Protein AF-A0A9N9QI18-F1 (afdb_monomer)

Nearest PDB structures (foldseek):
  6rvz-assembly1_A  TM=8.781E-01  e=1.555E-36  Homo sapiens
  6rw0-assembly1_A  TM=8.778E-01  e=3.273E-36  Homo sapiens
  5dv2-assembly1_A  TM=7.933E-01  e=6.079E-26  Homo sapiens
  3ngn-assembly1_A  TM=7.904E-01  e=2.816E-24  Homo sapiens
  7ax1-assembly1_A  TM=7.161E-01  e=1.018E-25  Homo sapiens

Solvent-accessible surface area (backbone atoms only — not comparable to full-atom values): 32112 Å² total; per-residue (Å²): 133,90,84,83,88,85,92,86,85,90,84,90,89,86,79,80,81,78,71,77,76,72,75,76,79,79,81,86,84,88,89,86,85,88,86,84,91,87,82,88,83,87,84,87,82,85,84,87,83,90,81,74,84,64,69,71,66,67,50,80,77,49,88,52,73,81,72,68,79,79,78,83,74,77,76,75,76,92,83,79,88,78,87,75,79,91,72,84,80,76,85,81,76,81,90,74,94,83,72,84,78,79,78,77,66,97,42,75,67,53,38,52,50,59,48,62,68,51,65,61,53,78,44,76,36,88,73,85,74,65,99,78,63,91,75,60,56,63,51,75,49,29,42,29,32,32,50,50,57,23,61,68,60,53,65,76,42,49,83,83,51,71,89,45,60,71,72,32,70,35,60,75,51,12,45,54,37,49,51,46,52,51,65,72,68,57,53,41,28,42,32,38,23,40,46,31,58,90,48,35,61,72,55,49,53,50,50,38,40,76,76,44,32,43,52,45,60,42,66,26,52,82,94,56,63,29,18,37,34,45,33,33,26,61,82,55,33,41,84,77,48,72,50,76,47,71,49,41,36,102,88,39,85,72,30,74,45,46,38,36,35,40,40,34,37,35,26,37,63,97,36,84,87,46,49,31,35,44,31,37,33,42,44,59,62,62,81,90,43,56,62,38,41,46,50,46,48,38,55,52,42,16,54,50,47,61,73,29,52,43,66,48,100,84,69,43,90,42,67,44,44,38,36,46,33,27,38,52,57,42,41,86,86,33,69,58,41,42,26,54,50,70,20,44,38,80,43,52,94,73,32,58,80,51,61,44,101,83,75,47,76,48,94,32,23,42,80,69,64,65,88,73,40,53,29,33,53,20,33,44,44,69,52,52,50,46,50,51,53,52,52,54,39,59,73,68,67,57,75,56,63,67,62,54,52,46,46,55,47,44,68,71,62,62,66,61,74,55,74,74,67,53,96,79,72,74,79,71,66,95,66,90,74,81,69,63,75,81,44,43,39,72,26,42,43,34,44,93,59,35,35,44,61,77,66,76,66,58,50,91,91,46,27,32,34,29,32,71,76,102,46,70,36,38,30,63,47,50,29,36,32,38,40,68,58,95,88,37,83,39,73,56,53,37,34,69,42,27,32,46,45,65,48,37,42,80,76,43,68,95,60,72,59,41,28,88,63,38,32,17,48,38,57,72,42,41,39,31,36,37,37,50,42,73,133

pLDDT: mean 74.89, std 26.73, range [21.98, 98.94]

Organism: NCBI:txid467358

Foldseek 3Di:
DDDDDDDDDDDDDDPPPPPPPPPPPPPPDDDDDDDDDDDDDDDDDDDDDDDDPVVVVVCVPAPEDDPDDDDPDPPDDPDDDDDDDPDPDDDDDDDDDDDPPPPPDPDPVSLVVVVVLFAFDWDFDDDDDDPPPPDWDKAKFKEKAEAQAALVNCVVCCVQCVPADPVLSDQVLLLVQVLCVCVVVVGQKYKYWFAFPVCCVPRPSVSVVVSQKDKYWDAFDDPDGGTIMMIGRPQFKDWDDKDKAAQAFPPWVLSNGRWIKMKTWIGTPPQRLQIAIEMETAFDQPLVNVLSLQSSVLQVLQVQLLVQWDADPVRDTDGHKYKYWYFSNAFCPGVSVVCQALQKDQQQVPADQDQAPVRHGQPAGASDHCLLCGFLQSHRVVLVVLVVVLVVCVVVPVPPVVSNVVSVVCSVPPPSVVSRPDPDDDPDPVPPPPPPVCGGRVSMHGYDFNKDWLDDQDDPVKGFAFAQDVAGGHRITTIITADADPSDGDHHQKDWGIWTDGDIRVSCVVNAPPHSNHSRRGDMIMTMIMGTSDD

Mean predicted aligned error: 14.31 Å

Radius of gyration: 28.59 Å; Cα contacts (8 Å, |Δi|>4): 856; chains: 1; bounding box: 77×82×83 Å

InterPro domains:
  IPR005135 Endonuclease/exonuclease/phosphatase [PF03372] (144-482)
  IPR036691 Endonuclease/exonuclease/phosphatase superfamily [G3DSA:3.60.10.10] (110-534)
  IPR036691 Endonuclease/exonuclease/phosphatase superfamily [SSF56219] (140-529)
  IPR050410 CCR4/nocturin mRNA turnover and transcription [PTHR12121] (126-530)

Sequence (535 aa):
MIGIVPTRQIFLINQAALVSLKLVIKKKMSYNRFLPDNGLPVPNYSNFSGAPINFLRSLSEANVHFIGDPPEQPQPPPGYTSAFPISSYKLMCGHHSKYRDYGISSDPEDYQKTRNAISRDWINVPIRFQKNSAFEKSFKFSVMSFNVLAQELLQQHPDLYCRHNHLALKWEERWKRIHEEISNYRPDIVCLQEVQESHLSEYFLKQLKLLGYCGIYKKRTGFTCDGCAIFYKMKSVSLLEHVTVEFMQPNIPLLDRNNVAIVAVLCPKGLPDSKFVVATTHLLYNPKRQDVRLAQMQILLAEIERLSFHLDSKKQKKYLPIILNGDFNATPTSSLYEFISKGHLKYEHLAAKKLDDKGIPCQGPVLIPSDLQITDNCQHALLVEVRDAYYKTYESNDKDSKHHEYLMGLSKKVDLNKLHRSANNVCSPNCSSVRKENLFSTGALSHLFAFKSAYRHGDPANPQATTFQNEWVMVDYIFYSGKKKNGQFRDDKLKLSGYLRLPYRSELEGFKIPNDSFGSDHFCLVAKFLLNTGP

Secondary structure (DSSP, 8-state):
-----------SS-SSSSSTTSSSSSSS----------------------S-TTTTTSSTTS------PPP-PPPPPTT----------------------------HHHHHHHHHHS---EEE------TT-TT--EEEEEEEEEE---HHHHHH-HHHHTTS-TTTTSHHHHHHHHHHHHHHH--SEEEEEEEEHHHIIIIIIHHHHHTTEEEEEEEPSTT-SEEEEEEEETTTEEEEEEEEEE---TT-GGG----EEEEEEEEETT-TT--EEEEEEE----TT-HHHHHHHHHHHHHHHHHHHEEE-TT--EEE--EEEEEE----TTSHHHHHHHHSEEE-TTTSB--B-TTSPBPSS-BSS-GGG-B-TTSSBHHHHHHHHHHHHHHHTT---HHHHHHHHHHHHH--GGGTTT-SS-------TT---TTSS--SEEE-S-EEEESS--EETTEEB-SEESSSEE--EEEEEEEEEETTEEE--SEEEEEEEPPPBGGGGTT--SSSSS-SSSBPPEEEEEEEE---

Structure (mmCIF, N/CA/C/O backbone):
data_AF-A0A9N9QI18-F1
#
_entry.id   AF-A0A9N9QI18-F1
#
loop_
_atom_site.group_PDB
_atom_site.id
_atom_site.type_symbol
_atom_site.label_atom_id
_atom_site.label_alt_id
_atom_site.label_comp_id
_atom_site.label_asym_id
_atom_site.label_entity_id
_atom_site.label_seq_id
_atom_site.pdbx_PDB_ins_code
_atom_site.Cartn_x
_atom_site.Cartn_y
_atom_site.Cartn_z
_atom_site.occupancy
_atom_site.B_iso_or_equiv
_atom_site.auth_seq_id
_atom_site.auth_comp_id
_atom_site.auth_asym_id
_atom_site.auth_atom_id
_atom_site.pdbx_PDB_model_num
ATOM 1 N N . MET A 1 1 ? -9.540 -50.448 -44.771 1.00 33.50 1 MET A N 1
ATOM 2 C CA . MET A 1 1 ? -8.402 -51.392 -44.742 1.00 33.50 1 MET A CA 1
ATOM 3 C C . MET A 1 1 ? -7.535 -50.991 -43.553 1.00 33.50 1 MET A C 1
ATOM 5 O O . MET A 1 1 ? -6.828 -50.006 -43.650 1.00 33.50 1 MET A O 1
ATOM 9 N N . ILE A 1 2 ? -7.825 -51.409 -42.320 1.00 26.98 2 ILE A N 1
ATOM 10 C CA . ILE A 1 2 ? -7.427 -52.683 -41.686 1.00 26.98 2 ILE A CA 1
ATOM 11 C C . ILE A 1 2 ? -6.080 -53.207 -42.200 1.00 26.98 2 ILE A C 1
ATOM 13 O O . ILE A 1 2 ? -6.007 -53.757 -43.293 1.00 26.98 2 ILE A O 1
ATOM 17 N N . GLY A 1 3 ? -5.057 -53.052 -41.359 1.00 27.30 3 GLY A N 1
ATOM 18 C CA . GLY A 1 3 ? -3.779 -53.758 -41.383 1.00 27.30 3 GLY A CA 1
ATOM 19 C C . GLY A 1 3 ? -3.257 -53.816 -39.944 1.00 27.30 3 GLY A C 1
ATOM 20 O O . GLY A 1 3 ? -3.167 -52.791 -39.278 1.00 27.30 3 GLY A O 1
ATOM 21 N N . ILE A 1 4 ? -3.026 -55.027 -39.446 1.00 30.92 4 ILE A N 1
ATOM 22 C CA . ILE A 1 4 ? -2.878 -55.419 -38.037 1.00 30.92 4 ILE A CA 1
ATOM 23 C C . ILE A 1 4 ? -1.442 -55.953 -37.806 1.00 30.92 4 ILE A C 1
ATOM 25 O O . ILE A 1 4 ? -1.037 -56.839 -38.549 1.00 30.92 4 ILE A O 1
ATOM 29 N N . VAL A 1 5 ? -0.771 -55.469 -36.730 1.00 30.36 5 VAL A N 1
ATOM 30 C CA . VAL A 1 5 ? 0.201 -56.165 -35.809 1.00 30.36 5 VAL A CA 1
ATOM 31 C C . VAL A 1 5 ? 1.647 -56.445 -36.325 1.00 30.36 5 VAL A C 1
ATOM 33 O O . VAL A 1 5 ? 1.806 -56.562 -37.535 1.00 30.36 5 VAL A O 1
ATOM 36 N N . PRO A 1 6 ? 2.720 -56.579 -35.476 1.00 37.84 6 PRO A N 1
ATOM 37 C CA . PRO A 1 6 ? 2.751 -56.803 -34.013 1.00 37.84 6 PRO A CA 1
ATOM 38 C C . PRO A 1 6 ? 3.671 -55.952 -33.108 1.00 37.84 6 PRO A C 1
ATOM 40 O O . PRO A 1 6 ? 4.730 -55.451 -33.466 1.00 37.84 6 PRO A O 1
ATOM 43 N N . THR A 1 7 ? 3.268 -55.996 -31.839 1.00 32.62 7 THR A N 1
ATOM 44 C CA . THR A 1 7 ? 3.959 -55.800 -30.557 1.00 32.62 7 THR A CA 1
ATOM 45 C C . THR A 1 7 ? 5.292 -56.562 -30.424 1.00 32.62 7 THR A C 1
ATOM 47 O O . THR A 1 7 ? 5.296 -57.784 -30.561 1.00 32.62 7 THR A O 1
ATOM 50 N N . ARG A 1 8 ? 6.389 -55.873 -30.048 1.00 29.19 8 ARG A N 1
ATOM 51 C CA . ARG A 1 8 ? 7.536 -56.374 -29.238 1.00 29.19 8 ARG A CA 1
ATOM 52 C C . ARG A 1 8 ? 8.616 -55.283 -29.080 1.00 29.19 8 ARG A C 1
ATOM 54 O O . ARG A 1 8 ? 9.439 -55.128 -29.966 1.00 29.19 8 ARG A O 1
ATOM 61 N N . GLN A 1 9 ? 8.616 -54.561 -27.955 1.00 31.17 9 GLN A N 1
ATOM 62 C CA . GLN A 1 9 ? 9.809 -54.028 -27.253 1.00 31.17 9 GLN A CA 1
ATOM 63 C C . GLN A 1 9 ? 9.363 -53.200 -26.032 1.00 31.17 9 GLN A C 1
ATOM 65 O O . GLN A 1 9 ? 9.464 -51.982 -25.971 1.00 31.17 9 GLN A O 1
ATOM 70 N N . ILE A 1 10 ? 8.829 -53.902 -25.035 1.00 34.06 10 ILE A N 1
ATOM 71 C CA . ILE A 1 10 ? 8.801 -53.451 -23.641 1.00 34.06 10 ILE A CA 1
ATOM 72 C C . ILE A 1 10 ? 9.699 -54.453 -22.934 1.00 34.06 10 ILE A C 1
ATOM 74 O O . ILE A 1 10 ? 9.252 -55.568 -22.722 1.00 34.06 10 ILE A O 1
ATOM 78 N N . PHE A 1 11 ? 10.969 -54.112 -22.720 1.00 29.75 11 PHE A N 1
ATOM 79 C CA . PHE A 1 11 ? 11.918 -54.703 -21.761 1.00 29.75 11 PHE A CA 1
ATOM 80 C C . PHE A 1 11 ? 13.311 -54.178 -22.132 1.00 29.75 11 PHE A C 1
ATOM 82 O O . PHE A 1 11 ? 13.843 -54.592 -23.154 1.00 29.75 11 PHE A O 1
ATOM 89 N N . LEU A 1 12 ? 13.843 -53.262 -21.311 1.00 31.11 12 LEU A N 1
ATOM 90 C CA . LEU A 1 12 ? 15.229 -52.752 -21.208 1.00 31.11 12 LEU A CA 1
ATOM 91 C C . LEU A 1 12 ? 15.209 -51.230 -21.031 1.00 31.11 12 LEU A C 1
ATOM 93 O O . LEU A 1 12 ? 15.264 -50.480 -21.992 1.00 31.11 12 LEU A O 1
ATOM 97 N N . ILE A 1 13 ? 15.050 -50.812 -19.776 1.00 32.81 13 ILE A N 1
ATOM 98 C CA . ILE A 1 13 ? 15.761 -49.743 -19.041 1.00 32.81 13 ILE A CA 1
ATOM 99 C C . ILE A 1 13 ? 14.989 -49.640 -17.715 1.00 32.81 13 ILE A C 1
ATOM 101 O O . ILE A 1 13 ? 14.185 -48.750 -17.480 1.00 32.81 13 ILE A O 1
ATOM 105 N N . ASN A 1 14 ? 15.119 -50.674 -16.878 1.00 36.62 14 ASN A N 1
ATOM 106 C CA . ASN A 1 14 ? 14.596 -50.665 -15.506 1.00 36.62 14 ASN A CA 1
ATOM 107 C C . ASN A 1 14 ? 15.374 -51.636 -14.597 1.00 36.62 14 ASN A C 1
ATOM 109 O O . ASN A 1 14 ? 14.805 -52.357 -13.785 1.00 36.62 14 ASN A O 1
ATOM 113 N N . GLN A 1 15 ? 16.705 -51.672 -14.751 1.00 36.16 15 GLN A N 1
ATOM 114 C CA . GLN A 1 15 ? 17.597 -52.458 -13.883 1.00 36.16 15 GLN A CA 1
ATOM 115 C C . GLN A 1 15 ? 18.850 -51.717 -13.376 1.00 36.16 15 GLN A C 1
ATOM 117 O O . GLN A 1 15 ? 19.690 -52.332 -12.731 1.00 36.16 15 GLN A O 1
ATOM 122 N N . ALA A 1 16 ? 18.957 -50.394 -13.548 1.00 34.81 16 ALA A N 1
ATOM 123 C CA . ALA A 1 16 ? 20.065 -49.615 -12.968 1.00 34.81 16 ALA A CA 1
ATOM 124 C C . ALA A 1 16 ? 19.674 -48.770 -11.735 1.00 34.81 16 ALA A C 1
ATOM 126 O O . ALA A 1 16 ? 20.547 -48.286 -11.024 1.00 34.81 16 ALA A O 1
ATOM 127 N N . ALA A 1 17 ? 18.379 -48.625 -11.423 1.00 36.53 17 ALA A N 1
ATOM 128 C CA . ALA A 1 17 ? 17.906 -47.748 -10.340 1.00 36.53 17 ALA A CA 1
ATOM 129 C C . ALA A 1 17 ? 17.590 -48.467 -9.008 1.00 36.53 17 ALA A C 1
ATOM 131 O O . ALA A 1 17 ? 17.222 -47.823 -8.031 1.00 36.53 17 ALA A O 1
ATOM 132 N N . LEU A 1 18 ? 17.759 -49.794 -8.934 1.00 35.81 18 LEU A N 1
ATOM 133 C CA . LEU A 1 18 ? 17.382 -50.608 -7.763 1.00 35.81 18 LEU A CA 1
ATOM 134 C C . LEU A 1 18 ? 18.568 -51.207 -6.982 1.00 35.81 18 LEU A C 1
ATOM 136 O O . LEU A 1 18 ? 18.357 -51.939 -6.017 1.00 35.81 18 LEU A O 1
ATOM 140 N N . VAL A 1 19 ? 19.809 -50.852 -7.336 1.00 36.94 19 VAL A N 1
ATOM 141 C CA . VAL A 1 19 ? 21.027 -51.349 -6.658 1.00 36.94 19 VAL A CA 1
ATOM 142 C C . VAL A 1 19 ? 21.668 -50.313 -5.715 1.00 36.94 19 VAL A C 1
ATOM 144 O O . VAL A 1 19 ? 22.351 -50.697 -4.771 1.00 36.94 19 VAL A O 1
ATOM 147 N N . SER A 1 20 ? 21.348 -49.019 -5.826 1.00 37.97 20 SER A N 1
ATOM 148 C CA . SER A 1 20 ? 21.967 -47.977 -4.978 1.00 37.97 20 SER A CA 1
ATOM 149 C C . SER A 1 20 ? 21.169 -47.577 -3.727 1.00 37.97 20 SER A C 1
ATOM 151 O O . SER A 1 20 ? 21.642 -46.762 -2.941 1.00 37.97 20 SER A O 1
ATOM 153 N N . LEU A 1 21 ? 19.998 -48.180 -3.475 1.00 33.69 21 LEU A N 1
ATOM 154 C CA . LEU A 1 21 ? 19.174 -47.882 -2.287 1.00 33.69 21 LEU A CA 1
ATOM 155 C C . LEU A 1 21 ? 19.285 -48.928 -1.156 1.00 33.69 21 LEU A C 1
ATOM 157 O O . LEU A 1 21 ? 18.683 -48.763 -0.100 1.00 33.69 21 LEU A O 1
ATOM 161 N N . LYS A 1 22 ? 20.087 -49.991 -1.331 1.00 34.72 22 LYS A N 1
ATOM 162 C CA . LYS A 1 22 ? 20.296 -51.047 -0.314 1.00 34.72 22 LYS A CA 1
ATOM 163 C C . LYS A 1 22 ? 21.638 -50.986 0.432 1.00 34.72 22 LYS A C 1
ATOM 165 O O . LYS A 1 22 ? 21.881 -51.825 1.293 1.00 34.72 22 LYS A O 1
ATOM 170 N N . LEU A 1 23 ? 22.477 -49.977 0.176 1.00 34.66 23 LEU A N 1
ATOM 171 C CA . LEU A 1 23 ? 23.792 -49.817 0.825 1.00 34.66 23 LEU A CA 1
ATOM 172 C C . LEU A 1 23 ? 23.883 -48.661 1.840 1.00 34.66 23 LEU A C 1
ATOM 174 O O . LEU A 1 23 ? 24.879 -48.552 2.547 1.00 34.66 23 LEU A O 1
ATOM 178 N N . VAL A 1 24 ? 22.826 -47.853 1.994 1.00 36.25 24 VAL A N 1
ATOM 179 C CA . VAL A 1 24 ? 22.785 -46.738 2.969 1.00 36.25 24 VAL A CA 1
ATOM 180 C C . VAL A 1 24 ? 22.003 -47.093 4.248 1.00 36.25 24 VAL A C 1
ATOM 182 O O . VAL A 1 24 ? 22.179 -46.462 5.287 1.00 36.25 24 VAL A O 1
ATOM 185 N N . ILE A 1 25 ? 21.240 -48.191 4.250 1.00 33.50 25 ILE A N 1
ATOM 186 C CA . ILE A 1 25 ? 20.524 -48.703 5.433 1.00 33.50 25 ILE A CA 1
ATOM 187 C C . ILE A 1 25 ? 21.211 -49.989 5.918 1.00 33.50 25 ILE A C 1
ATOM 189 O O . ILE A 1 25 ? 20.656 -51.080 5.862 1.00 33.50 25 ILE A O 1
ATOM 193 N N . LYS A 1 26 ? 22.481 -49.882 6.332 1.00 31.30 26 LYS A N 1
ATOM 194 C CA . LYS A 1 26 ? 23.159 -50.928 7.133 1.00 31.30 26 LYS A CA 1
ATOM 195 C C . LYS A 1 26 ? 24.398 -50.461 7.911 1.00 31.30 26 LYS A C 1
ATOM 197 O O . LYS A 1 26 ? 25.232 -51.278 8.286 1.00 31.30 26 LYS A O 1
ATOM 202 N N . LYS A 1 27 ? 24.523 -49.156 8.191 1.00 30.92 27 LYS A N 1
ATOM 203 C CA . LYS A 1 27 ? 25.629 -48.608 9.005 1.00 30.92 27 LYS A CA 1
ATOM 204 C C . LYS A 1 27 ? 25.191 -47.609 10.084 1.00 30.92 27 LYS A C 1
ATOM 206 O O . LYS A 1 27 ? 25.968 -46.769 10.517 1.00 30.92 27 LYS A O 1
ATOM 211 N N . LYS A 1 28 ? 23.944 -47.730 10.546 1.00 32.59 28 LYS A N 1
ATOM 212 C CA . LYS A 1 28 ? 23.410 -47.034 11.724 1.00 32.59 28 LYS A CA 1
ATOM 213 C C . LYS A 1 28 ? 22.883 -48.088 12.696 1.00 32.59 28 LYS A C 1
ATOM 215 O O . LYS A 1 28 ? 21.698 -48.369 12.697 1.00 32.59 28 LYS A O 1
ATOM 220 N N . MET A 1 29 ? 23.800 -48.751 13.400 1.00 29.39 29 MET A N 1
ATOM 221 C CA . MET A 1 29 ? 23.596 -49.523 14.639 1.00 29.39 29 MET A CA 1
ATOM 222 C C . MET A 1 29 ? 24.890 -50.291 14.917 1.00 29.39 29 MET A C 1
ATOM 224 O O . MET A 1 29 ? 25.078 -51.382 14.397 1.00 29.39 29 MET A O 1
ATOM 228 N N . SER A 1 30 ? 25.806 -49.688 15.672 1.00 26.97 30 SER A N 1
ATOM 229 C CA . SER A 1 30 ? 26.598 -50.363 16.708 1.00 26.97 30 SER A CA 1
ATOM 230 C C . SER A 1 30 ? 27.579 -49.352 17.300 1.00 26.97 30 SER A C 1
ATOM 232 O O . SER A 1 30 ? 28.445 -48.866 16.581 1.00 26.97 30 SER A O 1
ATOM 234 N N . TYR A 1 31 ? 27.376 -49.009 18.572 1.00 25.28 31 TYR A N 1
ATOM 235 C CA . TYR A 1 31 ? 28.375 -48.924 19.649 1.00 25.28 31 TYR A CA 1
ATOM 236 C C . TYR A 1 31 ? 28.011 -47.844 20.671 1.00 25.28 31 TYR A C 1
ATOM 238 O O . TYR A 1 31 ? 28.224 -46.656 20.469 1.00 25.28 31 TYR A O 1
ATOM 246 N N . ASN A 1 32 ? 27.498 -48.317 21.806 1.00 25.84 32 ASN A N 1
ATOM 247 C CA . ASN A 1 32 ? 27.563 -47.655 23.101 1.00 25.84 32 ASN A CA 1
ATOM 248 C C . ASN A 1 32 ? 28.184 -48.682 24.055 1.00 25.84 32 ASN A C 1
ATOM 250 O O . ASN A 1 32 ? 27.556 -49.724 24.270 1.00 25.84 32 ASN A O 1
ATOM 254 N N . ARG A 1 33 ? 29.385 -48.413 24.597 1.00 27.80 33 ARG A N 1
ATOM 255 C CA . ARG A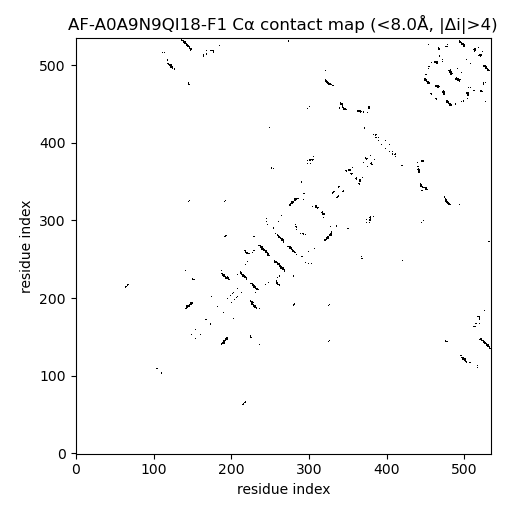 1 33 ? 29.801 -48.811 25.960 1.00 27.80 33 ARG A CA 1
ATOM 256 C C . ARG A 1 33 ? 31.236 -48.369 26.338 1.00 27.80 33 ARG A C 1
ATOM 258 O O . ARG A 1 33 ? 32.181 -48.724 25.649 1.00 27.80 33 ARG A O 1
ATOM 265 N N . PHE A 1 34 ? 31.304 -47.726 27.514 1.00 27.59 34 PHE A N 1
ATOM 266 C CA . PHE A 1 34 ? 32.388 -47.588 28.513 1.00 27.59 34 PHE A CA 1
ATOM 267 C C . PHE A 1 34 ? 33.549 -46.562 28.354 1.00 27.59 34 PHE A C 1
ATOM 269 O O . PHE A 1 34 ? 34.301 -46.567 27.389 1.00 27.59 34 PHE A O 1
ATOM 276 N N . LEU A 1 35 ? 33.647 -45.719 29.402 1.00 29.67 35 LEU A N 1
ATOM 277 C CA . LEU A 1 35 ? 34.692 -44.777 29.894 1.00 29.67 35 LEU A CA 1
ATOM 278 C C . LEU A 1 35 ? 35.950 -45.529 30.437 1.00 29.67 35 LEU A C 1
ATOM 280 O O . LEU A 1 35 ? 35.800 -46.745 30.600 1.00 29.67 35 LEU A O 1
ATOM 284 N N . PRO A 1 36 ? 37.132 -44.919 30.783 1.00 32.38 36 PRO A N 1
ATOM 285 C CA . PRO A 1 36 ? 37.310 -43.659 31.554 1.00 32.38 36 PRO A CA 1
ATOM 286 C C . PRO A 1 36 ? 38.558 -42.760 31.272 1.00 32.38 36 PRO A C 1
ATOM 288 O O . PRO A 1 36 ? 39.338 -43.002 30.356 1.00 32.38 36 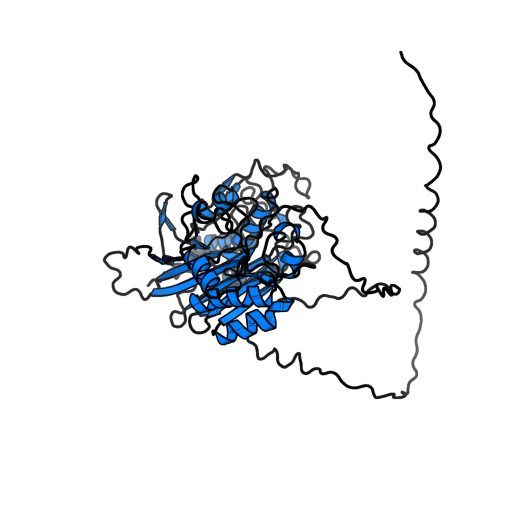PRO A O 1
ATOM 291 N N . ASP A 1 37 ? 38.661 -41.699 32.092 1.00 29.08 37 ASP A N 1
ATOM 292 C CA . ASP A 1 37 ? 39.633 -40.588 32.220 1.00 29.08 37 ASP A CA 1
ATOM 293 C C . ASP A 1 37 ? 41.131 -40.861 31.959 1.00 29.08 37 ASP A C 1
ATOM 295 O O . ASP A 1 37 ? 41.660 -41.886 32.383 1.00 29.08 37 ASP A O 1
ATOM 299 N N . ASN A 1 38 ? 41.831 -39.863 31.381 1.00 26.34 38 ASN A N 1
ATOM 300 C CA . ASN A 1 38 ? 43.137 -39.322 31.829 1.00 26.34 38 ASN A CA 1
ATOM 301 C C . ASN A 1 38 ? 43.584 -38.120 30.958 1.00 26.34 38 ASN A C 1
ATOM 303 O O . ASN A 1 38 ? 43.315 -38.075 29.759 1.00 26.34 38 ASN A O 1
ATOM 307 N N . GLY A 1 39 ? 44.213 -37.112 31.579 1.00 25.16 39 GLY A N 1
ATOM 308 C CA . GLY A 1 39 ? 44.340 -35.746 31.048 1.00 25.16 39 GLY A CA 1
ATOM 309 C C . GLY A 1 39 ? 45.625 -35.333 30.306 1.00 25.16 39 GLY A C 1
ATOM 310 O O . GLY A 1 39 ? 46.643 -36.004 30.393 1.00 25.16 39 GLY A O 1
ATOM 311 N N . LEU A 1 40 ? 45.512 -34.138 29.684 1.00 23.31 40 LEU A N 1
ATOM 312 C CA . LEU A 1 40 ? 46.520 -33.115 29.286 1.00 23.31 40 LEU A CA 1
ATOM 313 C C . LEU A 1 40 ? 47.699 -33.518 28.351 1.00 23.31 40 LEU A C 1
ATOM 315 O O . LEU A 1 40 ? 48.106 -34.672 28.361 1.00 23.31 40 LEU A O 1
ATOM 319 N N . PRO A 1 41 ? 48.374 -32.579 27.629 1.00 30.83 41 PRO A N 1
ATOM 320 C CA . PRO A 1 41 ? 48.042 -31.192 27.259 1.00 30.83 41 PRO A CA 1
ATOM 321 C C . PRO A 1 41 ? 48.193 -30.853 25.742 1.00 30.83 41 PRO A C 1
ATOM 323 O O . PRO A 1 41 ? 48.628 -31.639 24.909 1.00 30.83 41 PRO A O 1
ATOM 326 N N . VAL A 1 42 ? 47.816 -29.606 25.448 1.00 27.06 42 VAL A N 1
ATOM 327 C CA . VAL A 1 42 ? 47.889 -28.758 24.236 1.00 27.06 42 VAL A CA 1
ATOM 328 C C . VAL A 1 42 ? 49.224 -28.818 23.452 1.00 27.06 42 VAL A C 1
ATOM 330 O O . VAL A 1 42 ? 50.285 -28.927 24.066 1.00 27.06 42 VAL A O 1
ATOM 333 N N . PRO A 1 43 ? 49.203 -28.557 22.124 1.00 25.44 43 PRO A N 1
ATOM 334 C CA . PRO A 1 43 ? 50.039 -27.464 21.614 1.00 25.44 43 PRO A CA 1
ATOM 335 C C . PRO A 1 43 ? 49.296 -26.452 20.725 1.00 25.44 43 PRO A C 1
ATOM 337 O O . PRO A 1 43 ? 48.505 -26.782 19.844 1.00 25.44 43 PRO A O 1
ATOM 340 N N . ASN A 1 44 ? 49.629 -25.191 21.001 1.00 21.98 44 ASN A N 1
ATOM 341 C CA . ASN A 1 44 ? 49.292 -23.976 20.276 1.00 21.98 44 ASN A CA 1
ATOM 342 C C . ASN A 1 44 ? 49.846 -23.994 18.847 1.00 21.98 44 ASN A C 1
ATOM 344 O O . ASN A 1 44 ? 51.044 -24.185 18.670 1.00 21.98 44 ASN A O 1
ATOM 348 N N . TYR A 1 45 ? 49.020 -23.591 17.882 1.00 25.70 45 TYR A N 1
ATOM 349 C CA . TYR A 1 45 ? 49.472 -22.726 16.792 1.00 25.70 45 TYR A CA 1
ATOM 350 C C . TYR A 1 45 ? 48.482 -21.575 16.622 1.00 25.70 45 TYR A C 1
ATOM 352 O O . TYR A 1 45 ? 47.432 -21.677 15.994 1.00 25.70 45 TYR A O 1
ATOM 360 N N . SER A 1 46 ? 48.845 -20.471 17.262 1.00 23.06 46 SER A N 1
ATOM 361 C CA . SER A 1 46 ? 48.377 -19.123 16.990 1.00 23.06 46 SER A CA 1
ATOM 362 C C . SER A 1 46 ? 48.849 -18.641 15.613 1.00 23.06 46 SER A C 1
ATOM 364 O O . SER A 1 46 ? 49.962 -18.962 15.200 1.00 23.06 46 SER A O 1
ATOM 366 N N . ASN A 1 47 ? 48.041 -17.750 15.029 1.00 23.98 47 ASN A N 1
ATOM 367 C CA . ASN A 1 47 ? 48.333 -16.792 13.951 1.00 23.98 47 ASN A CA 1
ATOM 368 C C . ASN A 1 47 ? 47.882 -17.177 12.534 1.00 23.98 47 ASN A C 1
ATOM 370 O O . ASN A 1 47 ? 48.683 -17.588 11.710 1.00 23.98 47 ASN A O 1
ATOM 374 N N . PHE A 1 48 ? 46.618 -16.870 12.227 1.00 25.22 48 PHE A N 1
ATOM 375 C CA . PHE A 1 48 ? 46.307 -15.863 11.203 1.00 25.22 48 PHE A CA 1
ATOM 376 C C . PHE A 1 48 ? 45.071 -15.070 11.651 1.00 25.22 48 PHE A C 1
ATOM 378 O O . PHE A 1 48 ? 43.937 -15.541 11.607 1.00 25.22 48 PHE A O 1
ATOM 385 N N . SER A 1 49 ? 45.325 -13.872 12.168 1.00 25.48 49 SER A N 1
ATOM 386 C CA . SER A 1 49 ? 44.344 -12.838 12.473 1.00 25.48 49 SER A CA 1
ATOM 387 C C . SER A 1 49 ? 44.175 -11.917 11.261 1.00 25.48 49 SER A C 1
ATOM 389 O O . SER A 1 49 ? 45.150 -11.626 10.571 1.00 25.48 49 SER A O 1
ATOM 391 N N . GLY A 1 50 ? 42.957 -11.403 11.042 1.00 25.81 50 GLY A N 1
ATOM 392 C CA . GLY A 1 50 ? 42.785 -10.130 10.329 1.00 25.81 50 GLY A CA 1
ATOM 393 C C . GLY A 1 50 ? 41.609 -9.998 9.356 1.00 25.81 50 GLY A C 1
ATOM 394 O O . GLY A 1 50 ? 41.846 -9.829 8.169 1.00 25.81 50 GLY A O 1
ATOM 395 N N . ALA A 1 51 ? 40.362 -9.969 9.845 1.00 25.95 51 ALA A N 1
ATOM 396 C CA . ALA A 1 51 ? 39.269 -9.153 9.277 1.00 25.95 51 ALA A CA 1
ATOM 397 C C . ALA A 1 51 ? 38.113 -9.029 10.301 1.00 25.95 51 ALA A C 1
ATOM 399 O O . ALA A 1 51 ? 37.892 -9.960 11.073 1.00 25.95 51 ALA A O 1
ATOM 400 N N . PRO A 1 52 ? 37.418 -7.878 10.405 1.00 32.22 52 PRO A N 1
ATOM 401 C CA . PRO A 1 52 ? 37.048 -7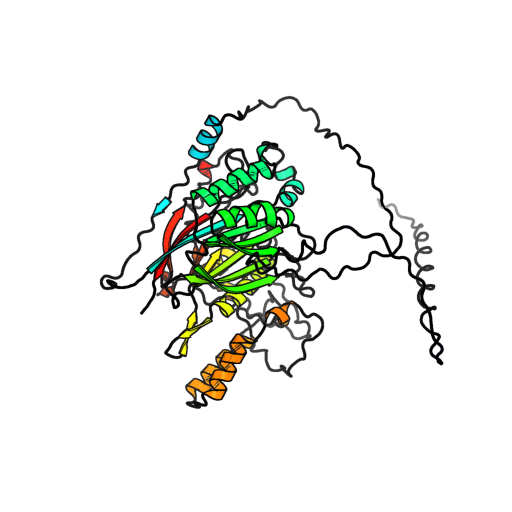.337 11.709 1.00 32.22 52 PRO A CA 1
ATOM 402 C C . PRO A 1 52 ? 35.592 -7.590 12.120 1.00 32.22 52 PRO A C 1
ATOM 404 O O . PRO A 1 52 ? 34.645 -7.215 11.434 1.00 32.22 52 PRO A O 1
ATOM 407 N N . ILE A 1 53 ? 35.442 -8.032 13.370 1.00 30.86 53 ILE A N 1
ATOM 408 C CA . ILE A 1 53 ? 34.220 -8.060 14.200 1.00 30.86 53 ILE A CA 1
ATOM 409 C C . ILE A 1 53 ? 33.621 -6.646 14.451 1.00 30.86 53 ILE A C 1
ATOM 411 O O . ILE A 1 53 ? 32.597 -6.491 15.112 1.00 30.86 53 ILE A O 1
ATOM 415 N N . ASN A 1 54 ? 34.178 -5.593 13.846 1.00 29.47 54 ASN A N 1
ATOM 416 C CA . ASN A 1 54 ? 33.705 -4.212 13.990 1.00 29.47 54 ASN A CA 1
ATOM 417 C C . ASN A 1 54 ? 32.552 -3.819 13.045 1.00 29.47 54 ASN A C 1
ATOM 419 O O . ASN A 1 54 ? 31.991 -2.743 13.222 1.00 29.47 54 ASN A O 1
ATOM 423 N N . PHE A 1 55 ? 32.140 -4.668 12.094 1.00 33.03 55 PHE A N 1
ATOM 424 C CA . PHE A 1 55 ? 31.007 -4.353 11.204 1.00 33.03 55 PHE A CA 1
ATOM 425 C C . PHE A 1 55 ? 29.63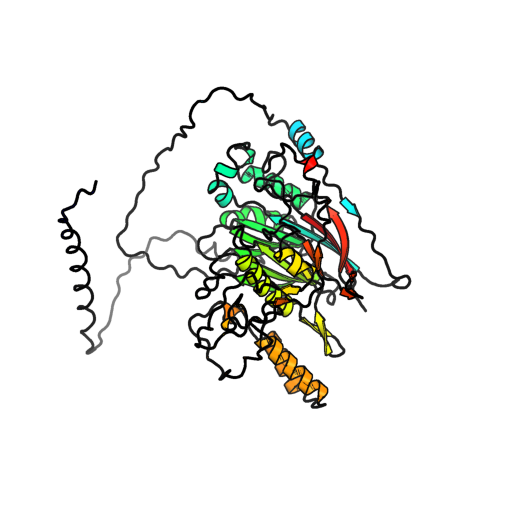5 -4.558 11.873 1.00 33.03 55 PHE A C 1
ATOM 427 O O . PHE A 1 55 ? 28.668 -3.871 11.558 1.00 33.03 55 PHE A O 1
ATOM 434 N N . LEU A 1 56 ? 29.548 -5.463 12.855 1.00 30.61 56 LEU A N 1
ATOM 435 C CA . LEU A 1 56 ? 28.293 -5.767 13.555 1.00 30.61 56 LEU A CA 1
ATOM 436 C C . LEU A 1 56 ? 28.017 -4.829 14.739 1.00 30.61 56 LEU A C 1
ATOM 438 O O . LEU A 1 56 ? 26.876 -4.720 15.180 1.00 30.61 56 LEU A O 1
ATOM 442 N N . ARG A 1 57 ? 29.034 -4.106 15.226 1.00 26.53 57 ARG A N 1
ATOM 443 C CA . ARG A 1 57 ? 28.890 -3.168 16.351 1.00 26.53 57 ARG A CA 1
ATOM 444 C C . ARG A 1 57 ? 28.576 -1.730 15.920 1.00 26.53 57 ARG A C 1
ATOM 446 O O . ARG A 1 57 ? 28.094 -0.967 16.744 1.00 26.53 57 ARG A O 1
ATOM 453 N N . SER A 1 58 ? 28.760 -1.369 14.644 1.00 27.80 58 SER A N 1
ATOM 454 C CA . SER A 1 58 ? 28.372 -0.043 14.122 1.00 27.80 58 SER A CA 1
ATOM 455 C C . SER A 1 58 ? 26.935 0.019 13.582 1.00 27.80 58 SER A C 1
ATOM 457 O O . SER A 1 58 ? 26.501 1.066 13.105 1.00 27.80 58 SER A O 1
ATOM 459 N N . LEU A 1 59 ? 26.188 -1.089 13.632 1.00 33.00 59 LEU A N 1
ATOM 460 C CA . LEU A 1 59 ? 24.786 -1.159 13.200 1.00 33.00 59 LEU A CA 1
ATOM 461 C C . LEU A 1 59 ? 23.791 -1.061 14.367 1.00 33.00 59 LEU A C 1
ATOM 463 O O . LEU 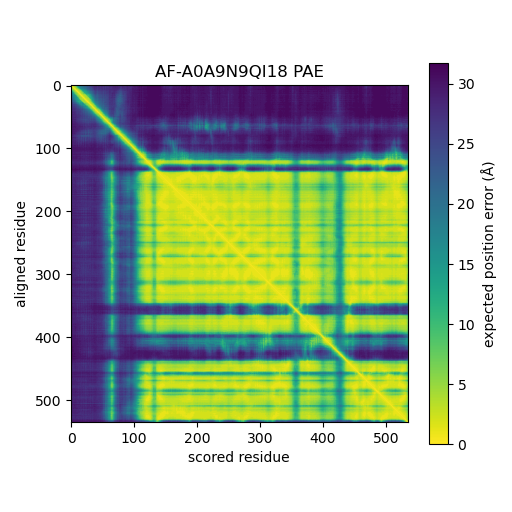A 1 59 ? 22.618 -0.797 14.126 1.00 33.00 59 LEU A O 1
ATOM 467 N N . SER A 1 60 ? 24.245 -1.159 15.624 1.00 29.31 60 SER A N 1
ATOM 468 C CA . SER A 1 60 ? 23.405 -0.894 16.806 1.00 29.31 60 SER A CA 1
ATOM 469 C C . SER A 1 60 ? 23.159 0.600 17.068 1.00 29.31 60 SER A C 1
ATOM 471 O O . SER A 1 60 ? 22.415 0.944 17.979 1.00 29.31 60 SER A O 1
ATOM 473 N N . GLU A 1 61 ? 23.755 1.489 16.266 1.00 29.48 61 GLU A N 1
ATOM 474 C CA . GLU A 1 61 ? 23.510 2.943 16.281 1.00 29.48 61 GLU A CA 1
ATOM 475 C C . GLU A 1 61 ? 22.661 3.420 15.083 1.00 29.48 61 GLU A C 1
ATOM 477 O O . GLU A 1 61 ? 22.339 4.605 14.941 1.00 29.48 61 GLU A O 1
ATOM 482 N N . ALA A 1 62 ? 22.233 2.497 14.217 1.00 32.91 62 ALA A N 1
ATOM 483 C CA . ALA A 1 62 ? 21.197 2.754 13.232 1.00 32.91 62 ALA A CA 1
ATOM 484 C C . ALA A 1 62 ? 19.860 2.292 13.822 1.00 32.91 62 ALA A C 1
ATOM 486 O O . ALA A 1 62 ? 19.615 1.099 13.934 1.00 32.91 62 ALA A O 1
ATOM 487 N N . ASN A 1 63 ? 18.994 3.234 14.209 1.00 35.47 63 ASN A N 1
ATOM 488 C CA . ASN A 1 63 ? 17.611 2.957 14.612 1.00 35.47 63 ASN A CA 1
ATOM 489 C C . ASN A 1 63 ? 16.820 2.332 13.443 1.00 35.47 63 ASN A C 1
ATOM 491 O O . ASN A 1 63 ? 16.057 3.026 12.781 1.00 35.47 63 ASN A O 1
ATOM 495 N N . VAL A 1 64 ? 17.029 1.047 13.165 1.00 40.25 64 VAL A N 1
ATOM 496 C CA . VAL A 1 64 ? 16.276 0.218 12.220 1.00 40.25 64 VAL A CA 1
ATOM 497 C C . VAL A 1 64 ? 16.084 -1.142 12.882 1.00 40.25 64 VAL A C 1
ATOM 499 O O . VAL A 1 64 ? 17.050 -1.804 13.257 1.00 40.25 64 VAL A O 1
ATOM 502 N N . HIS A 1 65 ? 14.832 -1.571 13.022 1.00 42.25 65 HIS A N 1
ATOM 503 C CA . HIS A 1 65 ? 14.519 -2.934 13.437 1.00 42.25 65 HIS A CA 1
ATOM 504 C C . HIS A 1 65 ? 14.687 -3.858 12.224 1.00 42.25 65 HIS A C 1
ATOM 506 O O . HIS A 1 65 ? 13.811 -3.933 11.366 1.00 42.25 65 HIS A O 1
ATOM 512 N N . PHE A 1 66 ? 15.836 -4.528 12.124 1.00 40.41 66 PHE A N 1
ATOM 513 C CA . PHE A 1 66 ? 16.015 -5.644 11.198 1.00 40.41 66 PHE A CA 1
ATOM 514 C C . PHE A 1 66 ? 15.169 -6.827 11.687 1.00 40.41 66 PHE A C 1
ATOM 516 O O . PHE A 1 66 ? 15.379 -7.312 12.795 1.00 40.41 66 PHE A O 1
ATOM 523 N N . ILE A 1 67 ? 14.226 -7.300 10.867 1.00 40.34 67 ILE A N 1
ATOM 524 C CA . ILE A 1 67 ? 13.548 -8.589 11.072 1.00 40.34 67 ILE A CA 1
ATOM 525 C C . ILE A 1 67 ? 13.795 -9.452 9.835 1.00 40.34 67 ILE A C 1
ATOM 527 O O . ILE A 1 67 ? 12.955 -9.595 8.945 1.00 40.34 67 ILE A O 1
ATOM 531 N N . GLY A 1 68 ? 14.994 -10.016 9.787 1.00 34.59 68 GLY A N 1
ATOM 532 C CA . GLY A 1 68 ? 15.263 -11.270 9.105 1.00 34.59 68 GLY A CA 1
ATOM 533 C C . GLY A 1 68 ? 15.909 -12.170 10.144 1.00 34.59 68 GLY A C 1
ATOM 534 O O . GLY A 1 68 ? 16.935 -11.790 10.704 1.00 34.59 68 GLY A O 1
ATOM 535 N N . ASP A 1 69 ? 15.297 -13.312 10.456 1.00 31.02 69 ASP A N 1
ATOM 536 C CA . ASP A 1 69 ? 16.021 -14.356 11.176 1.00 31.02 69 ASP A CA 1
ATOM 537 C C . ASP A 1 69 ? 17.291 -14.675 10.364 1.00 31.02 69 ASP A C 1
ATOM 539 O O . ASP A 1 69 ? 17.214 -14.719 9.128 1.00 31.02 69 ASP A O 1
ATOM 543 N N . PRO A 1 70 ? 18.465 -14.854 10.997 1.00 29.19 70 PRO A N 1
ATOM 544 C CA . PRO A 1 70 ? 19.622 -15.343 10.267 1.00 29.19 70 PRO A CA 1
ATOM 545 C C . PRO A 1 70 ? 19.227 -16.683 9.628 1.00 29.19 70 PRO A C 1
ATOM 547 O O . PRO A 1 70 ? 18.626 -17.515 10.312 1.00 29.19 70 PRO A O 1
ATOM 550 N N . PRO A 1 71 ? 19.509 -16.913 8.334 1.00 33.41 71 PRO A N 1
ATOM 551 C CA . PRO A 1 71 ? 19.232 -18.209 7.741 1.00 33.41 71 PRO A CA 1
ATOM 552 C C . PRO A 1 71 ? 20.022 -19.267 8.517 1.00 33.41 71 PRO A C 1
ATOM 554 O O . PRO A 1 71 ? 21.247 -19.172 8.623 1.00 33.41 71 PRO A O 1
ATOM 557 N N . GLU A 1 72 ? 19.337 -20.285 9.045 1.00 31.41 72 GLU A N 1
ATOM 558 C CA . GLU A 1 72 ? 19.987 -21.567 9.307 1.00 31.41 72 GLU A CA 1
ATOM 559 C C . GLU A 1 72 ? 20.583 -22.014 7.974 1.00 31.41 72 GLU A C 1
ATOM 561 O O . GLU A 1 72 ? 19.855 -22.348 7.041 1.00 31.41 72 GLU A O 1
ATOM 566 N N . GLN A 1 73 ? 21.907 -21.935 7.846 1.00 30.28 73 GLN A N 1
ATOM 567 C CA . GLN A 1 73 ? 22.598 -22.457 6.679 1.00 30.28 73 GLN A CA 1
ATOM 568 C C . GLN A 1 73 ? 22.393 -23.976 6.654 1.00 30.28 73 GLN A C 1
ATOM 570 O O . GLN A 1 73 ? 22.896 -24.660 7.552 1.00 30.28 73 GLN A O 1
ATOM 575 N N . PRO A 1 74 ? 21.731 -24.554 5.637 1.00 32.50 74 PRO A N 1
ATOM 576 C CA . PRO A 1 74 ? 21.934 -25.959 5.359 1.00 32.50 74 PRO A CA 1
ATOM 577 C C . PRO A 1 74 ? 23.380 -26.081 4.880 1.00 32.50 74 PRO A C 1
ATOM 579 O O . PRO A 1 74 ? 23.766 -25.456 3.889 1.00 32.50 74 PRO A O 1
ATOM 582 N N . GLN A 1 75 ? 24.198 -26.850 5.598 1.00 31.50 75 GLN A N 1
ATOM 583 C CA . GLN A 1 75 ? 25.535 -27.164 5.115 1.00 31.50 75 GLN A CA 1
ATOM 584 C C . GLN A 1 75 ? 25.428 -27.800 3.721 1.00 31.50 75 GLN A C 1
ATOM 586 O O . GLN A 1 75 ? 24.624 -28.723 3.540 1.00 31.50 75 GLN A O 1
ATOM 591 N N . PRO A 1 76 ? 26.207 -27.334 2.729 1.00 33.50 76 PRO A N 1
ATOM 592 C CA . PRO A 1 76 ? 26.256 -28.007 1.445 1.00 33.50 76 PRO A CA 1
ATOM 593 C C . PRO A 1 76 ? 26.783 -29.434 1.661 1.00 33.50 76 PRO A C 1
ATOM 595 O O . PRO A 1 76 ? 27.698 -29.631 2.467 1.00 33.50 76 PRO A O 1
ATOM 598 N N . PRO A 1 77 ? 26.236 -30.447 0.967 1.00 33.41 77 PRO A N 1
ATOM 599 C CA . PRO A 1 77 ? 26.820 -31.777 1.004 1.00 33.41 77 PRO A CA 1
ATOM 600 C C . PRO A 1 77 ? 28.288 -31.694 0.544 1.00 33.41 77 PRO A C 1
ATOM 602 O O . PRO A 1 77 ? 28.588 -30.981 -0.420 1.00 33.41 77 PRO A O 1
ATOM 605 N N . PRO A 1 78 ? 29.223 -32.390 1.213 1.00 30.34 78 PRO A N 1
ATOM 606 C CA . PRO A 1 78 ? 30.627 -32.344 0.836 1.00 30.34 78 PRO A CA 1
ATOM 607 C C . PRO A 1 78 ? 30.796 -32.959 -0.558 1.00 30.34 78 PRO A C 1
ATOM 609 O O . PRO A 1 78 ? 30.488 -34.134 -0.750 1.00 30.34 78 PRO A O 1
ATOM 612 N N . GLY A 1 79 ? 31.288 -32.174 -1.526 1.00 37.09 79 GLY A N 1
ATOM 613 C CA . GLY A 1 79 ? 31.758 -32.719 -2.807 1.00 37.09 79 GLY A CA 1
ATOM 614 C C . GLY A 1 79 ? 31.363 -32.019 -4.111 1.00 37.09 79 GLY A C 1
ATOM 615 O O . GLY A 1 79 ? 31.499 -32.652 -5.151 1.00 37.09 79 GLY A O 1
ATOM 616 N N . TYR A 1 80 ? 30.927 -30.755 -4.121 1.00 25.72 80 TYR A N 1
ATOM 617 C CA . TYR A 1 80 ? 30.772 -30.003 -5.378 1.00 25.72 80 TYR A CA 1
ATOM 618 C C . TYR A 1 80 ? 31.671 -28.766 -5.410 1.00 25.72 80 TYR A C 1
ATOM 620 O O . TYR A 1 80 ? 31.328 -27.696 -4.916 1.00 25.72 80 TYR A O 1
ATOM 628 N N . THR A 1 81 ? 32.839 -28.919 -6.028 1.00 30.73 81 THR A N 1
ATOM 629 C CA . THR A 1 81 ? 33.603 -27.812 -6.597 1.00 30.73 81 THR A CA 1
ATOM 630 C C . THR A 1 81 ? 33.016 -27.497 -7.971 1.00 30.73 81 THR A C 1
ATOM 632 O O . THR A 1 81 ? 33.153 -28.279 -8.907 1.00 30.73 81 THR A O 1
ATOM 635 N N . SER A 1 82 ? 32.360 -26.348 -8.127 1.00 28.88 82 SER A N 1
ATOM 636 C CA . SER A 1 82 ? 32.060 -25.808 -9.455 1.00 28.88 82 SER A CA 1
ATOM 637 C C . SER A 1 82 ? 32.741 -24.457 -9.620 1.00 28.88 82 SER A C 1
ATOM 639 O O . SER A 1 82 ? 32.174 -23.405 -9.329 1.00 28.88 82 SER A O 1
ATOM 641 N N . ALA A 1 83 ? 33.982 -24.502 -10.098 1.00 29.20 83 ALA A N 1
ATOM 642 C CA . ALA A 1 83 ? 34.520 -23.410 -10.885 1.00 29.20 83 ALA A CA 1
ATOM 643 C C . ALA A 1 83 ? 33.757 -23.411 -12.217 1.00 29.20 83 ALA A C 1
ATOM 645 O O . ALA A 1 83 ? 33.895 -24.347 -13.002 1.00 29.20 83 ALA A O 1
ATOM 646 N N . PHE A 1 84 ? 32.931 -22.396 -12.461 1.00 27.23 84 PHE A N 1
ATOM 647 C CA . PHE A 1 84 ? 32.436 -22.114 -13.805 1.00 27.23 84 PHE A CA 1
ATOM 648 C C . PHE A 1 84 ? 33.256 -20.963 -14.394 1.00 27.23 84 PHE A C 1
ATOM 650 O O . PHE A 1 84 ? 33.400 -19.927 -13.741 1.00 27.23 84 PHE A O 1
ATOM 657 N N . PRO A 1 85 ? 33.824 -21.126 -15.600 1.00 27.05 85 PRO A N 1
ATOM 658 C CA . PRO A 1 85 ? 34.559 -20.065 -16.262 1.00 27.05 85 PRO A CA 1
ATOM 659 C C . PRO A 1 85 ? 33.591 -18.972 -16.724 1.00 27.05 85 PRO A C 1
ATOM 661 O O . PRO A 1 85 ? 32.505 -19.249 -17.236 1.00 27.05 85 PRO A O 1
ATOM 664 N N . ILE A 1 86 ? 34.016 -17.719 -16.565 1.00 26.72 86 ILE A N 1
ATOM 665 C CA . ILE A 1 86 ? 33.366 -16.545 -17.148 1.00 26.72 86 ILE A CA 1
ATOM 666 C C . ILE A 1 86 ? 33.435 -16.700 -18.674 1.00 26.72 86 ILE A C 1
ATOM 668 O O . ILE A 1 86 ? 34.467 -16.450 -19.292 1.00 26.72 86 ILE A O 1
ATOM 672 N N . SER A 1 87 ? 32.339 -17.159 -19.277 1.00 26.09 87 SER A N 1
ATOM 673 C CA . SER A 1 87 ? 32.135 -17.123 -20.722 1.00 26.09 87 SER A CA 1
ATOM 674 C C . SER A 1 87 ? 31.516 -15.777 -21.087 1.00 26.09 87 SER A C 1
ATOM 676 O O . SER A 1 87 ? 30.447 -15.402 -20.607 1.00 26.09 87 SER A O 1
ATOM 678 N N . SER A 1 88 ? 32.229 -15.028 -21.919 1.00 28.17 88 SER A N 1
ATOM 679 C CA . SER A 1 88 ? 31.787 -13.795 -22.553 1.00 28.17 88 SER A CA 1
ATOM 680 C C . SER A 1 88 ? 30.652 -14.084 -23.541 1.00 28.17 88 SER A C 1
ATOM 682 O O . SER A 1 88 ? 30.880 -14.407 -24.707 1.00 28.17 88 SER A O 1
ATOM 684 N N . TYR A 1 89 ? 29.403 -13.943 -23.096 1.00 27.58 89 TYR A N 1
ATOM 685 C CA . TYR A 1 89 ? 28.252 -13.992 -23.995 1.00 27.58 89 TYR A CA 1
ATOM 686 C C . TYR A 1 89 ? 28.211 -12.732 -24.864 1.00 27.58 89 TYR A C 1
ATOM 688 O O . TYR A 1 89 ? 27.772 -11.658 -24.457 1.00 27.58 89 TYR A O 1
ATOM 696 N N . LYS A 1 90 ? 28.692 -12.882 -26.097 1.00 27.12 90 LYS A N 1
ATOM 697 C CA . LYS A 1 90 ? 28.488 -11.942 -27.196 1.00 27.12 90 LYS A CA 1
ATOM 698 C C . LYS A 1 90 ? 27.014 -12.041 -27.609 1.00 27.12 90 LYS A C 1
ATOM 700 O O . LYS A 1 90 ? 26.607 -13.053 -28.175 1.00 27.12 90 LYS A O 1
ATOM 705 N N . LEU A 1 91 ? 26.211 -11.020 -27.292 1.00 32.91 91 LEU A N 1
ATOM 706 C CA . LEU A 1 91 ? 24.830 -10.897 -27.770 1.00 32.91 91 LEU A CA 1
ATOM 707 C C . LEU A 1 91 ? 24.829 -10.955 -29.308 1.00 32.91 91 LEU A C 1
ATOM 709 O O . LEU A 1 91 ? 25.306 -10.036 -29.972 1.00 32.91 91 LEU A O 1
ATOM 713 N N . MET A 1 92 ? 24.297 -12.033 -29.878 1.00 25.75 92 MET A N 1
ATOM 714 C CA . MET A 1 92 ? 23.954 -12.101 -31.297 1.00 25.75 92 MET A CA 1
ATOM 715 C C . MET A 1 92 ? 22.450 -11.862 -31.421 1.00 25.75 92 MET A C 1
ATOM 717 O O . MET A 1 92 ? 21.658 -12.799 -31.413 1.00 25.75 92 MET A O 1
ATOM 721 N N . CYS A 1 93 ? 22.050 -10.595 -31.517 1.00 32.81 93 CYS A N 1
ATOM 722 C CA . CYS A 1 93 ? 20.724 -10.241 -32.013 1.00 32.81 93 CYS A CA 1
ATOM 723 C C . CYS A 1 93 ? 20.801 -10.160 -33.543 1.00 32.81 93 CYS A C 1
ATOM 725 O O . CYS A 1 93 ? 21.642 -9.449 -34.099 1.00 32.81 93 CYS A O 1
ATOM 727 N N . GLY A 1 94 ? 19.963 -10.949 -34.219 1.00 29.69 94 GLY A N 1
ATOM 728 C CA . GLY A 1 94 ? 19.933 -11.072 -35.672 1.00 29.69 94 GLY A CA 1
ATOM 729 C C . GLY A 1 94 ? 19.747 -9.728 -36.374 1.00 29.69 94 GLY A C 1
ATOM 730 O O . GLY A 1 94 ? 18.862 -8.943 -36.037 1.00 29.69 94 GLY A O 1
ATOM 731 N N . HIS A 1 95 ? 20.590 -9.481 -37.374 1.00 30.47 95 HIS A N 1
ATOM 732 C CA . HIS A 1 95 ? 20.463 -8.363 -38.299 1.00 30.47 95 HIS A CA 1
ATOM 733 C C . HIS A 1 95 ? 19.178 -8.505 -39.123 1.00 30.47 95 HIS A C 1
ATOM 735 O O . HIS A 1 95 ? 19.146 -9.225 -40.120 1.00 30.47 95 HIS A O 1
ATOM 741 N N . HIS A 1 96 ? 18.137 -7.762 -38.759 1.00 30.25 96 HIS A N 1
ATOM 742 C CA . HIS A 1 96 ? 17.141 -7.290 -39.717 1.00 30.25 96 HIS A CA 1
ATOM 743 C C . HIS A 1 96 ? 17.142 -5.762 -39.716 1.00 30.25 96 HIS A C 1
ATOM 745 O O . HIS A 1 96 ? 16.552 -5.088 -38.876 1.00 30.25 96 HIS A O 1
ATOM 751 N N . SER A 1 97 ? 17.897 -5.250 -40.688 1.00 33.12 97 SER A N 1
ATOM 752 C CA . SER A 1 97 ? 17.936 -3.867 -41.142 1.00 33.12 97 SER A CA 1
ATOM 753 C C . SER A 1 97 ? 16.539 -3.420 -41.578 1.00 33.12 97 SER A C 1
ATOM 755 O O . SER A 1 97 ? 16.006 -3.939 -42.559 1.00 33.12 97 SER A O 1
ATOM 757 N N . LYS A 1 98 ? 15.958 -2.495 -40.801 1.00 29.89 98 LYS A N 1
ATOM 758 C CA . LYS A 1 98 ? 15.092 -1.360 -41.190 1.00 29.89 98 LYS A CA 1
ATOM 759 C C . LYS A 1 98 ? 14.329 -0.874 -39.953 1.00 29.89 98 LYS A C 1
ATOM 761 O O . LYS A 1 98 ? 13.138 -1.124 -39.811 1.00 29.89 98 LYS A O 1
ATOM 766 N N . TYR A 1 99 ? 15.004 -0.143 -39.072 1.00 33.34 99 TYR A N 1
ATOM 767 C CA . TYR A 1 99 ? 14.323 0.661 -38.060 1.00 33.34 99 TYR A CA 1
ATOM 768 C C . TYR A 1 99 ? 14.905 2.068 -38.095 1.00 33.34 99 TYR A C 1
ATOM 770 O O . TYR A 1 99 ? 16.117 2.247 -38.029 1.00 33.34 99 TYR A O 1
ATOM 778 N N . ARG A 1 100 ? 14.024 3.055 -38.291 1.00 28.83 100 ARG A N 1
ATOM 779 C CA . ARG A 1 100 ? 14.338 4.465 -38.071 1.00 28.83 100 ARG A CA 1
ATOM 780 C C . ARG A 1 100 ? 14.759 4.600 -36.612 1.00 28.83 100 ARG A C 1
ATOM 782 O O . ARG A 1 100 ? 13.942 4.336 -35.731 1.00 28.83 100 ARG A O 1
ATOM 789 N N . ASP A 1 101 ? 16.004 5.001 -36.392 1.00 31.38 101 ASP A N 1
ATOM 790 C CA . ASP A 1 101 ? 16.452 5.560 -35.124 1.00 31.38 101 ASP A CA 1
ATOM 791 C C . ASP A 1 101 ? 15.518 6.718 -34.767 1.00 31.38 101 ASP A C 1
ATOM 793 O O . ASP A 1 101 ? 15.579 7.798 -35.355 1.00 31.38 101 ASP A O 1
ATOM 797 N N . TYR A 1 102 ? 14.631 6.498 -33.800 1.00 36.22 102 TYR A N 1
ATOM 798 C CA . TYR A 1 102 ? 14.193 7.597 -32.956 1.00 36.22 102 TYR A CA 1
ATOM 799 C C . TYR A 1 102 ? 15.369 7.869 -32.026 1.00 36.22 102 TYR A C 1
ATOM 801 O O . TYR A 1 102 ? 15.485 7.256 -30.967 1.00 36.22 102 TYR A O 1
ATOM 809 N N . GLY A 1 103 ? 16.292 8.715 -32.486 1.00 34.78 103 GLY A N 1
ATOM 810 C CA . GLY A 1 103 ? 17.368 9.235 -31.658 1.00 34.78 103 GLY A CA 1
ATOM 811 C C . GLY A 1 103 ? 16.756 9.971 -30.474 1.00 34.78 103 GLY A C 1
ATOM 812 O O . GLY A 1 103 ? 16.280 11.091 -30.627 1.00 34.78 103 GLY A O 1
ATOM 813 N N . ILE A 1 104 ? 16.728 9.318 -29.315 1.00 44.12 104 ILE A N 1
ATOM 814 C CA . ILE A 1 104 ? 16.449 9.976 -28.042 1.00 44.12 104 ILE A CA 1
ATOM 815 C C . ILE A 1 104 ? 17.780 10.564 -27.598 1.00 44.12 104 ILE A C 1
ATOM 817 O O . ILE A 1 104 ? 18.751 9.843 -27.350 1.00 44.12 104 ILE A O 1
ATOM 821 N N . SER A 1 105 ? 17.833 11.888 -27.613 1.00 38.78 105 SER A N 1
ATOM 822 C CA . SER A 1 105 ? 19.001 12.666 -27.243 1.00 38.78 105 SER A CA 1
ATOM 823 C C . SER A 1 105 ? 19.193 12.589 -25.729 1.00 38.78 105 SER A C 1
ATOM 825 O O . SER A 1 105 ? 18.243 12.748 -24.970 1.00 38.78 105 SER A O 1
ATOM 827 N N . SER A 1 106 ? 20.425 12.406 -25.255 1.00 47.19 106 SER A N 1
ATOM 828 C CA . SER A 1 106 ? 20.773 12.525 -23.829 1.00 47.19 106 SER A CA 1
ATOM 829 C C . SER A 1 106 ? 20.876 13.994 -23.377 1.00 47.19 106 SER A C 1
ATOM 831 O O . SER A 1 106 ? 21.750 14.345 -22.584 1.00 47.19 106 SER A O 1
ATOM 833 N N . ASP A 1 107 ? 20.044 14.867 -23.944 1.00 48.72 107 ASP A N 1
ATOM 834 C CA . ASP A 1 107 ? 20.029 16.307 -23.703 1.00 48.72 107 ASP A CA 1
ATOM 835 C C . ASP A 1 107 ? 19.128 16.623 -22.490 1.00 48.72 107 ASP A C 1
ATOM 837 O O . ASP A 1 107 ? 17.969 16.191 -22.460 1.00 48.72 107 ASP A O 1
ATOM 841 N N . PRO A 1 108 ? 19.610 17.373 -21.480 1.00 50.34 108 PRO A N 1
ATOM 842 C CA . PRO A 1 108 ? 18.793 17.868 -20.370 1.00 50.34 108 PRO A CA 1
ATOM 843 C C . PRO A 1 108 ? 17.488 18.568 -20.794 1.00 50.34 108 PRO A C 1
ATOM 845 O O . PRO A 1 108 ? 16.507 18.534 -20.045 1.00 50.34 108 PRO A O 1
ATOM 848 N N . GLU A 1 109 ? 17.433 19.172 -21.987 1.00 50.53 109 GLU A N 1
ATOM 849 C CA . GLU A 1 109 ? 16.188 19.734 -22.520 1.00 50.53 109 GLU A CA 1
ATOM 850 C C . GLU A 1 109 ? 15.139 18.666 -22.871 1.00 50.53 109 GLU A C 1
ATOM 852 O O . GLU A 1 109 ? 13.942 18.904 -22.690 1.00 50.53 109 GLU A O 1
ATOM 857 N N . ASP A 1 110 ? 15.557 17.491 -23.348 1.00 54.78 110 ASP A N 1
ATOM 858 C CA . ASP A 1 110 ? 14.672 16.381 -23.734 1.00 54.78 110 ASP A CA 1
ATOM 859 C C . ASP A 1 110 ? 14.080 15.684 -22.492 1.00 54.78 110 ASP A C 1
ATOM 861 O O . ASP A 1 110 ? 12.896 15.333 -22.442 1.00 54.78 110 ASP A O 1
ATOM 865 N N . TYR A 1 111 ? 14.869 15.615 -21.412 1.00 53.59 111 TYR A N 1
ATOM 866 C CA . TYR A 1 111 ? 14.420 15.183 -20.083 1.00 53.59 111 TYR A CA 1
ATOM 867 C C . TYR A 1 111 ? 13.266 16.046 -19.552 1.00 53.59 111 TYR A C 1
ATOM 869 O O . TYR A 1 111 ? 12.225 15.523 -19.136 1.00 53.59 111 TYR A O 1
ATOM 877 N N . GLN A 1 112 ? 13.436 17.373 -19.566 1.00 55.72 112 GLN A N 1
ATOM 878 C CA . GLN A 1 112 ? 12.429 18.287 -19.033 1.00 55.72 112 GLN A CA 1
ATOM 879 C C . GLN A 1 112 ? 11.183 18.301 -19.931 1.00 55.72 112 GLN A C 1
ATOM 881 O O . GLN A 1 112 ? 10.067 18.331 -19.416 1.00 55.72 112 GLN A O 1
ATOM 886 N N . LYS A 1 113 ? 11.351 18.202 -21.259 1.00 57.44 113 LYS A N 1
ATOM 887 C CA . LYS A 1 113 ? 10.245 18.055 -22.223 1.00 57.44 113 LYS A CA 1
ATOM 888 C C . LYS A 1 113 ? 9.422 16.792 -21.957 1.00 57.44 113 LYS A C 1
ATOM 890 O O . LYS A 1 113 ? 8.201 16.887 -21.861 1.00 57.44 113 LYS A O 1
ATOM 895 N N . THR A 1 114 ? 10.068 15.647 -21.747 1.00 60.31 114 THR A N 1
ATOM 896 C CA . THR A 1 114 ? 9.400 14.362 -21.471 1.00 60.31 114 THR A CA 1
ATOM 897 C C . THR A 1 114 ? 8.644 14.379 -20.139 1.00 60.31 114 THR A C 1
ATOM 899 O O . THR A 1 114 ? 7.496 13.938 -20.064 1.00 60.31 114 THR A O 1
ATOM 902 N N . ARG A 1 115 ? 9.238 14.951 -19.082 1.00 62.81 115 ARG A N 1
ATOM 903 C CA . ARG A 1 115 ? 8.571 15.090 -17.775 1.00 62.81 115 ARG A CA 1
ATOM 904 C C . ARG A 1 115 ? 7.427 16.108 -17.809 1.00 62.81 115 ARG A C 1
ATOM 906 O O . ARG A 1 115 ? 6.424 15.904 -17.138 1.00 62.81 115 ARG A O 1
ATOM 913 N N . ASN A 1 116 ? 7.555 17.173 -18.600 1.00 60.88 116 ASN A N 1
ATOM 914 C CA . ASN A 1 116 ? 6.495 18.164 -18.804 1.00 60.88 116 ASN A CA 1
ATOM 915 C C . ASN A 1 116 ? 5.349 17.630 -19.682 1.00 60.88 116 ASN A C 1
ATOM 917 O O . ASN A 1 116 ? 4.222 18.097 -19.539 1.00 60.88 116 ASN A O 1
ATOM 921 N N . ALA A 1 117 ? 5.615 16.660 -20.567 1.00 65.44 117 ALA A N 1
ATOM 922 C CA . ALA A 1 117 ? 4.596 16.038 -21.414 1.00 65.44 117 ALA A CA 1
ATOM 923 C C . ALA A 1 117 ? 3.573 15.236 -20.596 1.00 65.44 117 ALA A C 1
ATOM 925 O O . ALA A 1 117 ? 2.390 15.217 -20.928 1.00 65.44 117 ALA A O 1
ATOM 926 N N . ILE A 1 118 ? 4.010 14.630 -19.488 1.00 80.25 118 ILE A N 1
ATOM 927 C CA . ILE A 1 118 ? 3.123 13.986 -18.522 1.00 80.25 118 ILE A CA 1
ATOM 928 C C . ILE A 1 118 ? 2.932 14.932 -17.344 1.00 80.25 118 ILE A C 1
ATOM 930 O O . ILE A 1 118 ? 3.702 14.913 -16.383 1.00 80.25 118 ILE A O 1
ATOM 934 N N . SER A 1 119 ? 1.865 15.737 -17.385 1.00 75.81 119 SER A N 1
ATOM 935 C CA . SER A 1 119 ? 1.478 16.516 -16.207 1.00 75.81 119 SER A CA 1
ATOM 936 C C . SER A 1 119 ? 1.346 15.574 -15.005 1.00 75.81 119 SER A C 1
ATOM 938 O O . SER A 1 119 ? 0.867 14.442 -15.125 1.00 75.81 119 SER A O 1
ATOM 940 N N . ARG A 1 120 ? 1.732 16.049 -13.822 1.00 90.50 120 ARG A N 1
ATOM 941 C CA . ARG A 1 120 ? 1.566 15.383 -12.521 1.00 90.50 120 ARG A CA 1
ATOM 942 C C . ARG A 1 120 ? 1.075 16.412 -11.504 1.00 90.50 120 ARG A C 1
ATOM 944 O O . ARG A 1 120 ? 1.672 16.595 -10.450 1.00 90.5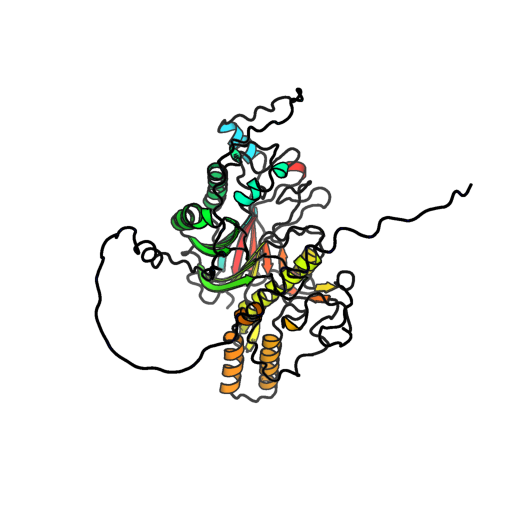0 120 ARG A O 1
ATOM 951 N N . ASP A 1 121 ? 0.018 17.141 -11.851 1.00 92.31 121 ASP A N 1
ATOM 952 C CA . ASP A 1 121 ? -0.484 18.239 -11.020 1.00 92.31 121 ASP A CA 1
ATOM 953 C C . ASP A 1 121 ? -1.164 17.764 -9.730 1.00 92.31 121 ASP A C 1
ATOM 955 O O . ASP A 1 121 ? -1.762 16.686 -9.660 1.00 92.31 121 ASP A O 1
ATOM 959 N N . TRP A 1 122 ? -1.118 18.601 -8.693 1.00 95.56 122 TRP A N 1
ATOM 960 C CA . TRP A 1 122 ? -1.871 18.365 -7.463 1.00 95.56 122 TRP A CA 1
ATOM 961 C C . TRP A 1 122 ? -3.363 18.614 -7.680 1.00 95.56 122 TRP A C 1
ATOM 963 O O . TRP A 1 122 ? -3.789 19.729 -7.972 1.00 95.56 122 TRP A O 1
ATOM 973 N N . ILE A 1 123 ? -4.173 17.589 -7.427 1.00 95.44 123 ILE A N 1
ATOM 974 C CA . ILE A 1 123 ? -5.626 17.702 -7.369 1.00 95.44 123 ILE A CA 1
ATOM 975 C C . ILE A 1 123 ? -6.037 17.950 -5.924 1.00 95.44 123 ILE A C 1
ATOM 977 O O . ILE A 1 123 ? -5.856 17.094 -5.055 1.00 95.44 123 ILE A O 1
ATOM 981 N N . ASN A 1 124 ? -6.620 19.118 -5.662 1.00 95.06 124 ASN A N 1
ATOM 982 C CA . ASN A 1 124 ? -7.169 19.451 -4.352 1.00 95.06 124 ASN A CA 1
ATOM 983 C C . ASN A 1 124 ? -8.551 18.816 -4.175 1.00 95.06 124 ASN A C 1
ATOM 985 O O . ASN A 1 124 ? -9.420 18.918 -5.042 1.00 95.06 124 ASN A O 1
ATOM 989 N N . VAL A 1 125 ? -8.771 18.186 -3.023 1.00 92.44 125 VAL A N 1
ATOM 990 C CA . VAL A 1 125 ? -10.056 17.594 -2.648 1.00 92.44 125 VAL A CA 1
ATOM 991 C C . VAL A 1 125 ? -10.693 18.481 -1.578 1.00 92.44 125 VAL A C 1
ATOM 993 O O . VAL A 1 125 ? -10.144 18.595 -0.480 1.00 92.44 125 VAL A O 1
ATOM 996 N N . PRO A 1 126 ? -11.841 19.127 -1.862 1.00 86.81 126 PRO A N 1
ATOM 997 C CA . PRO A 1 126 ? -12.496 19.994 -0.891 1.00 86.81 126 PRO A CA 1
ATOM 998 C C . PRO A 1 126 ? -12.902 19.226 0.371 1.00 86.81 126 PRO A C 1
ATOM 1000 O O . PRO A 1 126 ? -13.729 18.313 0.319 1.00 86.81 126 PRO A O 1
ATOM 1003 N N . ILE A 1 127 ? -12.362 19.633 1.521 1.00 81.25 127 ILE A N 1
ATOM 1004 C CA . ILE A 1 127 ? -12.744 19.077 2.819 1.00 81.25 127 ILE A CA 1
ATOM 1005 C C . ILE A 1 127 ? -13.974 19.830 3.320 1.00 81.25 127 ILE A C 1
ATOM 1007 O O . ILE A 1 127 ? -13.922 21.027 3.597 1.00 81.25 127 ILE A O 1
ATOM 1011 N N . ARG A 1 128 ? -15.097 19.123 3.469 1.00 69.56 128 ARG A N 1
ATOM 1012 C CA . ARG A 1 128 ? -16.284 19.685 4.123 1.00 69.56 128 ARG A CA 1
ATOM 1013 C C . ARG A 1 128 ? -16.075 19.666 5.637 1.00 69.56 128 ARG A C 1
ATOM 1015 O O . ARG A 1 128 ? -16.161 18.611 6.266 1.00 69.56 128 ARG A O 1
ATOM 1022 N N . PHE A 1 129 ? -15.808 20.829 6.222 1.00 65.00 129 PHE A N 1
ATOM 1023 C CA . PHE A 1 129 ? -15.870 21.011 7.670 1.00 65.00 129 PHE A CA 1
ATOM 1024 C C . PHE A 1 129 ? -17.337 21.089 8.104 1.00 65.00 129 PHE A C 1
ATOM 1026 O O . PHE A 1 129 ? -18.154 21.738 7.447 1.00 65.00 129 PHE A O 1
ATOM 1033 N N . GLN A 1 130 ? -17.698 20.402 9.187 1.00 58.03 130 GLN A N 1
ATOM 1034 C CA . GLN A 1 130 ? -19.008 20.619 9.799 1.00 58.03 130 GLN A CA 1
ATOM 1035 C C . GLN A 1 130 ? -18.984 21.997 10.467 1.00 58.03 130 GLN A C 1
ATOM 1037 O O . GLN A 1 130 ? -18.004 22.333 11.129 1.00 58.03 130 GLN A O 1
ATOM 1042 N N . LYS A 1 131 ? -20.048 22.791 10.279 1.00 44.97 131 LYS A N 1
ATOM 1043 C CA . LYS A 1 131 ? -20.127 24.230 10.611 1.00 44.97 131 LYS A CA 1
ATOM 1044 C C . LYS A 1 131 ? -19.848 24.617 12.084 1.00 44.97 131 LYS A C 1
ATOM 1046 O O . LYS A 1 131 ? -19.830 25.804 12.362 1.00 44.97 131 LYS A O 1
ATOM 1051 N N . ASN A 1 132 ? -19.544 23.672 12.981 1.00 45.44 132 ASN A N 1
ATOM 1052 C CA . ASN A 1 132 ? -19.241 23.915 14.400 1.00 45.44 132 ASN A CA 1
ATOM 1053 C C . ASN A 1 132 ? -17.864 23.382 14.880 1.00 45.44 132 ASN A C 1
ATOM 1055 O O . ASN A 1 132 ? -17.620 23.358 16.081 1.00 45.44 132 ASN A O 1
ATOM 1059 N N . SER A 1 133 ? -16.939 22.953 14.006 1.00 52.91 133 SER A N 1
ATOM 1060 C CA . SER A 1 133 ? -15.662 22.325 14.432 1.00 52.91 133 SER A CA 1
ATOM 1061 C C . SER A 1 133 ? -14.507 23.311 14.703 1.00 52.91 133 SER A C 1
ATOM 1063 O O . SER A 1 133 ? -13.358 23.017 14.372 1.00 52.91 133 SER A O 1
ATOM 1065 N N . ALA A 1 134 ? -14.785 24.492 15.263 1.00 45.12 134 ALA A N 1
ATOM 1066 C CA . ALA A 1 134 ? -13.836 25.613 15.353 1.00 45.12 134 ALA A CA 1
ATOM 1067 C C . ALA A 1 134 ? -12.568 25.369 16.215 1.00 45.12 134 ALA A C 1
ATOM 1069 O O . ALA A 1 134 ? -11.742 26.267 16.327 1.00 45.12 134 ALA A O 1
ATOM 1070 N N . PHE A 1 135 ? -12.368 24.170 16.783 1.00 49.41 135 PHE A N 1
ATOM 1071 C CA . PHE A 1 135 ? -11.240 23.855 17.675 1.00 49.41 135 PHE A CA 1
ATOM 1072 C C . PHE A 1 135 ? -10.581 22.476 17.465 1.00 49.41 135 PHE A C 1
ATOM 1074 O O . PHE A 1 135 ? -9.743 22.080 18.275 1.00 49.41 135 PHE A O 1
ATOM 1081 N N . GLU A 1 136 ? -10.892 21.726 16.400 1.00 60.34 136 GLU A N 1
ATOM 1082 C CA . GLU A 1 136 ? -10.218 20.433 16.184 1.00 60.34 136 GLU A CA 1
ATOM 1083 C C . GLU A 1 136 ? -8.774 20.646 15.704 1.00 60.34 136 GLU A C 1
ATOM 1085 O O . GLU A 1 136 ? -8.525 21.024 14.553 1.00 60.34 136 GLU A O 1
ATOM 1090 N N . LYS A 1 137 ? -7.798 20.363 16.583 1.00 75.38 137 LYS A N 1
ATOM 1091 C CA . LYS A 1 137 ? -6.416 20.139 16.147 1.00 75.38 137 LYS A CA 1
ATOM 1092 C C . LYS A 1 137 ? -6.446 19.039 15.083 1.00 75.38 137 LYS A C 1
ATOM 1094 O O . LYS A 1 137 ? -7.184 18.058 15.161 1.00 75.38 137 LYS A O 1
ATOM 1099 N N . SER A 1 138 ? -5.680 19.232 14.024 1.00 85.25 138 SER A N 1
ATOM 1100 C CA . SER A 1 138 ? -5.637 18.276 12.929 1.00 85.25 138 SER A CA 1
ATOM 1101 C C . SER A 1 138 ? -4.213 18.118 12.441 1.00 85.25 138 SER A C 1
ATOM 1103 O O . SER A 1 138 ? -3.446 19.078 12.369 1.00 85.25 138 SER A O 1
ATOM 1105 N N . PHE A 1 139 ? -3.855 16.879 12.137 1.00 93.62 139 PHE A N 1
ATOM 1106 C CA . PHE A 1 139 ? -2.550 16.531 11.612 1.00 93.62 139 PHE A CA 1
ATOM 1107 C C . PHE A 1 139 ? -2.646 16.386 10.099 1.00 93.62 139 PHE A C 1
ATOM 1109 O O . PHE A 1 139 ? -3.327 15.495 9.590 1.00 93.62 139 PHE A O 1
ATOM 1116 N N . LYS A 1 140 ? -1.987 17.291 9.376 1.00 95.25 140 LYS A N 1
ATOM 1117 C CA . LYS A 1 140 ? -1.829 17.192 7.925 1.00 95.25 140 LYS A CA 1
ATOM 1118 C C . LYS A 1 140 ? -0.589 16.373 7.630 1.00 95.25 140 LYS A C 1
ATOM 1120 O O . LYS A 1 140 ? 0.472 16.675 8.166 1.00 95.25 140 LYS A O 1
ATOM 1125 N N . PHE A 1 141 ? -0.722 15.384 6.762 1.00 97.94 141 PHE A N 1
ATOM 1126 C CA . PHE A 1 141 ? 0.407 14.563 6.352 1.00 97.94 141 PHE A CA 1
ATOM 1127 C C . PHE A 1 141 ? 0.207 14.004 4.954 1.00 97.94 141 PHE A C 1
ATOM 1129 O O . PHE A 1 141 ? -0.887 14.054 4.392 1.00 97.94 141 PHE A O 1
ATOM 1136 N N . SER A 1 142 ? 1.277 13.477 4.382 1.00 98.69 142 SER A N 1
ATOM 1137 C CA . SER A 1 142 ? 1.288 12.913 3.039 1.00 98.69 142 SER A CA 1
ATOM 1138 C C . SER A 1 142 ? 1.853 11.499 3.021 1.00 98.69 142 SER A C 1
ATOM 1140 O O . SER A 1 142 ? 2.788 11.185 3.756 1.00 98.69 142 SER A O 1
ATOM 1142 N N . VAL A 1 143 ? 1.277 10.650 2.172 1.00 98.88 143 VAL A N 1
ATOM 1143 C CA . VAL A 1 143 ? 1.701 9.263 1.970 1.00 98.88 143 VAL A CA 1
ATOM 1144 C C . VAL A 1 143 ? 2.030 9.049 0.503 1.00 98.88 143 VAL A C 1
ATOM 1146 O O . VAL A 1 143 ? 1.223 9.394 -0.362 1.00 98.88 143 VAL A O 1
ATOM 1149 N N . MET A 1 144 ? 3.200 8.474 0.244 1.00 98.88 144 MET A N 1
ATOM 1150 C CA . MET A 1 144 ? 3.610 7.970 -1.060 1.00 98.88 144 MET A CA 1
ATOM 1151 C C . MET A 1 144 ? 3.509 6.441 -1.091 1.00 98.88 144 MET A C 1
ATOM 1153 O O . MET A 1 144 ? 3.902 5.800 -0.120 1.00 98.88 144 MET A O 1
ATOM 1157 N N . SER A 1 145 ? 3.015 5.874 -2.191 1.00 98.94 145 SER A N 1
ATOM 1158 C CA . SER A 1 145 ? 3.093 4.441 -2.516 1.00 98.94 145 SER A CA 1
ATOM 1159 C C . SER A 1 145 ? 3.818 4.291 -3.846 1.00 98.94 145 SER A C 1
ATOM 1161 O O . SER A 1 145 ? 3.428 4.961 -4.804 1.00 98.94 145 SER A O 1
ATOM 1163 N N . PHE A 1 146 ? 4.869 3.476 -3.913 1.00 98.88 146 PHE A N 1
ATOM 1164 C CA . PHE A 1 146 ? 5.683 3.377 -5.122 1.00 98.88 146 PHE A CA 1
ATOM 1165 C C . PHE A 1 146 ? 6.379 2.013 -5.262 1.00 98.88 146 PHE A C 1
ATOM 1167 O O . PHE A 1 146 ? 7.266 1.683 -4.472 1.00 98.88 146 PHE A O 1
ATOM 1174 N N . ASN A 1 147 ? 6.015 1.250 -6.295 1.00 98.88 147 ASN A N 1
ATOM 1175 C CA . ASN A 1 147 ? 6.810 0.118 -6.761 1.00 98.88 147 ASN A CA 1
ATOM 1176 C C . ASN A 1 147 ? 8.045 0.663 -7.501 1.00 98.88 147 ASN A C 1
ATOM 1178 O O . ASN A 1 147 ? 7.910 1.396 -8.481 1.00 98.88 147 ASN A O 1
ATOM 1182 N N . VAL A 1 148 ? 9.248 0.373 -6.996 1.00 98.75 148 VAL A N 1
ATOM 1183 C CA . VAL A 1 148 ? 10.501 0.986 -7.482 1.00 98.75 148 VAL A CA 1
ATOM 1184 C C . VAL A 1 148 ? 11.283 0.116 -8.463 1.00 98.75 148 VAL A C 1
ATOM 1186 O O . VAL A 1 148 ? 12.378 0.516 -8.869 1.00 98.75 148 VAL A O 1
ATOM 1189 N N . LEU A 1 149 ? 10.726 -1.034 -8.854 1.00 98.62 149 LEU A N 1
ATOM 1190 C CA . LEU A 1 149 ? 11.315 -2.006 -9.771 1.00 98.62 149 LEU A CA 1
ATOM 1191 C C . LEU A 1 149 ? 12.705 -2.482 -9.324 1.00 98.62 149 LEU A C 1
ATOM 1193 O O . LEU A 1 149 ? 13.725 -1.813 -9.547 1.00 98.62 149 LEU A O 1
ATOM 1197 N N . ALA A 1 150 ? 12.782 -3.663 -8.714 1.00 98.50 150 ALA A N 1
ATOM 1198 C CA . ALA A 1 150 ? 14.068 -4.219 -8.295 1.00 98.50 150 ALA A CA 1
ATOM 1199 C C . ALA A 1 150 ? 14.964 -4.457 -9.523 1.00 98.50 150 ALA A C 1
ATOM 1201 O O . ALA A 1 150 ? 14.514 -4.941 -10.561 1.00 98.50 150 ALA A O 1
ATOM 1202 N N . GLN A 1 151 ? 16.255 -4.128 -9.421 1.00 98.50 151 GLN A N 1
ATOM 1203 C CA . GLN A 1 151 ? 17.179 -4.264 -10.550 1.00 98.50 151 GLN A CA 1
ATOM 1204 C C . GLN A 1 151 ? 17.335 -5.721 -10.990 1.00 98.50 151 GLN A C 1
ATOM 1206 O O . GLN A 1 151 ? 17.378 -5.992 -12.188 1.00 98.50 151 GLN A O 1
ATOM 1211 N N . GLU A 1 152 ? 17.395 -6.648 -10.038 1.00 98.12 152 GLU A N 1
ATOM 1212 C CA . GLU A 1 152 ? 17.463 -8.079 -10.335 1.00 98.12 152 GLU A CA 1
ATOM 1213 C C . GLU A 1 152 ? 16.191 -8.581 -11.033 1.00 98.12 152 GLU A C 1
ATOM 1215 O O . GLU A 1 152 ? 16.299 -9.374 -11.965 1.00 98.12 152 GLU A O 1
ATOM 1220 N N . LEU A 1 153 ? 15.003 -8.085 -10.662 1.00 97.19 153 LEU A N 1
ATOM 1221 C CA . LEU A 1 153 ? 13.747 -8.449 -11.333 1.00 97.19 153 LEU A CA 1
ATOM 1222 C C . LEU A 1 153 ? 13.701 -7.904 -12.766 1.00 97.19 153 LEU A C 1
ATOM 1224 O O . LEU A 1 153 ? 13.393 -8.649 -13.694 1.00 97.19 153 LEU A O 1
ATOM 1228 N N . LEU A 1 154 ? 14.113 -6.650 -12.970 1.00 97.44 154 LEU A N 1
ATOM 1229 C CA . LEU A 1 154 ? 14.275 -6.059 -14.303 1.00 97.44 154 LEU A CA 1
ATOM 1230 C C . LEU A 1 154 ? 15.190 -6.928 -15.184 1.00 97.44 154 LEU A C 1
ATOM 1232 O O . LEU A 1 154 ? 14.849 -7.253 -16.321 1.00 97.44 154 LEU A O 1
ATOM 1236 N N . GLN A 1 155 ? 16.343 -7.343 -14.652 1.00 96.94 155 GLN A N 1
ATOM 1237 C CA . GLN A 1 155 ? 17.332 -8.153 -15.373 1.00 96.94 155 GLN A CA 1
ATOM 1238 C C . GLN A 1 155 ? 16.861 -9.585 -15.662 1.00 96.94 155 GLN A C 1
ATOM 1240 O O . GLN A 1 155 ? 17.274 -10.163 -16.667 1.00 96.94 155 GLN A O 1
ATOM 1245 N N . GLN A 1 156 ? 15.997 -10.153 -14.817 1.00 96.12 156 GLN A N 1
ATOM 1246 C CA . GLN A 1 156 ? 15.383 -11.469 -15.031 1.00 96.12 156 GLN A CA 1
ATOM 1247 C C . GLN A 1 156 ? 14.307 -11.457 -16.128 1.00 96.12 156 GLN A C 1
ATOM 1249 O O . GLN A 1 156 ? 13.957 -12.518 -16.648 1.00 96.12 156 GLN A O 1
ATOM 1254 N N . HIS A 1 157 ? 13.811 -10.278 -16.517 1.00 94.62 157 HIS A N 1
ATOM 1255 C CA . HIS A 1 157 ? 12.750 -10.112 -17.511 1.00 94.62 157 HIS A CA 1
ATOM 1256 C C . HIS A 1 157 ? 13.168 -9.206 -18.687 1.00 94.62 157 HIS A C 1
ATOM 1258 O O . HIS A 1 157 ? 12.502 -8.207 -18.970 1.00 94.62 157 HIS A O 1
ATOM 1264 N N . PRO A 1 158 ? 14.239 -9.548 -19.432 1.00 93.12 158 PRO A N 1
ATOM 1265 C CA . PRO A 1 158 ? 14.767 -8.696 -20.501 1.00 93.12 158 PRO A CA 1
ATOM 1266 C C . PRO A 1 158 ? 13.758 -8.445 -21.630 1.00 93.12 158 PRO A C 1
ATOM 1268 O O . PRO A 1 158 ? 13.779 -7.375 -22.236 1.00 93.12 158 PRO A O 1
ATOM 1271 N N . ASP A 1 159 ? 12.845 -9.386 -21.884 1.00 93.56 159 ASP A N 1
ATOM 1272 C CA . ASP A 1 159 ? 11.817 -9.258 -22.923 1.00 93.56 159 ASP A CA 1
ATOM 1273 C C . ASP A 1 159 ? 10.891 -8.054 -22.690 1.00 93.56 159 ASP A C 1
ATOM 1275 O O . ASP A 1 159 ? 10.475 -7.404 -23.651 1.00 93.56 159 ASP A O 1
ATOM 1279 N N . LEU A 1 160 ? 10.619 -7.703 -21.425 1.00 93.38 160 LEU A N 1
ATOM 1280 C CA . LEU A 1 160 ? 9.761 -6.568 -21.064 1.00 93.38 160 LEU A CA 1
ATOM 1281 C C . LEU A 1 160 ? 10.425 -5.215 -21.358 1.00 93.38 160 LEU A C 1
ATOM 1283 O O . LEU A 1 160 ? 9.734 -4.242 -21.663 1.00 93.38 160 LEU A O 1
ATOM 1287 N N . TYR A 1 161 ? 11.760 -5.161 -21.314 1.00 94.44 161 TYR A N 1
ATOM 1288 C CA . TYR A 1 161 ? 12.538 -3.919 -21.391 1.00 94.44 161 TYR A CA 1
ATOM 1289 C C . TYR A 1 161 ? 13.478 -3.857 -22.606 1.00 94.44 161 TYR A C 1
ATOM 1291 O O . TYR A 1 161 ? 14.291 -2.943 -22.732 1.00 94.44 161 TYR A O 1
ATOM 1299 N N . CYS A 1 162 ? 13.366 -4.805 -23.542 1.00 90.75 162 CYS A N 1
ATOM 1300 C CA . CYS A 1 162 ? 14.242 -4.913 -24.715 1.00 90.75 162 CYS A CA 1
ATOM 1301 C C . CYS A 1 162 ? 14.190 -3.700 -25.664 1.00 90.75 162 CYS A C 1
ATOM 1303 O O . CYS A 1 162 ? 15.084 -3.520 -26.486 1.00 90.75 162 CYS A O 1
ATOM 1305 N N . ARG A 1 163 ? 13.142 -2.870 -25.571 1.00 89.94 163 ARG A N 1
ATOM 1306 C CA . ARG A 1 163 ? 12.940 -1.667 -26.398 1.00 89.94 163 ARG A CA 1
ATOM 1307 C C . ARG A 1 163 ? 13.079 -0.366 -25.604 1.00 89.94 163 ARG A C 1
ATOM 1309 O O . ARG A 1 163 ? 12.525 0.653 -26.035 1.00 89.94 163 ARG A O 1
ATOM 1316 N N . HIS A 1 164 ? 13.729 -0.418 -24.447 1.00 93.38 164 HIS A N 1
ATOM 1317 C CA . HIS A 1 164 ? 14.006 0.730 -23.589 1.00 93.38 164 HIS A CA 1
ATOM 1318 C C . HIS A 1 164 ? 15.453 1.193 -23.774 1.00 93.38 164 HIS A C 1
ATOM 1320 O O . HIS A 1 164 ? 16.309 0.439 -24.233 1.00 93.38 164 HIS A O 1
ATOM 1326 N N . ASN A 1 165 ? 15.744 2.436 -23.388 1.00 92.94 165 ASN A N 1
ATOM 1327 C CA . ASN A 1 165 ? 17.118 2.928 -23.342 1.00 92.94 165 ASN A CA 1
ATOM 1328 C C . ASN A 1 165 ? 17.905 2.164 -22.260 1.00 92.94 165 ASN A C 1
ATOM 1330 O O . ASN A 1 165 ? 17.683 2.362 -21.067 1.00 92.94 165 ASN A O 1
ATOM 1334 N N . HIS A 1 166 ? 18.854 1.317 -22.663 1.00 93.25 166 HIS A N 1
ATOM 1335 C CA . HIS A 1 166 ? 19.636 0.483 -21.744 1.00 93.25 166 HIS A CA 1
ATOM 1336 C C . HIS A 1 166 ? 20.435 1.277 -20.700 1.00 93.25 166 HIS A C 1
ATOM 1338 O O . HIS A 1 166 ? 20.700 0.752 -19.618 1.00 93.25 166 HIS A O 1
ATOM 1344 N N . LEU A 1 167 ? 20.819 2.527 -20.990 1.00 94.75 167 LEU A N 1
ATOM 1345 C CA . LEU A 1 167 ? 21.486 3.384 -20.008 1.00 94.75 167 LEU A CA 1
ATOM 1346 C C . LEU A 1 167 ? 20.520 3.803 -18.897 1.00 94.75 167 LEU A C 1
ATOM 1348 O O . LEU A 1 167 ? 20.884 3.729 -17.725 1.00 94.75 167 LEU A O 1
ATOM 1352 N N . ALA A 1 168 ? 19.279 4.140 -19.254 1.00 94.38 168 ALA A N 1
ATOM 1353 C CA . ALA A 1 168 ? 18.228 4.493 -18.304 1.00 94.38 168 ALA A CA 1
ATOM 1354 C C . ALA A 1 168 ? 17.784 3.309 -17.427 1.00 94.38 168 ALA A C 1
ATOM 1356 O O . ALA A 1 168 ? 17.241 3.524 -16.349 1.00 94.38 168 ALA A O 1
ATOM 1357 N N . LEU A 1 169 ? 18.025 2.062 -17.856 1.00 96.94 169 LEU A N 1
ATOM 1358 C CA . LEU A 1 169 ? 17.700 0.854 -17.082 1.00 96.94 169 LEU A CA 1
ATOM 1359 C C . LEU A 1 169 ? 18.720 0.522 -15.980 1.00 96.94 169 LEU A C 1
ATOM 1361 O O . LEU A 1 169 ? 18.450 -0.345 -15.142 1.00 96.94 169 LEU A O 1
ATOM 1365 N N . LYS A 1 170 ? 19.898 1.160 -15.979 1.00 97.88 170 LYS A N 1
ATOM 1366 C CA . LYS A 1 170 ? 20.916 0.946 -14.942 1.00 97.88 170 LYS A CA 1
ATOM 1367 C C . LYS A 1 170 ? 20.415 1.458 -13.595 1.00 97.88 170 LYS A C 1
ATOM 1369 O O . LYS A 1 170 ? 19.792 2.518 -13.528 1.00 97.88 170 LYS A O 1
ATOM 1374 N N . TRP A 1 171 ? 20.710 0.724 -12.523 1.00 98.31 171 TRP A N 1
ATOM 1375 C CA . TRP A 1 171 ? 20.208 1.052 -11.188 1.00 98.31 171 TRP A CA 1
ATOM 1376 C C . TRP A 1 171 ? 20.590 2.467 -10.758 1.00 98.31 171 TRP A C 1
ATOM 1378 O O . TRP A 1 171 ? 19.749 3.193 -10.245 1.00 98.31 171 TRP A O 1
ATOM 1388 N N . GLU A 1 172 ? 21.824 2.889 -11.017 1.00 97.75 172 GLU A N 1
ATOM 1389 C CA . GLU A 1 172 ? 22.341 4.200 -10.624 1.00 97.75 172 GLU A CA 1
ATOM 1390 C C . GLU A 1 172 ? 21.550 5.334 -11.285 1.00 97.75 172 GLU A C 1
ATOM 1392 O O . GLU A 1 172 ? 21.287 6.368 -10.670 1.00 97.75 172 GLU A O 1
ATOM 1397 N N . GLU A 1 173 ? 21.132 5.125 -12.533 1.00 97.50 173 GLU A N 1
ATOM 1398 C CA . GLU A 1 173 ? 20.320 6.071 -13.289 1.00 97.50 173 GLU A CA 1
ATOM 1399 C C . GLU A 1 173 ? 18.869 6.069 -12.804 1.00 97.50 173 GLU A C 1
ATOM 1401 O O . GLU A 1 173 ? 18.304 7.130 -12.515 1.00 97.50 173 GLU A O 1
ATOM 1406 N N . ARG A 1 174 ? 18.266 4.891 -12.636 1.00 98.44 174 ARG A N 1
ATOM 1407 C CA . ARG A 1 174 ? 16.904 4.765 -12.098 1.00 98.44 174 ARG A CA 1
ATOM 1408 C C . ARG A 1 174 ? 16.791 5.347 -10.695 1.00 98.44 174 ARG A C 1
ATOM 1410 O O . ARG A 1 174 ? 15.855 6.096 -10.413 1.00 98.44 174 ARG A O 1
ATOM 1417 N N . TRP A 1 175 ? 17.772 5.071 -9.843 1.00 98.38 175 TRP A N 1
ATOM 1418 C CA . TRP A 1 175 ? 17.828 5.567 -8.478 1.00 98.38 175 TRP A CA 1
ATOM 1419 C C . TRP A 1 175 ? 17.819 7.093 -8.420 1.00 98.38 175 TRP A C 1
ATOM 1421 O O . TRP A 1 175 ? 17.069 7.640 -7.618 1.00 98.38 175 TRP A O 1
ATOM 1431 N N . LYS A 1 176 ? 18.588 7.794 -9.269 1.00 97.81 176 LYS A N 1
ATOM 1432 C CA . LYS A 1 176 ? 18.564 9.271 -9.313 1.00 97.81 176 LYS A CA 1
ATOM 1433 C C . LYS A 1 176 ? 17.134 9.793 -9.481 1.00 97.81 176 LYS A C 1
ATOM 1435 O O . LYS A 1 176 ? 16.701 10.642 -8.709 1.00 97.81 176 LYS A O 1
ATOM 1440 N N . ARG A 1 177 ? 16.373 9.208 -10.411 1.00 96.94 177 ARG A N 1
ATOM 1441 C CA . ARG A 1 177 ? 14.978 9.582 -10.713 1.00 96.94 177 ARG A CA 1
ATOM 1442 C C . ARG A 1 177 ? 14.025 9.234 -9.566 1.00 96.94 177 ARG A C 1
ATOM 1444 O O . ARG A 1 177 ? 13.244 10.083 -9.145 1.00 96.94 177 ARG A O 1
ATOM 1451 N N . ILE A 1 178 ? 14.135 8.026 -9.009 1.00 98.56 178 ILE A N 1
ATOM 1452 C CA . ILE A 1 178 ? 13.333 7.579 -7.853 1.00 98.56 178 ILE A CA 1
ATOM 1453 C C . ILE A 1 178 ? 13.593 8.482 -6.636 1.00 98.56 178 ILE A C 1
ATOM 1455 O O . ILE A 1 178 ? 12.666 8.955 -5.976 1.00 98.56 178 ILE A O 1
ATOM 1459 N N . HIS A 1 179 ? 14.864 8.756 -6.348 1.00 98.38 179 HIS A N 1
ATOM 1460 C CA . HIS A 1 179 ? 15.279 9.622 -5.254 1.00 98.38 179 HIS A CA 1
ATOM 1461 C C . HIS A 1 179 ? 14.809 11.065 -5.462 1.00 98.38 179 HIS A C 1
ATOM 1463 O O . HIS A 1 179 ? 14.356 11.695 -4.505 1.00 98.38 179 HIS A O 1
ATOM 1469 N N . GLU A 1 180 ? 14.870 11.591 -6.688 1.00 96.50 180 GLU A N 1
ATOM 1470 C CA . GLU A 1 180 ? 14.301 12.893 -7.045 1.00 96.50 180 GLU A CA 1
ATOM 1471 C C . GLU A 1 180 ? 12.791 12.946 -6.798 1.00 96.50 180 GLU A C 1
ATOM 1473 O O . GLU A 1 180 ? 12.319 13.918 -6.214 1.00 96.50 180 GLU A O 1
ATOM 1478 N N . GLU A 1 181 ? 12.019 11.920 -7.175 1.00 96.25 181 GLU A N 1
ATOM 1479 C CA . GLU A 1 181 ? 10.576 11.879 -6.895 1.00 96.25 181 GLU A CA 1
ATOM 1480 C C . GLU A 1 181 ? 10.290 11.960 -5.389 1.00 96.25 181 GLU A C 1
ATOM 1482 O O . GLU A 1 181 ? 9.505 12.805 -4.942 1.00 96.25 181 GLU A O 1
ATOM 1487 N N . ILE A 1 182 ? 10.981 11.155 -4.578 1.00 98.38 182 ILE A N 1
ATOM 1488 C CA . ILE A 1 182 ? 10.840 11.188 -3.114 1.00 98.38 182 ILE A CA 1
ATOM 1489 C C . ILE A 1 182 ? 11.271 12.556 -2.551 1.00 98.38 182 ILE A C 1
ATOM 1491 O O . ILE A 1 182 ? 10.590 13.127 -1.691 1.00 98.38 182 ILE A O 1
ATOM 1495 N N . SER A 1 183 ? 12.379 13.109 -3.049 1.00 97.50 183 SER A N 1
ATOM 1496 C CA . SER A 1 183 ? 12.965 14.377 -2.589 1.00 97.50 183 SER A CA 1
ATOM 1497 C C . SER A 1 183 ? 12.143 15.605 -2.970 1.00 97.50 183 SER A C 1
ATOM 1499 O O . SER A 1 183 ? 12.123 16.576 -2.210 1.00 97.50 183 SER A O 1
ATOM 1501 N N . ASN A 1 184 ? 11.465 15.571 -4.117 1.00 95.69 184 ASN A N 1
ATOM 1502 C CA . ASN A 1 184 ? 10.644 16.668 -4.619 1.00 95.69 184 ASN A CA 1
ATOM 1503 C C . ASN A 1 184 ? 9.288 16.701 -3.918 1.00 95.69 184 ASN A C 1
ATOM 1505 O O . ASN A 1 184 ? 8.857 17.755 -3.449 1.00 95.69 184 ASN A O 1
ATOM 1509 N N . TYR A 1 185 ? 8.628 15.546 -3.785 1.00 97.06 185 TYR A N 1
ATOM 1510 C CA . TYR A 1 185 ? 7.318 15.483 -3.135 1.00 97.06 185 TYR A CA 1
ATOM 1511 C C . TYR A 1 185 ? 7.400 15.520 -1.606 1.00 97.06 185 TYR A C 1
ATOM 1513 O O . TYR A 1 185 ? 6.430 15.927 -0.966 1.00 97.06 185 TYR A O 1
ATOM 1521 N N . ARG A 1 186 ? 8.546 15.136 -1.020 1.00 97.50 186 ARG A N 1
ATOM 1522 C CA . ARG A 1 186 ? 8.820 15.141 0.429 1.00 97.50 186 ARG A CA 1
ATOM 1523 C C . ARG A 1 186 ? 7.651 14.590 1.256 1.00 97.50 186 ARG A C 1
ATOM 1525 O O . ARG A 1 186 ? 7.209 15.291 2.174 1.00 97.50 186 ARG A O 1
ATOM 1532 N N . PRO A 1 187 ? 7.139 13.384 0.966 1.00 98.44 187 PRO A N 1
ATOM 1533 C CA . PRO A 1 187 ? 6.021 12.829 1.717 1.00 98.44 187 PRO A CA 1
ATOM 1534 C C . PRO A 1 187 ? 6.356 12.666 3.211 1.00 98.44 187 PRO A C 1
ATOM 1536 O O . PRO A 1 187 ? 7.515 12.663 3.611 1.00 98.44 187 PRO A O 1
ATOM 1539 N N . ASP A 1 188 ? 5.365 12.552 4.087 1.00 98.75 188 ASP A N 1
ATOM 1540 C CA . ASP A 1 188 ? 5.633 12.244 5.501 1.00 98.75 188 ASP A CA 1
ATOM 1541 C C . ASP A 1 188 ? 5.897 10.755 5.707 1.00 98.75 188 ASP A C 1
ATOM 1543 O O . ASP A 1 188 ? 6.656 10.381 6.602 1.00 98.75 188 ASP A O 1
ATOM 1547 N N . ILE A 1 189 ? 5.289 9.920 4.864 1.00 98.88 189 ILE A N 1
ATOM 1548 C CA . ILE A 1 189 ? 5.419 8.465 4.857 1.00 98.88 189 ILE A CA 1
ATOM 1549 C C . ILE A 1 189 ? 5.630 7.993 3.413 1.00 98.88 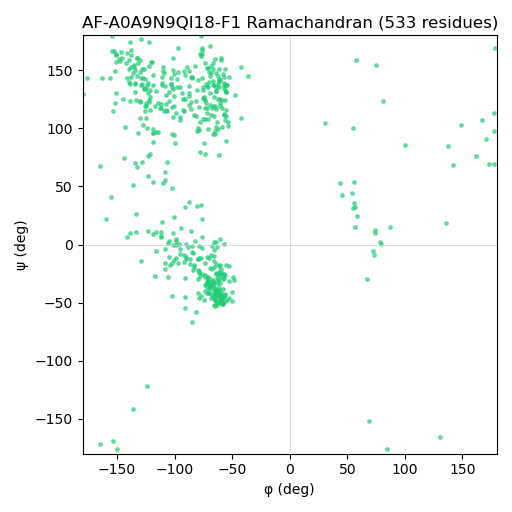189 ILE A C 1
ATOM 1551 O O . ILE A 1 189 ? 4.878 8.380 2.522 1.00 98.88 189 ILE A O 1
ATOM 1555 N N . VAL A 1 190 ? 6.625 7.140 3.181 1.00 98.94 190 VAL A N 1
ATOM 1556 C CA . VAL A 1 190 ? 6.923 6.504 1.891 1.00 98.94 190 VAL A CA 1
ATOM 1557 C C . VAL A 1 190 ? 6.751 5.000 2.046 1.00 98.94 190 VAL A C 1
ATOM 1559 O O . VAL A 1 190 ? 7.450 4.375 2.836 1.00 98.94 190 VAL A O 1
ATOM 1562 N N . CYS A 1 191 ? 5.841 4.410 1.290 1.00 98.94 191 CYS A N 1
ATOM 1563 C CA . CYS A 1 191 ? 5.635 2.973 1.223 1.00 98.94 191 CYS A CA 1
ATOM 1564 C C . CYS A 1 191 ? 6.152 2.467 -0.122 1.00 98.94 191 CYS A C 1
ATOM 1566 O O . CYS A 1 191 ? 5.692 2.924 -1.165 1.00 98.94 191 CYS A O 1
ATOM 1568 N N . LEU A 1 192 ? 7.113 1.549 -0.094 1.00 98.94 192 LEU A N 1
ATOM 1569 C CA . LEU A 1 192 ? 7.789 1.055 -1.289 1.00 98.94 192 LEU A CA 1
ATOM 1570 C C . LEU A 1 192 ? 7.571 -0.445 -1.476 1.00 98.94 192 LEU A C 1
ATOM 1572 O O . LEU A 1 192 ? 7.517 -1.195 -0.495 1.00 98.94 192 LEU A O 1
ATOM 1576 N N . GLN A 1 193 ? 7.483 -0.867 -2.734 1.00 98.88 193 GLN A N 1
ATOM 1577 C CA . GLN A 1 193 ? 7.459 -2.263 -3.177 1.00 98.88 193 GLN A CA 1
ATOM 1578 C C . GLN A 1 193 ? 8.648 -2.517 -4.111 1.00 98.88 193 GLN A C 1
ATOM 1580 O O . GLN A 1 193 ? 9.183 -1.570 -4.680 1.00 98.88 193 GLN A O 1
ATOM 1585 N N . GLU A 1 194 ? 9.071 -3.775 -4.236 1.00 98.75 194 GLU A N 1
ATOM 1586 C CA . GLU A 1 194 ? 10.266 -4.174 -4.997 1.00 98.75 194 GLU A CA 1
ATOM 1587 C C . GLU A 1 194 ? 11.562 -3.474 -4.551 1.00 98.75 194 GLU A C 1
ATOM 1589 O O . GLU A 1 194 ? 12.459 -3.162 -5.336 1.00 98.75 194 GLU A O 1
ATOM 1594 N N . VAL A 1 195 ? 11.693 -3.233 -3.247 1.00 98.75 195 VAL A N 1
ATOM 1595 C CA . VAL A 1 195 ? 12.938 -2.718 -2.673 1.00 98.75 195 VAL A CA 1
ATOM 1596 C C . VAL A 1 195 ? 13.950 -3.857 -2.626 1.00 98.75 195 VAL A C 1
ATOM 1598 O O . VAL A 1 195 ? 13.804 -4.772 -1.821 1.00 98.75 195 VAL A O 1
ATOM 1601 N N . GLN A 1 196 ? 14.967 -3.807 -3.485 1.00 98.50 196 GLN A N 1
ATOM 1602 C CA . GLN A 1 196 ? 16.024 -4.817 -3.530 1.00 98.50 196 GLN A CA 1
ATOM 1603 C C . GLN A 1 196 ? 16.917 -4.758 -2.282 1.00 98.50 196 GLN A C 1
ATOM 1605 O O . GLN A 1 196 ? 17.430 -3.698 -1.916 1.00 98.50 196 GLN A O 1
ATOM 1610 N N . GLU A 1 197 ? 17.147 -5.910 -1.652 1.00 97.75 197 GLU A N 1
ATOM 1611 C CA . GLU A 1 197 ? 17.898 -6.030 -0.399 1.00 97.75 197 GLU A CA 1
ATOM 1612 C C . GLU A 1 197 ? 19.340 -5.522 -0.524 1.00 97.75 197 GLU A C 1
ATOM 1614 O O . GLU A 1 197 ? 19.796 -4.763 0.331 1.00 97.75 197 GLU A O 1
ATOM 1619 N N . SER A 1 198 ? 20.049 -5.876 -1.600 1.00 97.38 198 SER A N 1
ATOM 1620 C CA . SER A 1 198 ? 21.439 -5.445 -1.807 1.00 97.38 198 SER A CA 1
ATOM 1621 C C . SER A 1 198 ? 21.580 -3.926 -1.969 1.00 97.38 198 SER A C 1
ATOM 1623 O O . SER A 1 198 ? 22.625 -3.369 -1.643 1.00 97.38 198 SER A O 1
ATOM 1625 N N . HIS A 1 199 ? 20.525 -3.232 -2.405 1.00 97.94 199 HIS A N 1
ATOM 1626 C CA . HIS A 1 199 ? 20.502 -1.773 -2.543 1.00 97.94 199 HIS A CA 1
ATOM 1627 C C . HIS A 1 199 ? 20.019 -1.058 -1.273 1.00 97.94 199 HIS A C 1
ATOM 1629 O O . HIS A 1 199 ? 20.138 0.165 -1.167 1.00 97.94 199 HIS A O 1
ATOM 1635 N N . LEU A 1 200 ? 19.484 -1.793 -0.293 1.00 95.31 200 LEU A N 1
ATOM 1636 C CA . LEU A 1 200 ? 18.804 -1.232 0.873 1.00 95.31 200 LEU A CA 1
ATOM 1637 C C . LEU A 1 200 ? 19.703 -0.289 1.679 1.00 95.31 200 LEU A C 1
ATOM 1639 O O . LEU A 1 200 ? 19.299 0.831 1.981 1.00 95.31 200 LEU A O 1
ATOM 1643 N N . SER A 1 201 ? 20.916 -0.728 2.023 1.00 94.25 201 SER A N 1
ATOM 1644 C CA . SER A 1 201 ? 21.813 0.023 2.912 1.00 94.25 201 SER A CA 1
ATOM 1645 C C . SER A 1 201 ? 22.284 1.344 2.294 1.00 94.25 201 SER A C 1
ATOM 1647 O O . SER A 1 201 ? 22.132 2.414 2.891 1.00 94.25 201 SER A O 1
ATOM 1649 N N . GLU A 1 202 ? 22.825 1.276 1.077 1.00 93.38 202 GLU A N 1
ATOM 1650 C CA . GLU A 1 202 ? 23.468 2.414 0.420 1.00 93.38 202 GLU A CA 1
ATOM 1651 C C . GLU A 1 202 ? 22.463 3.415 -0.152 1.00 93.38 202 GLU A C 1
ATOM 1653 O O . GLU A 1 202 ? 22.635 4.625 0.014 1.00 93.38 202 GLU A O 1
ATOM 1658 N N . TYR A 1 203 ? 21.417 2.920 -0.813 1.00 95.38 203 TYR A N 1
ATOM 1659 C CA . TYR A 1 203 ? 20.489 3.772 -1.542 1.00 95.38 203 TYR A CA 1
ATOM 1660 C C . TYR A 1 203 ? 19.325 4.191 -0.654 1.00 95.38 203 TYR A C 1
ATOM 1662 O O . TYR A 1 203 ? 19.108 5.378 -0.438 1.00 95.38 203 TYR A O 1
ATOM 1670 N N . PHE A 1 204 ? 18.611 3.248 -0.046 1.00 96.44 204 PHE A N 1
ATOM 1671 C CA . PHE A 1 204 ? 17.401 3.590 0.698 1.00 96.44 204 PHE A CA 1
ATOM 1672 C C . PHE A 1 204 ? 17.702 4.101 2.110 1.00 96.44 204 PHE A C 1
ATOM 1674 O O . PHE A 1 204 ? 17.345 5.228 2.442 1.00 96.44 204 PHE A O 1
ATOM 1681 N N . LEU A 1 205 ? 18.380 3.314 2.952 1.00 94.25 205 LEU A N 1
ATOM 1682 C CA . LEU A 1 205 ? 18.601 3.669 4.357 1.00 94.25 205 LEU A CA 1
ATOM 1683 C C . LEU A 1 205 ? 19.469 4.921 4.487 1.00 94.25 205 LEU A C 1
ATOM 1685 O O . LEU A 1 205 ? 19.066 5.873 5.154 1.00 94.25 205 LEU A O 1
ATOM 1689 N N . LYS A 1 206 ? 20.642 4.949 3.845 1.00 95.44 206 LYS A N 1
ATOM 1690 C CA . LYS A 1 206 ? 21.565 6.086 3.944 1.00 95.44 206 LYS A CA 1
ATOM 1691 C C . LYS A 1 206 ? 20.954 7.367 3.370 1.00 95.44 206 LYS A C 1
ATOM 1693 O O . LYS A 1 206 ? 20.932 8.373 4.075 1.00 95.44 206 LYS A O 1
ATOM 1698 N N . GLN A 1 207 ? 20.434 7.347 2.140 1.00 97.50 207 GLN A N 1
ATOM 1699 C CA . GLN A 1 207 ? 19.939 8.572 1.496 1.00 97.50 207 GLN A CA 1
ATOM 1700 C C . GLN A 1 207 ? 18.628 9.066 2.123 1.00 97.50 207 GLN A C 1
ATOM 1702 O O . GLN A 1 207 ? 18.498 10.253 2.413 1.00 97.50 207 GLN A O 1
ATOM 1707 N N . LEU A 1 208 ? 17.673 8.180 2.439 1.00 97.25 208 LEU A N 1
ATOM 1708 C CA . LEU A 1 208 ? 16.426 8.616 3.081 1.00 97.25 208 LEU A CA 1
ATOM 1709 C C . LEU A 1 208 ? 16.651 9.058 4.535 1.00 97.25 208 LEU A C 1
ATOM 1711 O O . LEU A 1 208 ? 15.964 9.967 5.005 1.00 97.25 208 LEU A O 1
ATOM 1715 N N . LYS A 1 209 ? 17.658 8.523 5.240 1.00 96.50 209 LYS A N 1
ATOM 1716 C CA . LYS A 1 209 ? 18.069 9.061 6.548 1.00 96.50 209 LYS A CA 1
ATOM 1717 C C . LYS A 1 209 ? 18.560 10.507 6.439 1.00 96.50 209 LYS A C 1
ATOM 1719 O O . LYS A 1 209 ? 18.203 11.314 7.296 1.00 96.50 209 LYS A O 1
ATOM 1724 N N . LEU A 1 210 ? 19.301 10.863 5.382 1.00 97.00 210 LEU A N 1
ATOM 1725 C CA . LEU A 1 210 ? 19.702 12.257 5.120 1.00 97.00 210 LEU A CA 1
ATOM 1726 C C . LEU A 1 210 ? 18.489 13.173 4.891 1.00 97.00 210 LEU A C 1
ATOM 1728 O O . LEU A 1 210 ? 18.510 14.335 5.291 1.00 97.00 210 LEU A O 1
ATOM 1732 N N . LEU A 1 211 ? 17.400 12.639 4.332 1.00 97.06 211 LEU A N 1
ATOM 1733 C CA . LEU A 1 211 ? 16.121 13.343 4.186 1.00 97.06 211 LEU A CA 1
ATOM 1734 C C . LEU A 1 211 ? 15.248 13.322 5.464 1.00 97.06 211 LEU A C 1
ATOM 1736 O O . LEU A 1 211 ? 14.136 13.857 5.466 1.00 97.06 211 LEU A O 1
ATOM 1740 N N . GLY A 1 212 ? 15.737 12.738 6.564 1.00 97.75 212 GLY A N 1
ATOM 1741 C CA . GLY A 1 212 ? 15.069 12.713 7.869 1.00 97.75 212 GLY A CA 1
ATOM 1742 C C . GLY A 1 212 ? 14.085 11.558 8.083 1.00 97.75 212 GLY A C 1
ATOM 1743 O O . GLY A 1 212 ? 13.278 11.615 9.021 1.00 97.75 212 GLY A O 1
ATOM 1744 N N . TYR A 1 213 ? 14.136 10.525 7.242 1.00 98.50 213 TYR A N 1
ATOM 1745 C CA . TYR A 1 213 ? 13.312 9.330 7.397 1.00 98.50 213 TYR A CA 1
ATOM 1746 C C . TYR A 1 213 ? 13.990 8.261 8.263 1.00 98.50 213 TYR A C 1
ATOM 1748 O O . TYR A 1 213 ? 15.212 8.144 8.324 1.00 98.50 213 TYR A O 1
ATOM 1756 N N . CYS A 1 214 ? 13.158 7.448 8.902 1.00 96.12 214 CYS A N 1
ATOM 1757 C CA . CYS A 1 214 ? 13.495 6.136 9.445 1.00 96.12 214 CYS A CA 1
ATOM 1758 C C . CYS A 1 214 ? 12.602 5.096 8.754 1.00 96.12 214 CYS A C 1
ATOM 1760 O O . CYS A 1 214 ? 11.555 5.481 8.232 1.00 96.12 214 CYS A O 1
ATOM 1762 N N . GLY A 1 215 ? 12.994 3.820 8.705 1.00 95.12 215 GLY A N 1
ATOM 1763 C CA . GLY A 1 215 ? 12.257 2.816 7.942 1.00 95.12 215 GLY A CA 1
ATOM 1764 C C . GLY A 1 215 ? 12.158 1.433 8.574 1.00 95.12 215 GLY A C 1
ATOM 1765 O O . GLY A 1 215 ? 12.995 1.034 9.380 1.00 95.12 215 GLY A O 1
ATOM 1766 N N . ILE A 1 216 ? 11.123 0.710 8.154 1.00 97.94 216 ILE A N 1
ATOM 1767 C CA . ILE A 1 216 ? 10.911 -0.725 8.355 1.00 97.94 216 ILE A CA 1
ATOM 1768 C C . ILE A 1 216 ? 11.053 -1.387 6.984 1.00 97.94 216 ILE A C 1
ATOM 1770 O O . ILE A 1 216 ? 10.497 -0.880 6.009 1.00 97.94 216 ILE A O 1
ATOM 1774 N N . TYR A 1 217 ? 11.744 -2.521 6.908 1.00 98.50 217 TYR A N 1
ATOM 1775 C CA . TYR A 1 217 ? 11.870 -3.312 5.686 1.00 98.50 217 TYR A CA 1
ATOM 1776 C C . TYR A 1 217 ? 11.508 -4.771 5.954 1.00 98.50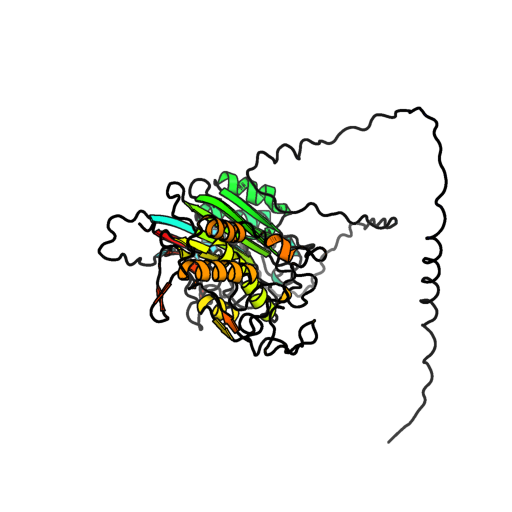 217 TYR A C 1
ATOM 1778 O O . TYR A 1 217 ? 11.911 -5.342 6.967 1.00 98.50 217 TYR A O 1
ATOM 1786 N N . LYS A 1 218 ? 10.771 -5.373 5.021 1.00 97.75 218 LYS A N 1
ATOM 1787 C CA . LYS A 1 218 ? 10.477 -6.801 5.001 1.00 97.75 218 LYS A CA 1
ATOM 1788 C C . LYS A 1 218 ? 10.782 -7.349 3.619 1.00 97.75 218 LYS A C 1
ATOM 1790 O O . LYS A 1 218 ? 10.031 -7.110 2.674 1.00 97.75 218 LYS A O 1
ATOM 1795 N N . LYS A 1 219 ? 11.852 -8.136 3.535 1.00 97.88 219 LYS A N 1
ATOM 1796 C CA . LYS A 1 219 ? 12.145 -8.962 2.367 1.00 97.88 219 LYS A CA 1
ATOM 1797 C C . LYS A 1 219 ? 11.028 -9.983 2.151 1.00 97.88 219 LYS A C 1
ATOM 1799 O O . LYS A 1 219 ? 10.495 -10.535 3.120 1.00 97.88 219 LYS A O 1
ATOM 1804 N N . ARG A 1 220 ? 10.703 -10.249 0.888 1.00 96.88 220 ARG A N 1
ATOM 1805 C CA . ARG A 1 220 ? 9.930 -11.430 0.495 1.00 96.88 220 ARG A CA 1
ATOM 1806 C C . ARG A 1 220 ? 10.624 -12.708 0.986 1.00 96.88 220 ARG A C 1
ATOM 1808 O O . ARG A 1 220 ? 11.837 -12.733 1.190 1.00 9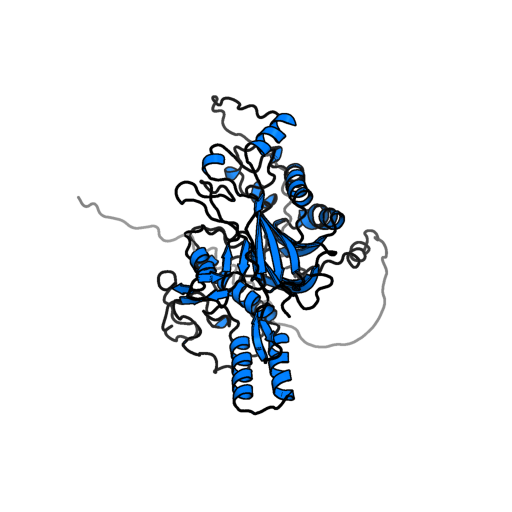6.88 220 ARG A O 1
ATOM 1815 N N . THR A 1 221 ? 9.846 -13.752 1.254 1.00 92.94 221 THR A N 1
ATOM 1816 C CA . THR A 1 221 ? 10.382 -15.019 1.783 1.00 92.94 221 THR A CA 1
ATOM 1817 C C . THR A 1 221 ? 11.083 -15.846 0.697 1.00 92.94 221 THR A C 1
ATOM 1819 O O . THR A 1 221 ? 10.973 -15.576 -0.498 1.00 92.94 221 THR A O 1
ATOM 1822 N N . GLY A 1 222 ? 11.794 -16.902 1.092 1.00 91.25 222 GLY A N 1
ATOM 1823 C CA . GLY A 1 222 ? 12.533 -17.747 0.150 1.00 91.25 222 GLY A CA 1
ATOM 1824 C C . GLY A 1 222 ? 13.735 -17.029 -0.475 1.00 91.25 222 GLY A C 1
ATOM 1825 O O . GLY A 1 222 ? 14.332 -16.146 0.135 1.00 91.25 222 GLY A O 1
ATOM 1826 N N . PHE A 1 223 ? 14.103 -17.423 -1.695 1.00 91.44 223 PHE A N 1
ATOM 1827 C CA . PHE A 1 223 ? 15.287 -16.918 -2.406 1.00 91.44 223 PHE A CA 1
ATOM 1828 C C . PHE A 1 223 ? 15.002 -15.687 -3.284 1.00 91.44 223 PHE A C 1
ATOM 1830 O O . PHE A 1 223 ? 15.586 -15.532 -4.352 1.00 91.44 223 PHE A O 1
ATOM 1837 N N . THR A 1 224 ? 14.068 -14.828 -2.878 1.00 93.81 224 THR A N 1
ATOM 1838 C CA . THR A 1 224 ? 13.781 -13.566 -3.580 1.00 93.81 224 THR A CA 1
ATOM 1839 C C . THR A 1 224 ? 14.844 -12.509 -3.274 1.00 93.81 224 THR A C 1
ATOM 1841 O O . THR A 1 224 ? 15.567 -12.624 -2.287 1.00 93.81 224 THR A O 1
ATOM 1844 N N . CYS A 1 225 ? 14.939 -11.459 -4.088 1.00 96.00 225 CYS A N 1
ATOM 1845 C CA . CYS A 1 225 ? 15.906 -10.369 -3.909 1.00 96.00 225 CYS A CA 1
ATOM 1846 C C . CYS A 1 225 ? 15.293 -9.100 -3.299 1.00 96.00 225 CYS A C 1
ATOM 1848 O O . CYS A 1 225 ? 16.021 -8.223 -2.839 1.00 96.00 225 CYS A O 1
ATOM 1850 N N . ASP A 1 226 ? 13.966 -8.990 -3.298 1.00 98.44 226 ASP A N 1
ATOM 1851 C CA . ASP A 1 226 ? 13.226 -7.762 -3.028 1.00 98.44 226 ASP A CA 1
ATOM 1852 C C . ASP A 1 226 ? 12.250 -7.879 -1.846 1.00 98.44 226 ASP A C 1
ATOM 1854 O O . ASP A 1 226 ? 12.048 -8.949 -1.262 1.00 98.44 226 ASP A O 1
ATOM 1858 N N . GLY A 1 227 ? 11.636 -6.755 -1.479 1.00 98.38 227 GLY A N 1
ATOM 1859 C CA . GLY A 1 227 ? 10.679 -6.668 -0.387 1.00 98.38 227 GLY A CA 1
ATOM 1860 C C . GLY A 1 227 ? 9.853 -5.388 -0.379 1.00 98.38 227 GLY A C 1
ATOM 1861 O O . GLY A 1 227 ? 9.906 -4.566 -1.294 1.00 98.38 227 GLY A O 1
ATOM 1862 N N . CYS A 1 228 ? 9.099 -5.214 0.702 1.00 98.81 228 CYS A N 1
ATOM 1863 C CA . CYS A 1 228 ? 8.368 -3.986 0.990 1.00 98.81 228 CYS A CA 1
ATOM 1864 C C . CYS A 1 228 ? 9.108 -3.146 2.034 1.00 98.81 228 CYS A C 1
ATOM 1866 O O . CYS A 1 228 ? 9.763 -3.688 2.926 1.00 98.81 228 CYS A O 1
ATOM 1868 N N . ALA A 1 229 ? 8.948 -1.825 1.973 1.00 98.81 229 ALA A N 1
ATOM 1869 C CA . ALA A 1 229 ? 9.455 -0.912 2.993 1.00 98.81 229 ALA A CA 1
ATOM 1870 C C . ALA A 1 229 ? 8.426 0.160 3.369 1.00 98.81 229 ALA A C 1
ATOM 1872 O O . ALA A 1 229 ? 7.656 0.613 2.525 1.00 98.81 229 ALA A O 1
ATOM 1873 N N . ILE A 1 230 ? 8.445 0.600 4.627 1.00 98.88 230 ILE A N 1
ATOM 1874 C CA . ILE A 1 230 ? 7.755 1.812 5.086 1.00 98.88 230 ILE A CA 1
ATOM 1875 C C . ILE A 1 230 ? 8.802 2.740 5.683 1.00 98.88 230 ILE A C 1
ATOM 1877 O O . ILE A 1 230 ? 9.374 2.421 6.720 1.00 98.88 230 ILE A O 1
ATOM 1881 N N . PHE A 1 231 ? 9.006 3.902 5.073 1.00 98.81 231 PHE A N 1
ATOM 1882 C CA . PHE A 1 231 ? 9.790 5.001 5.620 1.00 98.81 231 PHE A CA 1
ATOM 1883 C C . PHE A 1 231 ? 8.872 6.097 6.152 1.00 98.81 231 PHE A C 1
ATOM 1885 O O . PHE A 1 231 ? 7.838 6.388 5.560 1.00 98.81 231 PHE A O 1
ATOM 1892 N N . TYR A 1 232 ? 9.245 6.747 7.249 1.00 98.69 232 TYR A N 1
ATOM 1893 C CA . TYR A 1 232 ? 8.480 7.842 7.839 1.00 98.69 232 TYR A CA 1
ATOM 1894 C C . TYR A 1 232 ? 9.398 8.938 8.377 1.00 98.69 232 TYR A C 1
ATOM 1896 O O . TYR A 1 232 ? 10.470 8.666 8.924 1.00 98.69 232 TYR A O 1
ATOM 1904 N N . LYS A 1 233 ? 8.979 10.198 8.240 1.00 98.44 233 LYS A N 1
ATOM 1905 C CA . LYS A 1 233 ? 9.707 11.341 8.797 1.00 98.44 233 LYS A CA 1
ATOM 1906 C C . LYS A 1 233 ? 9.649 11.305 10.315 1.00 98.44 233 LYS A C 1
ATOM 1908 O O . LYS A 1 233 ? 8.585 11.486 10.909 1.00 98.44 233 LYS A O 1
ATOM 1913 N N . MET A 1 234 ? 10.813 11.182 10.949 1.00 95.94 234 MET A N 1
ATOM 1914 C CA . MET A 1 234 ? 10.932 11.091 12.413 1.00 95.94 234 MET A CA 1
ATOM 1915 C C . MET A 1 234 ? 10.396 12.336 13.140 1.00 95.94 234 MET A C 1
ATOM 1917 O O . MET A 1 234 ? 9.977 12.258 14.296 1.00 95.94 234 MET A O 1
ATOM 1921 N N . LYS A 1 235 ? 10.407 13.493 12.463 1.00 96.19 235 LYS A N 1
ATOM 1922 C CA . LYS A 1 235 ? 9.858 14.758 12.976 1.00 96.19 235 LYS A CA 1
ATOM 1923 C C . LYS A 1 235 ? 8.330 14.844 12.862 1.00 96.19 235 LYS A C 1
ATOM 1925 O O . LYS A 1 235 ? 7.729 15.585 13.632 1.00 96.19 235 LYS A O 1
ATOM 1930 N N . SER A 1 236 ? 7.714 14.101 11.941 1.00 96.00 236 SER A N 1
ATOM 1931 C CA . SER A 1 236 ? 6.264 14.138 11.699 1.00 96.00 236 SER A CA 1
ATOM 1932 C C . SER A 1 236 ? 5.527 13.105 12.556 1.00 96.00 236 SER A C 1
ATOM 1934 O O . SER A 1 236 ? 4.510 13.417 13.174 1.00 96.00 236 SER A O 1
ATOM 1936 N N . VAL A 1 237 ? 6.045 11.874 12.627 1.00 97.19 237 VAL A N 1
ATOM 1937 C CA . VAL A 1 237 ? 5.395 10.746 13.314 1.00 97.19 237 VAL A CA 1
ATOM 1938 C C . VAL A 1 237 ? 6.403 9.888 14.085 1.00 97.19 237 VAL A C 1
ATOM 1940 O O . VAL A 1 237 ? 7.601 9.898 13.812 1.00 97.19 237 VAL A O 1
ATOM 1943 N N . SER A 1 238 ? 5.907 9.131 15.061 1.00 96.88 238 SER A N 1
ATOM 1944 C CA . SER A 1 238 ? 6.635 8.065 15.758 1.00 96.88 238 SER A CA 1
ATOM 1945 C C . SER A 1 238 ? 6.042 6.717 15.378 1.00 96.88 238 SER A C 1
ATOM 1947 O O . SER A 1 238 ? 4.818 6.586 15.341 1.00 96.88 238 SER A O 1
ATOM 1949 N N . LEU A 1 239 ? 6.894 5.720 15.167 1.00 97.62 239 LEU A N 1
ATOM 1950 C CA . LEU A 1 239 ? 6.479 4.325 15.108 1.00 97.62 239 LEU A CA 1
ATOM 1951 C C . LEU A 1 239 ? 6.196 3.819 16.525 1.00 97.62 239 LEU A C 1
ATOM 1953 O O . LEU A 1 239 ? 7.048 3.967 17.398 1.00 97.62 239 LEU A O 1
ATOM 1957 N N . LEU A 1 240 ? 5.007 3.261 16.751 1.00 95.62 240 LEU A N 1
ATOM 1958 C CA . LEU A 1 240 ? 4.623 2.682 18.043 1.00 95.62 240 LEU A CA 1
ATOM 1959 C C . LEU A 1 240 ? 4.708 1.157 18.037 1.00 95.62 240 LEU A C 1
ATOM 1961 O O . LEU A 1 240 ? 5.205 0.561 18.984 1.00 95.62 240 LEU A O 1
ATOM 1965 N N . GLU A 1 241 ? 4.208 0.538 16.973 1.00 94.31 241 GLU A N 1
ATOM 1966 C CA . GLU A 1 241 ? 4.141 -0.912 16.808 1.00 94.31 241 GLU A CA 1
ATOM 1967 C C . GLU A 1 241 ? 4.185 -1.229 15.313 1.00 94.31 241 GLU A C 1
ATOM 1969 O O . GLU A 1 241 ? 3.719 -0.433 14.496 1.00 94.31 241 GLU A O 1
ATOM 1974 N N . HIS A 1 242 ? 4.742 -2.375 14.938 1.00 95.50 242 HIS A N 1
ATOM 1975 C CA . HIS A 1 242 ? 4.614 -2.901 13.585 1.00 95.50 242 HIS A CA 1
ATOM 1976 C C . HIS A 1 242 ? 4.598 -4.423 13.596 1.00 95.50 242 HIS A C 1
ATOM 1978 O O . HIS A 1 242 ? 5.123 -5.046 14.516 1.00 95.50 242 HIS A O 1
ATOM 1984 N N . VAL A 1 243 ? 4.050 -4.997 12.530 1.00 94.31 243 VAL A N 1
ATOM 1985 C CA . VAL A 1 243 ? 4.194 -6.411 12.192 1.00 94.31 243 VAL A CA 1
ATOM 1986 C C . VAL A 1 243 ? 4.488 -6.586 10.712 1.00 94.31 243 VAL A C 1
ATOM 1988 O O . VAL A 1 243 ? 4.114 -5.761 9.874 1.00 94.31 243 VAL A O 1
ATOM 1991 N N . THR A 1 244 ? 5.164 -7.684 10.398 1.00 95.62 244 THR A N 1
ATOM 1992 C CA . THR A 1 244 ? 5.405 -8.132 9.029 1.00 95.62 244 THR A CA 1
ATOM 1993 C C . THR A 1 244 ? 4.567 -9.368 8.758 1.00 95.62 244 THR A C 1
ATOM 1995 O O . THR A 1 244 ? 4.539 -10.269 9.592 1.00 95.62 244 THR A O 1
ATOM 1998 N N . VAL A 1 245 ? 3.936 -9.437 7.593 1.00 94.94 245 VAL A N 1
ATOM 1999 C CA . VAL A 1 245 ? 3.087 -10.561 7.189 1.00 94.94 245 VAL A CA 1
ATOM 2000 C C . VAL A 1 245 ? 3.812 -11.365 6.121 1.00 94.94 245 VAL A C 1
ATOM 2002 O O . VAL A 1 245 ? 4.272 -10.800 5.129 1.00 94.94 245 VAL A O 1
ATOM 2005 N N . GLU A 1 246 ? 3.903 -12.675 6.315 1.00 96.25 246 GLU A N 1
ATOM 2006 C CA . GLU A 1 246 ? 4.376 -13.630 5.314 1.00 96.25 246 GLU A CA 1
ATOM 2007 C C . GLU A 1 246 ? 3.166 -14.414 4.813 1.00 96.25 246 GLU A C 1
ATOM 2009 O O . GLU A 1 246 ? 2.513 -15.113 5.585 1.00 96.25 246 GLU A O 1
ATOM 2014 N N . PHE A 1 247 ? 2.829 -14.278 3.529 1.00 95.81 247 PHE A N 1
ATOM 2015 C CA . PHE A 1 247 ? 1.635 -14.944 3.009 1.00 95.81 247 PHE A CA 1
ATOM 2016 C C . PHE A 1 247 ? 1.855 -16.423 2.710 1.00 95.81 247 PHE A C 1
ATOM 2018 O O . PHE A 1 247 ? 0.882 -17.166 2.651 1.00 95.81 247 PHE A O 1
ATOM 2025 N N . MET A 1 248 ? 3.104 -16.848 2.504 1.00 93.88 248 MET A N 1
ATOM 2026 C CA . MET A 1 248 ? 3.423 -18.248 2.247 1.00 93.88 248 MET A CA 1
ATOM 2027 C C . MET A 1 248 ? 3.115 -19.094 3.486 1.00 93.88 248 MET A C 1
ATOM 2029 O O . MET A 1 248 ? 3.590 -18.783 4.573 1.00 93.88 248 MET A O 1
ATOM 2033 N N . GLN A 1 249 ? 2.333 -20.157 3.315 1.00 90.12 249 GLN A N 1
ATOM 2034 C CA . GLN A 1 249 ? 1.971 -21.116 4.353 1.00 90.12 249 GLN A CA 1
ATOM 2035 C C . GLN A 1 249 ? 2.360 -22.527 3.869 1.00 90.12 249 GLN A C 1
ATOM 2037 O O . GLN A 1 249 ? 1.701 -23.046 2.964 1.00 90.12 249 GLN A O 1
ATOM 2042 N N . PRO A 1 250 ? 3.400 -23.171 4.445 1.00 82.56 250 PRO A N 1
ATOM 2043 C CA . PRO A 1 250 ? 4.023 -24.392 3.904 1.00 82.56 250 PRO A CA 1
ATOM 2044 C C . PRO A 1 250 ? 3.097 -25.592 3.639 1.00 82.56 250 PRO A C 1
ATOM 2046 O O . PRO A 1 250 ? 3.465 -26.478 2.875 1.00 82.56 250 PRO A O 1
ATOM 2049 N N . ASN A 1 251 ? 1.896 -25.615 4.224 1.00 83.81 251 ASN A N 1
ATOM 2050 C CA . ASN A 1 251 ? 0.928 -26.711 4.098 1.00 83.81 251 ASN A CA 1
ATOM 2051 C C . ASN A 1 251 ? -0.377 -26.307 3.397 1.00 83.81 251 ASN A C 1
ATOM 2053 O O . ASN A 1 251 ? -1.349 -27.054 3.420 1.00 83.81 251 ASN A O 1
ATOM 2057 N N . ILE A 1 252 ? -0.430 -25.122 2.786 1.00 86.12 252 ILE A N 1
ATOM 2058 C CA . ILE A 1 252 ? -1.643 -24.613 2.144 1.00 86.12 252 ILE A CA 1
ATOM 2059 C C . ILE A 1 252 ? -1.307 -24.303 0.689 1.00 86.12 252 ILE A C 1
ATOM 2061 O O . ILE A 1 252 ? -0.768 -23.236 0.408 1.00 86.12 252 ILE A O 1
ATOM 2065 N N . PRO A 1 253 ? -1.650 -25.194 -0.262 1.00 86.94 253 PRO A N 1
ATOM 2066 C CA . PRO A 1 253 ? -1.267 -25.042 -1.669 1.00 86.94 253 PRO A CA 1
ATOM 2067 C C . PRO A 1 253 ? -1.728 -23.733 -2.325 1.00 86.94 253 PRO A C 1
ATOM 2069 O O . PRO A 1 253 ? -1.123 -23.277 -3.290 1.00 86.94 253 PRO A O 1
ATOM 2072 N N . LEU A 1 254 ? -2.808 -23.121 -1.822 1.00 88.69 254 LEU A N 1
ATOM 2073 C CA . LEU A 1 254 ? -3.263 -21.808 -2.286 1.00 88.69 254 LEU A CA 1
ATOM 2074 C C . LEU A 1 254 ? -2.271 -20.686 -1.928 1.00 88.69 254 LEU A C 1
ATOM 2076 O O . LEU A 1 254 ? -2.147 -19.713 -2.663 1.00 88.69 254 LEU A O 1
ATOM 2080 N N . LEU A 1 255 ? -1.575 -20.820 -0.803 1.00 91.44 255 LEU A N 1
ATOM 2081 C CA . LEU A 1 255 ? -0.692 -19.828 -0.201 1.00 91.44 255 LEU A CA 1
ATOM 2082 C C . LEU A 1 255 ? 0.771 -20.276 -0.325 1.00 91.44 255 LEU A C 1
ATOM 2084 O O . LEU A 1 255 ? 1.520 -20.322 0.639 1.00 91.44 255 LEU A O 1
ATOM 2088 N N . ASP A 1 256 ? 1.197 -20.597 -1.540 1.00 90.69 256 ASP A N 1
ATOM 2089 C CA . ASP A 1 256 ? 2.537 -21.098 -1.872 1.00 90.69 256 ASP A CA 1
ATOM 2090 C C . ASP A 1 256 ? 3.447 -19.997 -2.458 1.00 90.69 256 ASP A C 1
ATOM 2092 O O . ASP A 1 256 ? 4.370 -20.254 -3.238 1.00 90.69 256 ASP A O 1
ATOM 2096 N N . ARG A 1 257 ? 3.148 -18.728 -2.151 1.00 94.81 257 ARG A N 1
ATOM 2097 C CA . ARG A 1 257 ? 3.814 -17.558 -2.739 1.00 94.81 257 ARG A CA 1
ATOM 2098 C C . ARG A 1 257 ? 4.465 -16.688 -1.682 1.00 94.81 257 ARG A C 1
ATOM 2100 O O . ARG A 1 257 ? 3.830 -16.280 -0.717 1.00 94.81 257 ARG A O 1
ATOM 2107 N N . ASN A 1 258 ? 5.711 -16.312 -1.952 1.00 96.12 258 ASN A N 1
ATOM 2108 C CA . ASN A 1 258 ? 6.590 -15.558 -1.058 1.00 96.12 258 ASN A CA 1
ATOM 2109 C C . ASN A 1 258 ? 6.278 -14.054 -0.944 1.00 96.12 258 ASN A C 1
ATOM 2111 O O . ASN A 1 258 ? 7.162 -13.244 -0.674 1.00 96.12 258 ASN A O 1
ATOM 2115 N N . ASN A 1 259 ? 5.055 -13.638 -1.259 1.00 98.25 259 ASN A N 1
ATOM 2116 C CA . ASN A 1 259 ? 4.643 -12.246 -1.104 1.00 98.25 259 ASN A CA 1
ATOM 2117 C C . ASN A 1 259 ? 4.571 -11.889 0.394 1.00 98.25 259 ASN A C 1
ATOM 2119 O O . ASN A 1 259 ? 4.343 -12.757 1.241 1.00 98.25 259 ASN A O 1
ATOM 2123 N N . VAL A 1 260 ? 4.747 -10.606 0.711 1.00 98.31 260 VAL A N 1
ATOM 2124 C CA . VAL A 1 260 ? 4.782 -10.101 2.092 1.00 98.31 260 VAL A CA 1
ATOM 2125 C C . VAL A 1 260 ? 4.014 -8.789 2.235 1.00 98.31 260 VAL A C 1
ATOM 2127 O O . VAL A 1 260 ? 3.664 -8.134 1.248 1.00 98.31 260 VAL A O 1
ATOM 2130 N N . ALA A 1 261 ? 3.764 -8.388 3.477 1.00 98.62 261 ALA A N 1
ATOM 2131 C CA . ALA A 1 261 ? 3.247 -7.068 3.815 1.00 98.62 261 ALA A CA 1
ATOM 2132 C C . ALA A 1 261 ? 3.891 -6.521 5.094 1.00 98.62 261 ALA A C 1
ATOM 2134 O O . ALA A 1 261 ? 4.497 -7.257 5.873 1.00 98.62 261 ALA A O 1
ATOM 2135 N N . ILE A 1 262 ? 3.726 -5.221 5.323 1.00 98.62 262 ILE A N 1
ATOM 2136 C CA . ILE A 1 262 ? 4.075 -4.547 6.577 1.00 98.62 262 ILE A CA 1
ATOM 2137 C C . ILE A 1 262 ? 2.844 -3.782 7.047 1.00 98.62 262 ILE A C 1
ATOM 2139 O O . ILE A 1 262 ? 2.223 -3.082 6.248 1.00 98.62 262 ILE A O 1
ATOM 2143 N N . VAL A 1 263 ? 2.522 -3.877 8.336 1.00 98.62 263 VAL A N 1
ATOM 2144 C CA . VAL A 1 263 ? 1.488 -3.075 9.001 1.00 98.62 263 VAL A CA 1
ATOM 2145 C C . VAL A 1 263 ? 2.145 -2.319 10.152 1.00 98.62 263 VAL A C 1
ATOM 2147 O O . VAL A 1 263 ? 2.750 -2.934 11.024 1.00 98.62 263 VAL A O 1
ATOM 2150 N N . ALA A 1 264 ? 2.046 -0.992 10.159 1.00 98.50 264 ALA A N 1
ATOM 2151 C CA . ALA A 1 264 ? 2.666 -0.123 11.155 1.00 98.50 264 ALA A CA 1
ATOM 2152 C C . ALA A 1 264 ? 1.630 0.788 11.824 1.00 98.50 264 ALA A C 1
ATOM 2154 O O . ALA A 1 264 ? 0.832 1.437 11.148 1.00 98.50 264 ALA A O 1
ATOM 2155 N N . VAL A 1 265 ? 1.678 0.879 13.152 1.00 98.31 265 VAL A N 1
ATOM 2156 C CA . VAL A 1 265 ? 0.939 1.859 13.952 1.00 98.31 265 VAL A CA 1
ATOM 2157 C C . VAL A 1 265 ? 1.823 3.083 14.153 1.00 98.31 265 VAL A C 1
ATOM 2159 O O . VAL A 1 265 ? 2.863 3.023 14.815 1.00 98.31 265 VAL A O 1
ATOM 2162 N N . LEU A 1 266 ? 1.394 4.211 13.597 1.00 98.19 266 LEU A N 1
ATOM 2163 C CA . LEU A 1 266 ? 2.087 5.489 13.666 1.00 98.19 266 LEU A CA 1
ATOM 2164 C C . LEU A 1 266 ? 1.320 6.472 14.550 1.00 98.19 266 LEU A C 1
ATOM 2166 O O . LEU A 1 266 ? 0.091 6.451 14.634 1.00 98.19 266 LEU A O 1
ATOM 2170 N N . CYS A 1 267 ? 2.060 7.366 15.198 1.00 96.94 267 CYS A N 1
ATOM 2171 C CA . CYS A 1 267 ? 1.512 8.427 16.030 1.00 96.94 267 CYS A CA 1
ATOM 2172 C C . CYS A 1 267 ? 2.121 9.778 15.645 1.00 96.94 267 CYS A C 1
ATOM 2174 O O . CYS A 1 267 ? 3.345 9.921 15.728 1.00 96.94 267 CYS A O 1
ATOM 2176 N N . PRO A 1 268 ? 1.318 10.786 15.270 1.00 96.38 268 PRO A N 1
ATOM 2177 C CA . PRO A 1 268 ? 1.815 12.129 15.016 1.00 96.38 268 PRO A CA 1
ATOM 2178 C C . PRO A 1 268 ? 2.536 12.710 16.233 1.00 96.38 268 PRO A C 1
ATOM 2180 O O . PRO A 1 268 ? 2.093 12.556 17.378 1.00 96.38 268 PRO A O 1
ATOM 2183 N N . LYS A 1 269 ? 3.658 13.393 15.995 1.00 93.25 269 LYS A N 1
ATOM 2184 C CA . LYS A 1 269 ? 4.382 14.102 17.054 1.00 93.25 269 LYS A CA 1
ATOM 2185 C C . LYS A 1 269 ? 3.501 15.230 17.604 1.00 93.25 269 LYS A C 1
ATOM 2187 O O . LYS A 1 269 ? 2.911 15.993 16.847 1.00 93.25 269 LYS A O 1
ATOM 2192 N N . GLY A 1 270 ? 3.398 15.316 18.930 1.00 89.12 270 GLY A N 1
ATOM 2193 C CA . GLY A 1 270 ? 2.574 16.319 19.616 1.00 89.12 270 GLY A CA 1
ATOM 2194 C C . GLY A 1 270 ? 1.071 16.011 19.679 1.00 89.12 270 GLY A C 1
ATOM 2195 O O . GLY A 1 270 ? 0.338 16.812 20.253 1.00 89.12 270 GLY A O 1
ATOM 2196 N N . LEU A 1 271 ? 0.607 14.875 19.135 1.00 90.69 271 LEU A N 1
ATOM 2197 C CA . LEU A 1 271 ? -0.801 14.443 19.181 1.00 90.69 271 LEU A CA 1
ATOM 2198 C C . LEU A 1 271 ? -0.895 12.947 19.567 1.00 90.69 271 LEU A C 1
ATOM 2200 O O . LEU A 1 271 ? -1.228 12.113 18.721 1.00 90.69 271 LEU A O 1
ATOM 2204 N N . PRO A 1 272 ? -0.578 12.587 20.829 1.00 86.31 272 PRO A N 1
ATOM 2205 C CA . PRO A 1 272 ? -0.413 11.194 21.277 1.00 86.31 272 PRO A CA 1
ATOM 2206 C C . PRO A 1 272 ? -1.667 10.312 21.125 1.00 86.31 272 PRO A C 1
ATOM 2208 O O . PRO A 1 272 ? -1.556 9.091 20.982 1.00 86.31 272 PRO A O 1
ATOM 2211 N N . ASP A 1 273 ? -2.853 10.921 21.098 1.00 86.62 273 ASP A N 1
ATOM 2212 C CA . ASP A 1 273 ? -4.137 10.219 20.967 1.00 86.62 273 ASP A CA 1
ATOM 2213 C C . ASP A 1 273 ? -4.570 9.998 19.508 1.00 86.62 273 ASP A C 1
ATOM 2215 O O . ASP A 1 273 ? -5.590 9.369 19.228 1.00 86.62 273 ASP A O 1
ATOM 2219 N N . SER A 1 274 ? -3.790 10.494 18.544 1.00 92.06 274 SER A N 1
ATOM 2220 C CA . SER A 1 274 ? -4.129 10.471 17.113 1.00 92.06 274 SER A CA 1
ATOM 2221 C C . SER A 1 274 ? -3.385 9.381 16.355 1.00 92.06 274 SER A C 1
ATOM 2223 O O . SER A 1 274 ? -2.785 9.623 15.312 1.00 92.06 274 SER A O 1
ATOM 2225 N N . LYS A 1 275 ? -3.407 8.162 16.891 1.00 95.50 275 LYS A N 1
ATOM 2226 C CA . LYS A 1 275 ? -2.766 6.999 16.267 1.00 95.50 275 LYS A CA 1
ATOM 2227 C C . LYS A 1 275 ? -3.495 6.599 14.985 1.00 95.50 275 LYS A C 1
ATOM 2229 O O . LYS A 1 275 ? -4.717 6.717 14.899 1.00 95.50 275 LYS A O 1
ATOM 2234 N N . PHE A 1 276 ? -2.754 6.085 14.014 1.00 98.06 276 PHE A N 1
ATOM 2235 C CA . PHE A 1 276 ? -3.293 5.557 12.764 1.00 98.06 276 PHE A CA 1
ATOM 2236 C C . PHE A 1 276 ? -2.421 4.413 12.243 1.00 98.06 276 PHE A C 1
ATOM 2238 O O . PHE A 1 276 ? -1.263 4.272 12.633 1.00 98.06 276 PHE A O 1
ATOM 2245 N N . VAL A 1 277 ? -2.991 3.583 11.378 1.00 98.69 277 VAL A N 1
ATOM 2246 C CA . VAL A 1 277 ? -2.327 2.431 10.769 1.00 98.69 277 VAL A CA 1
ATOM 2247 C C . VAL A 1 277 ? -1.930 2.758 9.336 1.00 98.69 277 VAL A C 1
ATOM 2249 O O . VAL A 1 277 ? -2.715 3.336 8.585 1.00 98.69 277 VAL A O 1
ATOM 2252 N N . VAL A 1 278 ? -0.729 2.343 8.947 1.00 98.88 278 VAL A N 1
ATOM 2253 C CA . VAL A 1 278 ? -0.274 2.308 7.556 1.00 98.88 278 VAL A CA 1
ATOM 2254 C C . VAL A 1 278 ? 0.133 0.885 7.218 1.00 98.88 278 VAL A C 1
ATOM 2256 O O . VAL A 1 278 ? 0.987 0.311 7.889 1.00 98.88 278 VAL A O 1
ATOM 2259 N N . ALA A 1 279 ? -0.469 0.325 6.175 1.00 98.88 279 ALA A N 1
ATOM 2260 C CA . ALA A 1 279 ? -0.133 -0.984 5.644 1.00 98.88 279 ALA A CA 1
ATOM 2261 C C . ALA A 1 279 ? 0.342 -0.874 4.193 1.00 98.88 279 ALA A C 1
ATOM 2263 O O . ALA A 1 279 ? -0.271 -0.150 3.406 1.00 98.88 279 ALA A O 1
ATOM 2264 N N . THR A 1 280 ? 1.407 -1.601 3.850 1.00 98.88 280 THR A N 1
ATOM 2265 C CA . THR A 1 280 ? 1.932 -1.728 2.482 1.00 98.88 280 THR A CA 1
ATOM 2266 C C . THR A 1 280 ? 2.123 -3.193 2.109 1.00 98.88 280 THR A C 1
ATOM 2268 O O . THR A 1 280 ? 2.514 -4.000 2.957 1.00 98.88 280 THR A O 1
ATOM 2271 N N . THR A 1 281 ? 1.859 -3.553 0.855 1.00 98.88 281 THR A N 1
ATOM 2272 C CA . THR A 1 281 ? 2.072 -4.911 0.340 1.00 98.88 281 THR A CA 1
ATOM 2273 C C . THR A 1 281 ? 2.392 -4.910 -1.155 1.00 98.88 281 THR A C 1
ATOM 2275 O O . THR A 1 281 ? 2.160 -3.919 -1.845 1.00 98.88 281 THR A O 1
ATOM 2278 N N . HIS A 1 282 ? 2.918 -6.033 -1.639 1.00 98.62 282 HIS A N 1
ATOM 2279 C CA . HIS A 1 282 ? 2.998 -6.366 -3.055 1.00 98.62 282 HIS A CA 1
ATOM 2280 C C . HIS A 1 282 ? 2.374 -7.756 -3.247 1.00 98.62 282 HIS A C 1
ATOM 2282 O O . HIS A 1 282 ? 2.977 -8.772 -2.882 1.00 98.62 282 HIS A O 1
ATOM 2288 N N . LEU A 1 283 ? 1.142 -7.800 -3.763 1.00 98.44 283 LEU A N 1
ATOM 2289 C CA . LEU A 1 283 ? 0.384 -9.042 -3.959 1.00 98.44 283 LEU A CA 1
ATOM 2290 C C . LEU A 1 283 ? 0.871 -9.831 -5.181 1.00 98.44 283 LEU A C 1
ATOM 2292 O O . LEU A 1 283 ? 1.619 -9.329 -6.016 1.00 98.44 283 LEU A O 1
ATOM 2296 N N . LEU A 1 284 ? 0.440 -11.089 -5.301 1.00 97.50 284 LEU A N 1
ATOM 2297 C CA . LEU A 1 284 ? 0.828 -11.955 -6.415 1.00 97.50 284 LEU A CA 1
ATOM 2298 C C . LEU A 1 284 ? 0.498 -11.344 -7.794 1.00 97.50 284 LEU A C 1
ATOM 2300 O O . LEU A 1 284 ? -0.671 -11.126 -8.117 1.00 97.50 284 LEU A O 1
ATOM 2304 N N . TYR A 1 285 ? 1.522 -11.228 -8.646 1.00 94.44 285 TYR A N 1
ATOM 2305 C CA . TYR A 1 285 ? 1.397 -10.768 -10.034 1.00 94.44 285 TYR A CA 1
ATOM 2306 C C . TYR A 1 285 ? 0.493 -11.650 -10.904 1.00 94.44 285 TYR A C 1
ATOM 2308 O O . TYR A 1 285 ? -0.399 -11.135 -11.568 1.00 94.44 285 TYR A O 1
ATOM 2316 N N . ASN A 1 286 ? 0.691 -12.979 -10.889 1.00 90.44 286 ASN A N 1
ATOM 2317 C CA . ASN A 1 286 ? 0.068 -13.913 -11.841 1.00 90.44 286 ASN A CA 1
ATOM 2318 C C . ASN A 1 286 ? -1.425 -13.586 -12.094 1.00 90.44 286 ASN A C 1
ATOM 2320 O O . ASN A 1 286 ? -2.257 -13.834 -11.212 1.00 90.44 286 ASN A O 1
ATOM 2324 N N . PRO A 1 287 ? -1.795 -13.080 -13.289 1.00 86.31 287 PRO A N 1
ATOM 2325 C CA . PRO A 1 287 ? -3.143 -12.571 -13.546 1.00 86.31 287 PRO A CA 1
ATOM 2326 C C . PRO A 1 287 ? -4.243 -13.611 -13.315 1.00 86.31 287 PRO A C 1
ATOM 2328 O O . PRO A 1 287 ? -5.330 -13.262 -12.863 1.00 86.31 287 PRO A O 1
ATOM 2331 N N . LYS A 1 288 ? -3.932 -14.898 -13.524 1.00 86.00 288 LYS A N 1
ATOM 2332 C CA . LYS A 1 288 ? -4.869 -16.026 -13.402 1.00 86.00 288 LYS A CA 1
ATOM 2333 C C . LYS A 1 288 ? -5.158 -16.444 -11.958 1.00 86.00 288 LYS A C 1
ATOM 2335 O O . LYS A 1 288 ? -6.049 -17.256 -11.737 1.00 86.00 288 LYS A O 1
ATOM 2340 N N . ARG A 1 289 ? -4.393 -15.948 -10.982 1.00 89.75 289 ARG A N 1
ATOM 2341 C CA . ARG A 1 289 ? -4.438 -16.401 -9.582 1.00 89.75 289 ARG A CA 1
ATOM 2342 C C . ARG A 1 289 ? -5.072 -15.371 -8.650 1.00 89.75 289 ARG A C 1
ATOM 2344 O O . ARG A 1 289 ? -4.479 -14.921 -7.669 1.00 89.75 289 ARG A O 1
ATOM 2351 N N . GLN A 1 290 ? -6.291 -14.965 -8.993 1.00 89.19 290 GLN A N 1
ATOM 2352 C CA . GLN A 1 290 ? -7.069 -14.033 -8.180 1.00 89.19 290 GLN A CA 1
ATOM 2353 C C . GLN A 1 290 ? -7.487 -14.638 -6.828 1.00 89.19 290 GLN A C 1
ATOM 2355 O O . GLN A 1 290 ? -7.568 -13.917 -5.837 1.00 89.19 290 GLN A O 1
ATOM 2360 N N . ASP A 1 291 ? -7.693 -15.953 -6.784 1.00 90.56 291 ASP A N 1
ATOM 2361 C CA . ASP A 1 291 ? -7.864 -16.762 -5.574 1.00 90.56 291 ASP A CA 1
ATOM 2362 C C . ASP A 1 291 ? -6.746 -16.499 -4.550 1.00 90.56 291 ASP A C 1
ATOM 2364 O O . ASP A 1 291 ? -7.019 -16.191 -3.390 1.00 90.56 291 ASP A O 1
ATOM 2368 N N . VAL A 1 292 ? -5.484 -16.523 -4.994 1.00 92.75 292 VAL A N 1
ATOM 2369 C CA . VAL A 1 292 ? -4.324 -16.266 -4.126 1.00 92.75 292 VAL A CA 1
ATOM 2370 C C . VAL A 1 292 ? -4.336 -14.831 -3.624 1.00 92.75 292 VAL A C 1
ATOM 2372 O O . VAL A 1 292 ? -4.138 -14.599 -2.437 1.00 92.75 292 VAL A O 1
ATOM 2375 N N . ARG A 1 293 ? -4.600 -13.858 -4.505 1.00 95.44 293 ARG A N 1
ATOM 2376 C CA . ARG A 1 293 ? -4.668 -12.441 -4.120 1.00 95.44 293 ARG A CA 1
ATOM 2377 C C . ARG A 1 293 ? -5.763 -12.176 -3.078 1.00 95.44 293 ARG A C 1
ATOM 2379 O O . ARG A 1 293 ? -5.537 -11.406 -2.148 1.00 95.44 293 ARG A O 1
ATOM 2386 N N . LEU A 1 294 ? -6.923 -12.828 -3.198 1.00 96.00 294 LEU A N 1
ATOM 2387 C CA . LEU A 1 294 ? -7.999 -12.749 -2.202 1.00 96.00 294 LEU A CA 1
ATOM 2388 C C . LEU A 1 294 ? -7.572 -13.354 -0.859 1.00 96.00 294 LEU A C 1
ATOM 2390 O O . LEU A 1 294 ? -7.771 -12.716 0.171 1.00 96.00 294 LEU A O 1
ATOM 2394 N N . ALA A 1 295 ? -6.929 -14.525 -0.864 1.00 95.38 295 ALA A N 1
ATOM 2395 C CA . ALA A 1 295 ? -6.414 -15.158 0.351 1.00 95.38 295 ALA A CA 1
ATOM 2396 C C . ALA A 1 295 ? -5.315 -14.318 1.035 1.00 95.38 295 ALA A C 1
ATOM 2398 O O . ALA A 1 295 ? -5.336 -14.130 2.249 1.00 95.38 295 ALA A O 1
ATOM 2399 N N . GLN A 1 296 ? -4.392 -13.740 0.259 1.00 97.44 296 GLN A N 1
ATOM 2400 C CA . GLN A 1 296 ? -3.377 -12.805 0.761 1.00 97.44 296 GLN A CA 1
ATOM 2401 C C . GLN A 1 296 ? -4.027 -11.577 1.414 1.00 97.44 296 GLN A C 1
ATOM 2403 O O . GLN A 1 296 ? -3.658 -11.183 2.520 1.00 97.44 296 GLN A O 1
ATOM 2408 N N . MET A 1 297 ? -5.041 -10.999 0.764 1.00 98.38 297 MET A N 1
ATOM 2409 C CA . MET A 1 297 ? -5.775 -9.859 1.313 1.00 98.38 297 MET A CA 1
ATOM 2410 C C . MET A 1 297 ? -6.548 -10.220 2.587 1.00 98.38 297 MET A C 1
ATOM 2412 O O . MET A 1 297 ? -6.569 -9.424 3.520 1.00 98.38 297 MET A O 1
ATOM 2416 N N . GLN A 1 298 ? -7.139 -11.416 2.661 1.00 97.38 298 GLN A N 1
ATOM 2417 C CA . GLN A 1 298 ? -7.818 -11.907 3.864 1.00 97.38 298 GLN A CA 1
ATOM 2418 C C . GLN A 1 298 ? -6.867 -11.956 5.070 1.00 97.38 298 GLN A C 1
ATOM 2420 O O . GLN A 1 298 ? -7.219 -11.467 6.145 1.00 97.38 298 GLN A O 1
ATOM 2425 N N . ILE A 1 299 ? -5.644 -12.468 4.880 1.00 97.06 299 ILE A N 1
ATOM 2426 C CA . ILE A 1 299 ? -4.605 -12.498 5.924 1.00 97.06 299 ILE A CA 1
ATOM 2427 C C . ILE A 1 299 ? -4.189 -11.076 6.318 1.00 97.06 299 ILE A C 1
ATOM 2429 O O . ILE A 1 299 ? -4.157 -10.739 7.501 1.00 97.06 299 ILE A O 1
ATOM 2433 N N . LEU A 1 300 ? -3.908 -10.211 5.338 1.00 98.50 300 LEU A N 1
ATOM 2434 C CA . LEU A 1 300 ? -3.483 -8.835 5.603 1.00 98.50 300 LEU A CA 1
ATOM 2435 C C . LEU A 1 300 ? -4.549 -8.038 6.369 1.00 98.50 300 LEU A C 1
ATOM 2437 O O . LEU A 1 300 ? -4.227 -7.310 7.308 1.00 98.50 300 LEU A O 1
ATOM 2441 N N . LEU A 1 301 ? -5.821 -8.177 5.995 1.00 98.62 301 LEU A N 1
ATOM 2442 C CA . LEU A 1 301 ? -6.923 -7.496 6.669 1.00 98.62 301 LEU A CA 1
ATOM 2443 C C . LEU A 1 301 ? -7.125 -7.991 8.105 1.00 98.62 301 LEU A C 1
ATOM 2445 O O . LEU A 1 301 ? -7.475 -7.170 8.951 1.00 98.62 301 LEU A O 1
ATOM 2449 N N . ALA A 1 302 ? -6.849 -9.267 8.398 1.00 97.00 302 ALA A N 1
ATOM 2450 C CA . ALA A 1 302 ? -6.872 -9.790 9.765 1.00 97.00 302 ALA A CA 1
ATOM 2451 C C . ALA A 1 302 ? -5.804 -9.139 10.657 1.00 97.00 302 ALA A C 1
ATOM 2453 O O . ALA A 1 302 ? -6.108 -8.725 11.777 1.00 97.00 302 ALA A O 1
ATOM 2454 N N . GLU A 1 303 ? -4.591 -8.943 10.136 1.00 96.31 303 GLU A N 1
ATOM 2455 C CA . GLU A 1 303 ? -3.521 -8.251 10.864 1.00 96.31 303 GLU A CA 1
ATOM 2456 C C . GLU A 1 303 ? -3.804 -6.749 11.022 1.00 96.31 303 GLU A C 1
ATOM 2458 O O . GLU A 1 303 ? -3.579 -6.174 12.090 1.00 96.31 303 GLU A O 1
ATOM 2463 N N . ILE A 1 304 ? -4.375 -6.101 9.999 1.00 98.00 304 ILE A N 1
ATOM 2464 C CA . ILE A 1 304 ? -4.837 -4.708 10.100 1.00 98.00 304 ILE A CA 1
ATOM 2465 C C . ILE A 1 304 ? -5.943 -4.581 11.155 1.00 98.00 304 ILE A C 1
ATOM 2467 O O . ILE A 1 304 ? -5.916 -3.648 11.959 1.00 98.00 304 ILE A O 1
ATOM 2471 N N . GLU A 1 305 ? -6.909 -5.501 11.186 1.00 96.81 305 GLU A N 1
ATOM 2472 C CA . GLU A 1 305 ? -7.969 -5.547 12.201 1.00 96.81 305 GLU A CA 1
ATOM 2473 C C . GLU A 1 305 ? -7.411 -5.704 13.601 1.00 96.81 305 GLU A C 1
ATOM 2475 O O . GLU A 1 305 ? -7.768 -4.925 14.490 1.00 96.81 305 GLU A O 1
ATOM 2480 N N . ARG A 1 306 ? -6.464 -6.622 13.776 1.00 93.56 306 ARG A N 1
ATOM 2481 C CA . ARG A 1 306 ? -5.797 -6.829 15.051 1.00 93.56 306 ARG A CA 1
ATOM 2482 C C . ARG A 1 306 ? -5.091 -5.570 15.548 1.00 93.56 306 ARG A C 1
ATOM 2484 O O . ARG A 1 306 ? -5.321 -5.183 16.692 1.00 93.56 306 ARG A O 1
ATOM 2491 N N . LEU A 1 307 ? -4.259 -4.941 14.712 1.00 93.38 307 LEU A N 1
ATOM 2492 C CA . LEU A 1 307 ? -3.451 -3.773 15.097 1.00 93.38 307 LEU A CA 1
ATOM 2493 C C . LEU A 1 307 ? -4.278 -2.499 15.271 1.00 93.38 307 LEU A C 1
ATOM 2495 O O . LEU A 1 307 ? -3.925 -1.627 16.063 1.00 93.38 307 LEU A O 1
ATOM 2499 N N . SER A 1 308 ? -5.362 -2.350 14.509 1.00 94.81 308 SER A N 1
ATOM 2500 C CA . SER A 1 308 ? -6.204 -1.153 14.582 1.00 94.81 308 SER A CA 1
ATOM 2501 C C . SER A 1 308 ? -7.224 -1.211 15.722 1.00 94.81 308 SER A C 1
ATOM 2503 O O . SER A 1 308 ? -7.729 -0.161 16.134 1.00 94.81 308 SER A O 1
ATOM 2505 N N . PHE A 1 309 ? -7.532 -2.397 16.250 1.00 93.44 309 PHE A N 1
ATOM 2506 C CA . PHE A 1 309 ? -8.521 -2.569 17.308 1.00 93.44 309 PHE A CA 1
ATOM 2507 C C . PHE A 1 309 ? -8.115 -1.881 18.616 1.00 93.44 309 PHE A C 1
ATOM 2509 O O . PHE A 1 309 ? -7.027 -2.079 19.156 1.00 93.44 309 PHE A O 1
ATOM 2516 N N . HIS A 1 310 ? -9.047 -1.127 19.188 1.00 88.38 310 HIS A N 1
ATOM 2517 C CA . HIS A 1 310 ? -8.960 -0.624 20.552 1.00 88.38 310 HIS A CA 1
ATOM 2518 C C . HIS A 1 310 ? -10.358 -0.452 21.152 1.00 88.38 310 HIS A C 1
ATOM 2520 O O . HIS A 1 310 ? -11.367 -0.409 20.447 1.00 88.38 310 HIS A O 1
ATOM 2526 N N . LEU A 1 311 ? -10.409 -0.337 22.476 1.00 86.19 311 LEU A N 1
ATOM 2527 C CA . LEU A 1 311 ? -11.617 0.049 23.193 1.00 86.19 311 LEU A CA 1
ATOM 2528 C C . LEU A 1 311 ? -11.567 1.543 23.501 1.00 86.19 311 LEU A C 1
ATOM 2530 O O . LEU A 1 311 ? -10.532 2.038 23.951 1.00 86.19 311 LEU A O 1
ATOM 2534 N N . ASP A 1 312 ? -12.673 2.251 23.277 1.00 83.62 312 ASP A N 1
ATOM 2535 C CA . ASP A 1 312 ? -12.801 3.633 23.743 1.00 83.62 312 ASP A CA 1
ATOM 2536 C C . ASP A 1 312 ? -13.095 3.714 25.253 1.00 83.62 312 ASP A C 1
ATOM 2538 O O . ASP A 1 312 ? -13.205 2.704 25.958 1.00 83.62 312 ASP A O 1
ATOM 2542 N N . SER A 1 313 ? -13.225 4.939 25.769 1.00 82.00 313 SER A N 1
ATOM 2543 C CA . SER A 1 313 ? -13.542 5.202 27.180 1.00 82.00 313 SER A CA 1
ATOM 2544 C C . SER A 1 313 ? -14.865 4.571 27.633 1.00 82.00 313 SER A C 1
ATOM 2546 O O . SER A 1 313 ? -15.015 4.251 28.809 1.00 82.00 313 SER A O 1
ATOM 2548 N N . LYS A 1 314 ? -15.795 4.323 26.702 1.00 83.81 314 LYS A N 1
ATOM 2549 C CA . LYS A 1 314 ? -17.085 3.658 26.931 1.00 83.81 314 LYS A CA 1
ATOM 2550 C C . LYS A 1 314 ? -17.030 2.152 26.649 1.00 83.81 314 LYS A C 1
ATOM 2552 O O . LYS A 1 314 ? -18.077 1.519 26.523 1.00 83.81 314 LYS A O 1
ATOM 2557 N N . LYS A 1 315 ? -15.824 1.582 26.529 1.00 82.06 315 LYS A N 1
ATOM 2558 C CA . LYS A 1 315 ? -15.567 0.164 26.226 1.00 82.06 315 LYS A CA 1
ATOM 2559 C C . LYS A 1 315 ? -16.189 -0.312 24.906 1.00 82.06 315 LYS A C 1
ATOM 2561 O O . LYS A 1 315 ? -16.412 -1.506 24.710 1.00 82.06 315 LYS A O 1
ATOM 2566 N N . GLN A 1 316 ? -16.435 0.598 23.966 1.00 84.44 316 GLN A N 1
ATOM 2567 C CA . GLN A 1 316 ? -16.944 0.254 22.641 1.00 84.44 316 GLN A CA 1
ATOM 2568 C C . GLN A 1 316 ? -15.801 -0.137 21.707 1.00 84.44 316 GLN A C 1
ATOM 2570 O O . GLN A 1 316 ? -14.722 0.461 21.750 1.00 84.44 316 GLN A O 1
ATOM 2575 N N . LYS A 1 317 ? -16.062 -1.111 20.826 1.00 88.06 317 LYS A N 1
ATOM 2576 C CA . LYS A 1 317 ? -15.128 -1.521 19.770 1.00 88.06 317 LYS A CA 1
ATOM 2577 C C . LYS A 1 317 ? -14.861 -0.329 18.849 1.00 88.06 317 LYS A C 1
ATOM 2579 O O . LYS A 1 317 ? -15.789 0.221 18.246 1.00 88.06 317 LYS A O 1
ATOM 2584 N N . LYS A 1 318 ? -13.599 0.069 18.724 1.00 91.12 318 LYS A N 1
ATOM 2585 C CA . LYS A 1 318 ? -13.140 1.097 17.791 1.00 91.12 318 LYS A CA 1
ATOM 2586 C C . LYS A 1 318 ? -11.931 0.599 17.021 1.00 91.12 318 LYS A C 1
ATOM 2588 O O . LYS A 1 318 ? -11.186 -0.264 17.473 1.00 91.12 318 LYS A O 1
ATOM 2593 N N . TYR A 1 319 ? -11.737 1.204 15.858 1.00 94.19 319 TYR A N 1
ATOM 2594 C CA . TYR A 1 319 ? -10.597 0.945 15.001 1.00 94.19 319 TYR A CA 1
ATOM 2595 C C . TYR A 1 319 ? -9.858 2.252 14.738 1.00 94.19 319 TYR A C 1
ATOM 2597 O O . TYR A 1 319 ? -10.478 3.311 14.590 1.00 94.19 319 TYR A O 1
ATOM 2605 N N . LEU A 1 320 ? -8.529 2.189 14.752 1.00 95.94 320 LEU A N 1
ATOM 2606 C CA . LEU A 1 320 ? -7.682 3.293 14.320 1.00 95.94 320 LEU A CA 1
ATOM 2607 C C . LEU A 1 320 ? -7.960 3.607 12.840 1.00 95.94 320 LEU A C 1
ATOM 2609 O O . LEU A 1 320 ? -8.321 2.701 12.087 1.00 95.94 320 LEU A O 1
ATOM 2613 N N . PRO A 1 321 ? -7.788 4.861 12.392 1.00 97.62 321 PRO A N 1
ATOM 2614 C CA . PRO A 1 321 ? -7.829 5.174 10.969 1.00 97.62 321 PRO A CA 1
ATOM 2615 C C . PRO A 1 321 ? -6.718 4.431 10.225 1.00 97.62 321 PRO A C 1
ATOM 2617 O O . PRO A 1 321 ? -5.611 4.313 10.742 1.00 97.62 321 PRO A O 1
ATOM 2620 N N . ILE A 1 322 ? -7.007 3.935 9.025 1.00 98.69 322 ILE A N 1
ATOM 2621 C CA . ILE A 1 322 ? -6.125 3.052 8.256 1.00 98.69 322 ILE A CA 1
ATOM 2622 C C . ILE A 1 322 ? -5.846 3.655 6.884 1.00 98.69 322 ILE A C 1
ATOM 2624 O O . ILE A 1 322 ? -6.763 4.112 6.196 1.00 98.69 322 ILE A O 1
ATOM 2628 N N . ILE A 1 323 ? -4.583 3.580 6.474 1.00 98.88 323 ILE A N 1
ATOM 2629 C CA . ILE A 1 323 ? -4.130 3.726 5.095 1.00 98.88 323 ILE A CA 1
ATOM 2630 C C . ILE A 1 323 ? -3.596 2.370 4.637 1.00 98.88 323 ILE A C 1
ATOM 2632 O O . ILE A 1 323 ? -2.625 1.868 5.194 1.00 98.88 323 ILE A O 1
ATOM 2636 N N . LEU A 1 324 ? -4.226 1.787 3.623 1.00 98.88 324 LEU A N 1
ATOM 2637 C CA . LEU A 1 324 ? -3.826 0.527 3.001 1.00 98.88 324 LEU A CA 1
ATOM 2638 C C . LEU A 1 324 ? -3.344 0.837 1.584 1.00 98.88 324 LEU A C 1
ATOM 2640 O O . LEU A 1 324 ? -4.112 1.347 0.774 1.00 98.88 324 LEU A O 1
ATOM 2644 N N . ASN A 1 325 ? -2.077 0.574 1.290 1.00 98.88 325 ASN A N 1
ATOM 2645 C CA . ASN A 1 325 ? -1.481 0.917 0.006 1.00 98.88 325 ASN A CA 1
ATOM 2646 C C . ASN A 1 325 ? -0.557 -0.181 -0.532 1.00 98.88 325 ASN A C 1
ATOM 2648 O O . ASN A 1 325 ? -0.314 -1.181 0.141 1.00 98.88 325 ASN A O 1
ATOM 2652 N N . GLY A 1 326 ? -0.078 0.014 -1.756 1.00 98.75 326 GLY A N 1
ATOM 2653 C CA . GLY A 1 326 ? 0.890 -0.853 -2.411 1.00 98.75 326 GLY A CA 1
ATOM 2654 C C . GLY A 1 326 ? 0.484 -1.265 -3.815 1.00 98.75 326 GLY A C 1
ATOM 2655 O O . GLY A 1 326 ? -0.435 -0.677 -4.392 1.00 98.75 326 GLY A O 1
ATOM 2656 N N . ASP A 1 327 ? 1.174 -2.283 -4.323 1.00 98.81 327 ASP A N 1
ATOM 2657 C CA . ASP A 1 327 ? 0.897 -2.920 -5.607 1.00 98.81 327 ASP A CA 1
ATOM 2658 C C . ASP A 1 327 ? 0.007 -4.147 -5.369 1.00 98.81 327 ASP A C 1
ATOM 2660 O O . ASP A 1 327 ? 0.409 -5.157 -4.777 1.00 98.81 327 ASP A O 1
ATOM 2664 N N . PHE A 1 328 ? -1.250 -4.042 -5.791 1.00 98.62 328 PHE A N 1
ATOM 2665 C CA . PHE A 1 328 ? -2.249 -5.081 -5.569 1.00 98.62 328 PHE A CA 1
ATOM 2666 C C . PHE A 1 328 ? -2.317 -6.067 -6.735 1.00 98.62 328 PHE A C 1
ATOM 2668 O O . PHE A 1 328 ? -3.026 -7.071 -6.615 1.00 98.62 328 PHE A O 1
ATOM 2675 N N . ASN A 1 329 ? -1.631 -5.794 -7.854 1.00 98.00 329 ASN A N 1
ATOM 2676 C CA . ASN A 1 329 ? -1.754 -6.555 -9.098 1.00 98.00 329 ASN A CA 1
ATOM 2677 C C . ASN A 1 329 ? -3.225 -6.835 -9.467 1.00 98.00 329 ASN A C 1
ATOM 2679 O O . ASN A 1 329 ? -3.621 -7.951 -9.818 1.00 98.00 329 ASN A O 1
ATOM 2683 N N . ALA A 1 330 ? -4.069 -5.815 -9.294 1.00 95.31 330 ALA A N 1
ATOM 2684 C CA . ALA A 1 330 ? -5.514 -5.923 -9.397 1.00 95.31 330 ALA A CA 1
ATOM 2685 C C . ALA A 1 330 ? -6.100 -4.651 -10.007 1.00 95.31 330 ALA A C 1
ATOM 2687 O O . ALA A 1 330 ? -5.889 -3.557 -9.495 1.00 95.31 330 ALA A O 1
ATOM 2688 N N . THR A 1 331 ? -6.865 -4.789 -11.085 1.00 95.19 331 THR A N 1
ATOM 2689 C CA . THR A 1 331 ? -7.521 -3.652 -11.739 1.00 95.19 331 THR A CA 1
ATOM 2690 C C . THR A 1 331 ? -8.751 -3.182 -10.949 1.00 95.19 331 THR A C 1
ATOM 2692 O O . THR A 1 331 ? -9.294 -3.950 -10.141 1.00 95.19 331 THR A O 1
ATOM 2695 N N . PRO A 1 332 ? -9.272 -1.967 -11.211 1.00 93.81 332 PRO A N 1
ATOM 2696 C CA . PRO A 1 332 ? -10.475 -1.460 -10.545 1.00 93.81 332 PRO A CA 1
ATOM 2697 C C . PRO A 1 332 ? -11.745 -2.297 -10.767 1.00 93.81 332 PRO A C 1
ATOM 2699 O O . PRO A 1 332 ? -12.715 -2.160 -10.024 1.00 93.81 332 PRO A O 1
ATOM 2702 N N . THR A 1 333 ? -11.753 -3.155 -11.790 1.00 90.75 333 THR A N 1
ATOM 2703 C CA . THR A 1 333 ? -12.856 -4.069 -12.129 1.00 90.75 333 THR A CA 1
ATOM 2704 C C . THR A 1 333 ? -12.677 -5.475 -11.550 1.00 90.75 333 THR A C 1
ATOM 2706 O O . THR A 1 333 ? -13.562 -6.316 -11.696 1.00 90.75 333 THR A O 1
ATOM 2709 N N . SER A 1 334 ? -11.549 -5.754 -10.892 1.00 91.81 334 SER A N 1
ATOM 2710 C CA . SER A 1 334 ? -11.270 -7.059 -10.289 1.00 91.81 334 SER A CA 1
ATOM 2711 C C . SER A 1 334 ? -12.121 -7.313 -9.042 1.00 91.81 334 SER A C 1
ATOM 2713 O O . SER A 1 334 ? -12.447 -6.388 -8.291 1.00 91.81 334 SER A O 1
ATOM 2715 N N . SER A 1 335 ? -12.410 -8.583 -8.734 1.00 92.06 335 SER A N 1
ATOM 2716 C CA . SER A 1 335 ? -13.151 -8.895 -7.502 1.00 92.06 335 SER A CA 1
ATOM 2717 C C . SER A 1 335 ? -12.326 -8.636 -6.236 1.00 92.06 335 SER A C 1
ATOM 2719 O O . SER A 1 335 ? -12.904 -8.441 -5.174 1.00 92.06 335 SER A O 1
ATOM 2721 N N . LEU A 1 336 ? -10.990 -8.566 -6.322 1.00 94.94 336 LEU A N 1
ATOM 2722 C CA . LEU A 1 336 ? -10.169 -8.095 -5.200 1.00 94.94 336 LEU A CA 1
ATOM 2723 C C . LEU A 1 336 ? -10.443 -6.612 -4.901 1.00 94.94 336 LEU A C 1
ATOM 2725 O O . LEU A 1 336 ? -10.666 -6.256 -3.745 1.00 94.94 336 LEU A O 1
ATOM 2729 N N . TYR A 1 337 ? -10.471 -5.754 -5.926 1.00 95.25 337 TYR A N 1
ATOM 2730 C CA . TYR A 1 337 ? -10.827 -4.346 -5.743 1.00 95.25 337 TYR A CA 1
ATOM 2731 C C . TYR A 1 337 ? -12.259 -4.205 -5.205 1.00 95.25 337 TYR A C 1
ATOM 2733 O O . TYR A 1 337 ? -12.518 -3.421 -4.285 1.00 95.25 337 TYR A O 1
ATOM 2741 N N . GLU A 1 338 ? -13.197 -4.988 -5.745 1.00 94.00 338 GLU A N 1
ATOM 2742 C CA . GLU A 1 338 ? -14.570 -5.051 -5.243 1.00 94.00 338 GLU A CA 1
ATOM 2743 C C . GLU A 1 338 ? -14.609 -5.424 -3.759 1.00 94.00 338 GLU A C 1
ATOM 2745 O O . GLU A 1 338 ? -15.252 -4.728 -2.976 1.00 94.00 338 GLU A O 1
ATOM 2750 N N . PHE A 1 339 ? -13.887 -6.472 -3.365 1.00 96.44 339 PHE A N 1
ATOM 2751 C CA . PHE A 1 339 ? -13.822 -6.932 -1.987 1.00 96.44 339 PHE A CA 1
ATOM 2752 C C . PHE A 1 339 ? -13.330 -5.829 -1.041 1.00 96.44 339 PHE A C 1
ATOM 2754 O O . PHE A 1 339 ? -14.023 -5.524 -0.072 1.00 96.44 339 PHE A O 1
ATOM 2761 N N . ILE A 1 340 ? -12.207 -5.174 -1.362 1.00 97.12 340 ILE A N 1
ATOM 2762 C CA . ILE A 1 340 ? -11.628 -4.093 -0.543 1.00 97.12 340 ILE A CA 1
ATOM 2763 C C . ILE A 1 340 ? -12.584 -2.891 -0.452 1.00 97.12 340 ILE A C 1
ATOM 2765 O O . ILE A 1 340 ? -12.779 -2.299 0.610 1.00 97.12 340 ILE A O 1
ATOM 2769 N N . SER A 1 341 ? -13.184 -2.488 -1.575 1.00 94.56 341 SER A N 1
ATOM 2770 C CA . SER A 1 341 ? -13.993 -1.264 -1.640 1.00 94.56 341 SER A CA 1
ATOM 2771 C C . SER A 1 341 ? -15.412 -1.445 -1.090 1.00 94.56 341 SER A C 1
ATOM 2773 O O . SER A 1 341 ? -15.920 -0.584 -0.365 1.00 94.56 341 SER A O 1
ATOM 2775 N N . LYS A 1 342 ? -16.069 -2.569 -1.397 1.00 94.00 342 LYS A N 1
ATOM 2776 C CA . LYS A 1 342 ? -17.419 -2.883 -0.910 1.00 94.00 342 LYS A CA 1
ATOM 2777 C C . LYS A 1 342 ? -17.396 -3.502 0.482 1.00 94.00 342 LYS A C 1
ATOM 2779 O O . LYS A 1 342 ? -18.395 -3.391 1.194 1.00 94.00 342 LYS A O 1
ATOM 2784 N N . GLY A 1 343 ? -16.280 -4.083 0.915 1.00 95.44 343 GLY A N 1
ATOM 2785 C CA . GLY A 1 343 ? -16.129 -4.761 2.205 1.00 95.44 343 GLY A CA 1
ATOM 2786 C C . GLY A 1 343 ? -16.805 -6.124 2.287 1.00 95.44 343 GLY A C 1
ATOM 2787 O O . GLY A 1 343 ? -16.934 -6.673 3.379 1.00 95.44 343 GLY A O 1
ATOM 2788 N N . HIS A 1 344 ? -17.270 -6.648 1.154 1.00 94.75 344 HIS A N 1
ATOM 2789 C CA . HIS A 1 344 ? -17.874 -7.966 1.037 1.00 94.75 344 HIS A CA 1
ATOM 2790 C C . HIS A 1 344 ? -17.741 -8.478 -0.399 1.00 94.75 344 HIS A C 1
ATOM 2792 O O . HIS A 1 344 ? -17.861 -7.694 -1.340 1.00 94.75 344 HIS A O 1
ATOM 2798 N N . LEU A 1 345 ? -17.521 -9.781 -0.555 1.00 93.56 345 LEU A N 1
ATOM 2799 C CA . LEU A 1 345 ? -17.458 -10.466 -1.841 1.00 93.56 345 LEU A CA 1
ATOM 2800 C C . LEU A 1 345 ? -17.909 -11.918 -1.676 1.00 93.56 345 LEU A C 1
ATOM 2802 O O . LEU A 1 345 ? -17.358 -12.633 -0.846 1.00 93.56 345 LEU A O 1
ATOM 2806 N N . LYS A 1 346 ? -18.828 -12.388 -2.521 1.00 89.94 346 LYS A N 1
ATOM 2807 C CA . LYS A 1 346 ? -19.095 -13.826 -2.659 1.00 89.94 346 LYS A CA 1
ATOM 2808 C C . LYS A 1 346 ? -18.054 -14.456 -3.579 1.00 89.94 346 LYS A C 1
ATOM 2810 O O . LYS A 1 346 ? -17.902 -14.023 -4.718 1.00 89.94 346 LYS A O 1
ATOM 2815 N N . TYR A 1 347 ? -17.350 -15.471 -3.092 1.00 81.31 347 TYR A N 1
ATOM 2816 C CA . TYR A 1 347 ? -16.298 -16.178 -3.825 1.00 81.31 347 TYR A CA 1
ATOM 2817 C C . TYR A 1 347 ? -16.683 -17.620 -4.178 1.00 81.31 347 TYR A C 1
ATOM 2819 O O . TYR A 1 347 ? -15.837 -18.379 -4.641 1.00 81.31 347 TYR A O 1
ATOM 2827 N N . GLU A 1 348 ? -17.949 -18.007 -4.001 1.00 70.69 348 GLU A N 1
ATOM 2828 C CA . GLU A 1 348 ? -18.434 -19.379 -4.224 1.00 70.69 348 GLU A CA 1
ATOM 2829 C C . GLU A 1 348 ? -18.081 -19.960 -5.598 1.00 70.69 348 GLU A C 1
ATOM 2831 O O . GLU A 1 348 ? -17.840 -21.158 -5.724 1.00 70.69 348 GLU A O 1
ATOM 2836 N N . HIS A 1 349 ? -17.998 -19.112 -6.623 1.00 67.12 349 HIS A N 1
ATOM 2837 C CA . HIS A 1 349 ? -17.637 -19.507 -7.986 1.00 67.12 349 HIS A CA 1
ATOM 2838 C C . HIS A 1 349 ? -16.119 -19.602 -8.230 1.00 67.12 349 HIS A C 1
ATOM 2840 O O . HIS A 1 349 ? -15.702 -20.028 -9.303 1.00 67.12 349 HIS A O 1
ATOM 2846 N N . LEU A 1 350 ? -15.297 -19.186 -7.263 1.00 62.59 350 LEU A N 1
ATOM 2847 C CA . LEU A 1 350 ? -13.836 -19.096 -7.364 1.00 62.59 350 LEU A CA 1
ATOM 2848 C C . LEU A 1 350 ? -13.104 -20.169 -6.542 1.00 62.59 350 LEU A C 1
ATOM 2850 O O . LEU A 1 350 ? -11.910 -20.373 -6.746 1.00 62.59 350 LEU A O 1
ATOM 2854 N N . ALA A 1 351 ? -13.787 -20.835 -5.610 1.00 59.38 351 ALA A N 1
ATOM 2855 C CA . ALA A 1 351 ? -13.175 -21.753 -4.651 1.00 59.38 351 ALA A CA 1
ATOM 2856 C C . ALA A 1 351 ? -13.528 -23.224 -4.923 1.00 59.38 351 ALA A C 1
ATOM 2858 O O . ALA A 1 351 ? -14.619 -23.563 -5.384 1.00 59.38 351 ALA A O 1
ATOM 2859 N N . ALA A 1 352 ? -12.586 -24.121 -4.619 1.00 54.78 352 ALA A N 1
ATOM 2860 C CA . ALA A 1 352 ? -12.779 -25.557 -4.778 1.00 54.78 352 ALA A CA 1
ATOM 2861 C C . ALA A 1 352 ? -13.688 -26.110 -3.665 1.00 54.78 352 ALA A C 1
ATOM 2863 O O . ALA A 1 352 ? -13.465 -25.850 -2.483 1.00 54.78 352 ALA A O 1
ATOM 2864 N N . LYS A 1 353 ? -14.682 -26.931 -4.027 1.00 53.94 353 LYS A N 1
ATOM 2865 C CA . LYS A 1 353 ? -15.393 -27.784 -3.061 1.00 53.94 353 LYS A CA 1
ATOM 2866 C C . LYS A 1 353 ? -14.439 -28.903 -2.635 1.00 53.94 353 LYS A C 1
ATOM 2868 O O . LYS A 1 353 ? -14.074 -29.730 -3.469 1.00 53.94 353 LYS A O 1
ATOM 2873 N N . LYS A 1 354 ? -14.007 -28.930 -1.375 1.00 51.09 354 LYS A N 1
ATOM 2874 C CA . LYS A 1 354 ? -13.211 -30.030 -0.806 1.00 51.09 354 LYS A CA 1
ATOM 2875 C C . LYS A 1 354 ? -13.752 -30.414 0.567 1.00 51.09 354 LYS A C 1
ATOM 2877 O O . LYS A 1 354 ? -14.323 -29.571 1.246 1.00 51.09 354 LYS A O 1
ATOM 2882 N N . LEU A 1 355 ? -13.587 -31.685 0.931 1.00 44.94 355 LEU A N 1
ATOM 2883 C CA . LEU A 1 355 ? -13.666 -32.150 2.318 1.00 44.94 355 LEU A CA 1
ATOM 2884 C C . LEU A 1 355 ? -12.575 -31.422 3.110 1.00 44.94 355 LEU A C 1
ATOM 2886 O O . LEU A 1 355 ? -11.492 -31.198 2.564 1.00 44.94 355 LEU A O 1
ATOM 2890 N N . ASP A 1 356 ? -12.848 -31.034 4.351 1.00 50.34 356 ASP A N 1
ATOM 2891 C CA . ASP A 1 356 ? -11.760 -30.582 5.211 1.00 50.34 356 ASP A CA 1
ATOM 2892 C C . ASP A 1 356 ? -10.792 -31.748 5.485 1.00 50.34 356 ASP A C 1
ATOM 2894 O O . ASP A 1 356 ? -11.152 -32.922 5.351 1.00 50.34 356 ASP A O 1
ATOM 2898 N N . ASP A 1 357 ? -9.555 -31.443 5.882 1.00 48.56 357 ASP A N 1
ATOM 2899 C CA . ASP A 1 357 ? -8.523 -32.455 6.168 1.00 48.56 357 ASP A CA 1
ATOM 2900 C C . ASP A 1 357 ? -8.893 -33.388 7.346 1.00 48.56 357 ASP A C 1
ATOM 2902 O O . ASP A 1 357 ? -8.163 -34.327 7.660 1.00 48.56 357 ASP A O 1
ATOM 2906 N N . LYS A 1 358 ? -10.046 -33.164 7.993 1.00 54.62 358 LYS A N 1
ATOM 2907 C CA . LYS A 1 358 ? -10.612 -34.004 9.058 1.00 54.62 358 LYS A CA 1
ATOM 2908 C C . LYS A 1 358 ? -11.741 -34.910 8.550 1.00 54.62 358 LYS A C 1
ATOM 2910 O O . LYS A 1 358 ? -12.410 -35.552 9.356 1.00 54.62 358 LYS A O 1
ATOM 2915 N N . GLY A 1 359 ? -11.939 -34.996 7.232 1.00 50.69 359 GLY A N 1
ATOM 2916 C CA . GLY A 1 359 ? -12.925 -35.873 6.601 1.00 50.69 359 GLY A CA 1
ATOM 2917 C C . GLY A 1 359 ? -14.371 -35.400 6.753 1.00 50.69 359 GLY A C 1
ATOM 2918 O O . GLY A 1 359 ? -15.293 -36.165 6.470 1.00 50.69 359 GLY A O 1
ATOM 2919 N N . ILE A 1 360 ? -14.591 -34.157 7.188 1.00 50.84 360 ILE A N 1
ATOM 2920 C CA . ILE A 1 360 ? -15.923 -33.576 7.334 1.00 50.84 360 ILE A CA 1
ATOM 2921 C C . ILE A 1 360 ? -16.255 -32.816 6.038 1.00 50.84 360 ILE A C 1
ATOM 2923 O O . ILE A 1 360 ? -15.440 -32.024 5.550 1.00 50.84 360 ILE A O 1
ATOM 2927 N N . PRO A 1 361 ? -17.437 -33.045 5.436 1.00 47.69 361 PRO A N 1
ATOM 2928 C CA . PRO A 1 361 ? -17.901 -32.265 4.293 1.00 47.69 361 PRO A CA 1
ATOM 2929 C C . PRO A 1 361 ? -17.913 -30.779 4.641 1.00 47.69 361 PRO A C 1
ATOM 2931 O O . PRO A 1 361 ? -18.670 -30.354 5.514 1.00 47.69 361 PRO A O 1
ATOM 2934 N N . CYS A 1 362 ? -17.091 -29.975 3.960 1.00 53.06 362 CYS A N 1
ATOM 2935 C CA . CYS A 1 362 ? -17.232 -28.528 4.039 1.00 53.06 362 CYS A CA 1
ATOM 2936 C C . CYS A 1 362 ? -18.628 -28.166 3.529 1.00 53.06 362 CYS A C 1
ATOM 2938 O O . CYS A 1 362 ? -19.004 -28.532 2.413 1.00 53.06 362 CYS A O 1
ATOM 2940 N N . GLN A 1 363 ? -19.399 -27.449 4.347 1.00 53.22 363 GLN A N 1
ATOM 2941 C CA . GLN A 1 363 ? -20.753 -27.012 3.991 1.00 53.22 363 GLN A CA 1
ATOM 2942 C C . GLN A 1 363 ? -20.746 -25.949 2.870 1.00 53.22 363 GLN A C 1
ATOM 2944 O O . GLN A 1 363 ? -21.793 -25.652 2.299 1.00 53.22 363 GLN A O 1
ATOM 2949 N N . GLY A 1 364 ? -19.567 -25.427 2.505 1.00 61.47 364 GLY A N 1
ATOM 2950 C CA . GLY A 1 364 ? -19.376 -24.432 1.457 1.00 61.47 364 GLY A CA 1
ATOM 2951 C C . GLY A 1 364 ? -17.977 -24.455 0.820 1.00 61.47 364 GLY A C 1
ATOM 2952 O O . GLY A 1 364 ? -17.129 -25.281 1.171 1.00 61.47 364 GLY A O 1
ATOM 2953 N N . PRO A 1 365 ? -17.735 -23.575 -0.166 1.00 70.69 365 PRO A N 1
ATOM 2954 C CA . PRO A 1 365 ? -16.434 -23.429 -0.810 1.00 70.69 365 PRO A CA 1
ATOM 2955 C C . PRO A 1 365 ? -15.373 -22.935 0.183 1.00 70.69 365 PRO A C 1
ATOM 2957 O O . PRO A 1 365 ? -15.611 -21.978 0.917 1.00 70.69 365 PRO A O 1
ATOM 2960 N N . VAL A 1 366 ? -14.183 -23.543 0.163 1.00 79.81 366 VAL A N 1
ATOM 2961 C CA . VAL A 1 366 ? -13.060 -23.158 1.034 1.00 79.81 366 VAL A CA 1
ATOM 2962 C C . VAL A 1 366 ? -12.074 -22.303 0.245 1.00 79.81 366 VAL A C 1
ATOM 2964 O O . VAL A 1 366 ? -11.504 -22.777 -0.741 1.00 79.81 366 VAL A O 1
ATOM 2967 N N . LEU A 1 367 ? -11.850 -21.058 0.680 1.00 85.38 367 LEU A N 1
ATOM 2968 C CA . LEU A 1 367 ? -10.739 -20.244 0.180 1.00 85.38 367 LEU A CA 1
ATOM 2969 C C . LEU A 1 367 ? -9.461 -20.555 0.968 1.00 85.38 367 LEU A C 1
ATOM 2971 O O . LEU A 1 367 ? -8.543 -21.160 0.425 1.00 85.38 367 LEU A O 1
ATOM 2975 N N . ILE A 1 368 ? -9.426 -20.216 2.259 1.00 86.81 368 ILE A N 1
ATOM 2976 C CA . ILE A 1 368 ? -8.352 -20.618 3.177 1.00 86.81 368 ILE A CA 1
ATOM 2977 C C . ILE A 1 368 ? -8.881 -21.623 4.212 1.00 86.81 368 ILE A C 1
ATOM 2979 O O . ILE A 1 368 ? -10.036 -21.512 4.628 1.00 86.81 368 ILE A O 1
ATOM 2983 N N . PRO A 1 369 ? -8.076 -22.614 4.635 1.00 85.00 369 PRO A N 1
ATOM 2984 C CA . PRO A 1 369 ? -8.512 -23.598 5.619 1.00 85.00 369 PRO A CA 1
ATOM 2985 C C . PRO A 1 369 ? -8.676 -22.968 7.009 1.00 85.00 369 PRO A C 1
ATOM 2987 O O . PRO A 1 369 ? -7.888 -22.111 7.414 1.00 85.00 369 PRO A O 1
ATOM 2990 N N . SER A 1 370 ? -9.662 -23.448 7.776 1.00 84.12 370 SER A N 1
ATOM 2991 C CA . SER A 1 370 ? -9.952 -22.970 9.140 1.00 84.12 370 SER A CA 1
ATOM 2992 C C . SER A 1 370 ? -8.784 -23.141 10.113 1.00 84.12 370 SER A C 1
ATOM 2994 O O . SER A 1 370 ? -8.717 -22.451 11.128 1.00 84.12 370 SER A O 1
ATOM 2996 N N . ASP A 1 371 ? -7.852 -24.044 9.808 1.00 82.12 371 ASP A N 1
ATOM 2997 C CA . ASP A 1 371 ? -6.675 -24.311 10.634 1.00 82.12 371 ASP A CA 1
ATOM 2998 C C . ASP A 1 371 ? -5.710 -23.112 10.693 1.00 82.12 371 ASP A C 1
ATOM 3000 O O . ASP A 1 371 ? -4.971 -22.988 11.666 1.00 82.12 371 ASP A O 1
ATOM 3004 N N . LEU A 1 372 ? -5.794 -22.162 9.746 1.00 86.00 372 LEU A N 1
ATOM 3005 C CA . LEU A 1 372 ? -5.110 -20.864 9.860 1.00 86.00 372 LEU A CA 1
ATOM 3006 C C . LEU A 1 372 ? -5.699 -19.944 10.933 1.00 86.00 372 LEU A C 1
ATOM 3008 O O . LEU A 1 372 ? -5.098 -18.921 11.250 1.00 86.00 372 LEU A O 1
ATOM 3012 N N . GLN A 1 373 ? -6.870 -20.269 11.487 1.00 89.25 373 GLN A N 1
ATOM 3013 C CA . GLN A 1 373 ? -7.555 -19.454 12.493 1.00 89.25 373 GLN A CA 1
ATOM 3014 C C . GLN A 1 373 ? -7.832 -18.016 12.018 1.00 89.25 373 GLN A C 1
ATOM 3016 O O . GLN A 1 373 ? -7.863 -17.084 12.824 1.00 89.25 373 GLN A O 1
ATOM 3021 N N . ILE A 1 374 ? -8.068 -17.833 10.715 1.00 91.19 374 ILE A N 1
ATOM 3022 C CA . ILE A 1 374 ? -8.498 -16.569 10.106 1.00 91.19 374 ILE A CA 1
ATOM 3023 C C . ILE A 1 374 ? -9.905 -16.762 9.546 1.00 91.19 374 ILE A C 1
ATOM 3025 O O . ILE A 1 374 ? -10.140 -17.650 8.730 1.00 91.19 374 ILE A O 1
ATOM 3029 N N . THR A 1 375 ? -10.846 -15.950 10.015 1.00 93.94 375 THR A N 1
ATOM 3030 C CA . THR A 1 375 ? -12.261 -16.043 9.642 1.00 93.94 375 THR A CA 1
ATOM 3031 C C . THR A 1 375 ? -12.526 -15.435 8.264 1.00 93.94 375 THR A C 1
ATOM 3033 O O . THR A 1 375 ? -11.750 -14.623 7.749 1.00 93.94 375 THR A O 1
ATOM 3036 N N . ASP A 1 376 ? -13.679 -15.758 7.684 1.00 92.94 376 ASP A N 1
ATOM 3037 C CA . ASP A 1 376 ? -14.180 -15.141 6.448 1.00 92.94 376 ASP A CA 1
ATOM 3038 C C . ASP A 1 376 ? -14.482 -13.634 6.602 1.00 92.94 376 ASP A C 1
ATOM 3040 O O . ASP A 1 376 ? -14.548 -12.899 5.617 1.00 92.94 376 ASP A O 1
ATOM 3044 N N . ASN A 1 377 ? -14.607 -13.133 7.837 1.00 95.19 377 ASN A N 1
ATOM 3045 C CA . ASN A 1 377 ? -14.715 -11.703 8.152 1.00 95.19 377 ASN A CA 1
ATOM 3046 C C . ASN A 1 377 ? -13.348 -11.000 8.299 1.00 95.19 377 ASN A C 1
ATOM 3048 O O . ASN A 1 377 ? -13.297 -9.862 8.771 1.00 95.19 377 ASN A O 1
ATOM 3052 N N . CYS A 1 378 ? -12.256 -11.667 7.908 1.00 96.56 378 CYS A N 1
ATOM 3053 C CA . CYS A 1 378 ? -10.880 -11.175 8.011 1.00 96.56 378 CYS A CA 1
ATOM 3054 C C . CYS A 1 378 ? -10.500 -10.788 9.443 1.00 96.56 378 CYS A C 1
ATOM 3056 O O . CYS A 1 378 ? -10.082 -9.663 9.708 1.00 96.56 378 CYS A O 1
ATOM 3058 N N . GLN A 1 379 ? -10.683 -11.715 10.381 1.00 94.69 379 GLN A N 1
ATOM 3059 C CA . GLN A 1 379 ? -10.277 -11.559 11.777 1.00 94.69 379 GLN A CA 1
ATOM 3060 C C . GLN A 1 379 ? -9.591 -12.834 12.261 1.00 94.69 379 GLN A C 1
ATOM 3062 O O . GLN A 1 379 ? -9.892 -13.925 11.782 1.00 94.69 379 GLN A O 1
ATOM 3067 N N . HIS A 1 380 ? -8.718 -12.724 13.259 1.00 92.06 380 HIS A N 1
ATOM 3068 C CA . HIS A 1 380 ? -8.200 -13.912 13.936 1.00 92.06 380 HIS A CA 1
ATOM 3069 C C . HIS A 1 380 ? -9.283 -14.515 14.832 1.00 92.06 380 HIS A C 1
ATOM 3071 O O . HIS A 1 380 ? -9.797 -13.837 15.725 1.00 92.06 380 HIS A O 1
ATOM 3077 N N . ALA A 1 381 ? -9.599 -15.791 14.629 1.00 89.38 381 ALA A N 1
ATOM 3078 C CA . ALA A 1 381 ? -10.684 -16.487 15.315 1.00 89.38 381 ALA A CA 1
ATOM 3079 C C . ALA A 1 381 ? -10.534 -16.435 16.844 1.00 89.38 381 ALA A C 1
ATOM 3081 O O . ALA A 1 381 ? -11.469 -16.045 17.540 1.00 89.38 381 ALA A O 1
ATOM 3082 N N . LEU A 1 382 ? -9.324 -16.685 17.359 1.00 84.94 382 LEU A N 1
ATOM 3083 C CA . LEU A 1 382 ? -9.025 -16.586 18.793 1.00 84.94 382 LEU A CA 1
ATOM 3084 C C . LEU A 1 382 ? -9.307 -15.186 19.361 1.00 84.94 382 LEU A C 1
ATOM 3086 O O . LEU A 1 382 ? -9.814 -15.055 20.472 1.00 84.94 382 LEU A O 1
ATOM 3090 N N . LEU A 1 383 ? -9.010 -14.120 18.609 1.00 87.62 383 LEU A N 1
ATOM 3091 C CA . LEU A 1 383 ? -9.292 -12.755 19.064 1.00 87.62 383 LEU A CA 1
ATOM 3092 C C . LEU A 1 383 ? -10.788 -12.452 19.052 1.00 87.62 383 LEU A C 1
ATOM 3094 O O . LEU A 1 383 ? -11.264 -11.759 19.949 1.00 87.62 383 LEU A O 1
ATOM 3098 N N . VAL A 1 384 ? -11.527 -12.966 18.066 1.00 88.19 384 VAL A N 1
ATOM 3099 C CA . VAL A 1 384 ? -12.993 -12.866 18.040 1.00 88.19 384 VAL A CA 1
ATOM 3100 C C . VAL A 1 384 ? -13.575 -13.521 19.290 1.00 88.19 384 VAL A C 1
ATOM 3102 O O . VAL A 1 384 ? -14.380 -12.900 19.973 1.00 88.19 384 VAL A O 1
ATOM 3105 N N . GLU A 1 385 ? -13.112 -14.715 19.653 1.00 83.44 385 GLU A N 1
ATOM 3106 C CA . GLU A 1 385 ? -13.591 -15.432 20.839 1.00 83.44 385 GLU A CA 1
ATOM 3107 C C . GLU A 1 385 ? -13.271 -14.719 22.148 1.00 83.44 385 GLU A C 1
ATOM 3109 O O . GLU A 1 385 ? -14.164 -14.529 22.973 1.00 83.44 385 GLU A O 1
ATOM 3114 N N . VAL A 1 386 ? -12.024 -14.274 22.324 1.00 83.06 386 VAL A N 1
ATOM 3115 C CA . VAL A 1 386 ? -11.608 -13.524 23.519 1.00 83.06 386 VAL A CA 1
ATOM 3116 C C . VAL A 1 386 ? -12.432 -12.242 23.664 1.00 83.06 386 VAL A C 1
ATOM 3118 O O . VAL A 1 386 ? -12.877 -11.907 24.763 1.00 83.06 386 VAL A O 1
ATOM 3121 N N . ARG A 1 387 ? -12.680 -11.532 22.557 1.00 86.12 387 ARG A N 1
ATOM 3122 C CA . ARG A 1 387 ? -13.498 -10.312 22.555 1.00 86.12 387 ARG A CA 1
ATOM 3123 C C . ARG A 1 387 ? -14.973 -10.625 22.813 1.00 86.12 387 ARG A C 1
ATOM 3125 O O . ARG A 1 387 ? -15.604 -9.902 23.574 1.00 86.12 387 ARG A O 1
ATOM 3132 N N . ASP A 1 388 ? -15.529 -11.679 22.226 1.00 84.81 388 ASP A N 1
ATOM 3133 C CA . ASP A 1 388 ? -16.914 -12.101 22.471 1.00 84.81 388 ASP A CA 1
ATOM 3134 C C . ASP A 1 388 ? -17.129 -12.488 23.940 1.00 84.81 388 ASP A C 1
ATOM 3136 O O . ASP A 1 388 ? -18.129 -12.091 24.538 1.00 84.81 388 ASP A O 1
ATOM 3140 N N . ALA A 1 389 ? -16.185 -13.222 24.537 1.00 81.81 389 ALA A N 1
ATOM 3141 C CA . ALA A 1 389 ? -16.217 -13.571 25.955 1.00 81.81 389 ALA A CA 1
ATOM 3142 C C . ALA A 1 389 ? -16.207 -12.316 26.839 1.00 81.81 389 ALA A C 1
ATOM 3144 O O . ALA A 1 389 ? -17.046 -12.196 27.728 1.00 81.81 389 ALA A O 1
ATOM 3145 N N . TYR A 1 390 ? -15.337 -11.349 26.528 1.00 81.75 390 TYR A N 1
ATOM 3146 C CA . TYR A 1 390 ? -15.285 -10.057 27.216 1.00 81.75 390 TYR A CA 1
ATOM 3147 C C . TYR A 1 390 ? -16.628 -9.310 27.183 1.00 81.75 390 TYR A C 1
ATOM 3149 O O . TYR A 1 390 ? -17.054 -8.750 28.190 1.00 81.75 390 TYR A O 1
ATOM 3157 N N . TYR A 1 391 ? -17.316 -9.284 26.038 1.00 79.31 391 TYR A N 1
ATOM 3158 C CA . TYR A 1 391 ? -18.597 -8.576 25.942 1.00 79.31 391 TYR A CA 1
ATOM 3159 C C . TYR A 1 391 ? -19.731 -9.308 26.660 1.00 79.31 391 TYR A C 1
ATOM 3161 O O . TYR A 1 391 ? -20.558 -8.652 27.285 1.00 79.31 391 TYR A O 1
ATOM 3169 N N . LYS A 1 392 ? -19.726 -10.646 26.662 1.00 81.88 392 LYS A N 1
ATOM 3170 C CA . LYS A 1 392 ? -20.690 -11.433 27.444 1.00 81.88 392 LYS A CA 1
ATOM 3171 C C . LYS A 1 392 ? -20.567 -11.169 28.946 1.00 81.88 392 LYS A C 1
ATOM 3173 O O . LYS A 1 392 ? -21.590 -10.988 29.598 1.00 81.88 392 LYS A O 1
ATOM 3178 N N . THR A 1 393 ? -19.345 -11.098 29.485 1.00 76.38 393 THR A N 1
ATOM 3179 C CA . THR A 1 393 ? -19.125 -10.773 30.909 1.00 76.38 393 THR A CA 1
ATOM 3180 C C . THR A 1 393 ? -19.484 -9.323 31.230 1.00 76.38 393 THR A C 1
ATOM 3182 O O . THR A 1 393 ? -20.034 -9.031 32.291 1.00 76.38 393 THR A O 1
ATOM 3185 N N . TYR A 1 394 ? -19.211 -8.402 30.300 1.00 73.56 394 TYR A N 1
ATOM 3186 C CA . TYR A 1 394 ? -19.555 -6.992 30.465 1.00 73.56 394 TYR A CA 1
ATOM 3187 C C . TYR A 1 394 ? -21.077 -6.771 30.519 1.00 73.56 394 TYR A C 1
ATOM 3189 O O . TYR A 1 394 ? -21.558 -5.997 31.346 1.00 73.56 394 TYR A O 1
ATOM 3197 N N . GLU A 1 395 ? -21.839 -7.471 29.673 1.00 74.69 395 GLU A N 1
ATOM 3198 C CA . GLU A 1 395 ? -23.308 -7.418 29.648 1.00 74.69 395 GLU A CA 1
ATOM 3199 C C . GLU A 1 395 ? -23.952 -8.094 30.867 1.00 74.69 395 GLU A C 1
ATOM 3201 O O . GLU A 1 395 ? -24.985 -7.627 31.347 1.00 74.69 395 GLU A O 1
ATOM 3206 N N . SER A 1 396 ? -23.334 -9.142 31.424 1.00 72.12 396 SER A N 1
ATOM 3207 C CA . SER A 1 396 ? -23.856 -9.858 32.596 1.00 72.12 396 SER A CA 1
ATOM 3208 C C . SER A 1 396 ? -23.652 -9.130 33.934 1.00 72.12 396 SER A C 1
ATOM 3210 O O . SER A 1 396 ? -23.954 -9.702 34.979 1.00 72.12 396 SER A O 1
ATOM 3212 N N . ASN A 1 397 ? -23.160 -7.880 33.936 1.00 64.00 397 ASN A N 1
ATOM 3213 C CA . ASN A 1 397 ? -22.800 -7.099 35.135 1.00 64.00 397 ASN A CA 1
ATOM 3214 C C . ASN A 1 397 ? -21.773 -7.778 36.063 1.00 64.00 397 ASN A C 1
ATOM 3216 O O . ASN A 1 397 ? -21.564 -7.317 37.190 1.00 64.00 397 ASN A O 1
ATOM 3220 N N . ASP A 1 398 ? -21.085 -8.816 35.590 1.00 62.44 398 ASP A N 1
ATOM 3221 C CA . ASP A 1 398 ? -19.991 -9.455 36.312 1.00 62.44 398 ASP A CA 1
ATOM 3222 C C . ASP A 1 398 ? -18.740 -8.581 36.168 1.00 62.44 398 ASP A C 1
ATOM 3224 O O . ASP A 1 398 ? -17.901 -8.766 35.292 1.00 62.44 398 ASP A O 1
ATOM 3228 N N . LYS A 1 399 ? -18.669 -7.513 36.968 1.00 59.38 399 LYS A N 1
ATOM 3229 C CA . LYS A 1 399 ? -17.652 -6.455 36.866 1.00 59.38 399 LYS A CA 1
ATOM 3230 C C . LYS A 1 399 ? -16.322 -6.839 37.515 1.00 59.38 399 LYS A C 1
ATOM 3232 O O . LYS A 1 399 ? -15.646 -5.955 38.047 1.00 59.38 399 LYS A O 1
ATOM 3237 N N . ASP A 1 400 ? -15.917 -8.110 37.490 1.00 63.81 400 ASP A N 1
ATOM 3238 C CA . ASP A 1 400 ? -14.573 -8.458 37.946 1.00 63.81 400 ASP A CA 1
ATOM 3239 C C . ASP A 1 400 ? -13.532 -7.812 37.016 1.00 63.81 400 ASP A C 1
ATOM 3241 O O . ASP A 1 400 ? -13.207 -8.293 35.922 1.00 63.81 400 ASP A O 1
ATOM 3245 N N . SER A 1 401 ? -13.020 -6.663 37.463 1.00 60.50 401 SER A N 1
ATOM 3246 C CA . SER A 1 401 ? -12.039 -5.845 36.757 1.00 60.50 401 SER A CA 1
ATOM 3247 C C . SER A 1 401 ? -10.772 -6.636 36.431 1.00 60.50 401 SER A C 1
ATOM 3249 O O . SER A 1 401 ? -10.133 -6.347 35.419 1.00 60.50 401 SER A O 1
ATOM 3251 N N . LYS A 1 402 ? -10.420 -7.650 37.239 1.00 62.16 402 LYS A N 1
ATOM 3252 C CA . LYS A 1 402 ? -9.227 -8.476 37.012 1.00 62.16 402 LYS A CA 1
ATOM 3253 C C . LYS A 1 402 ? -9.420 -9.431 35.838 1.00 62.16 402 LYS A C 1
ATOM 3255 O O . LYS A 1 402 ? -8.509 -9.575 35.024 1.00 62.16 402 LYS A O 1
ATOM 3260 N N . HIS A 1 403 ? -10.603 -10.031 35.694 1.00 65.56 403 HIS A N 1
ATOM 3261 C CA . HIS A 1 403 ? -10.918 -10.893 34.551 1.00 65.56 403 HIS A CA 1
ATOM 3262 C C . HIS A 1 403 ? -10.974 -10.096 33.235 1.00 65.56 403 HIS A C 1
ATOM 3264 O O . HIS A 1 403 ? -10.438 -10.521 32.211 1.00 65.56 403 HIS A O 1
ATOM 3270 N N . HIS A 1 404 ? -11.531 -8.883 33.275 1.00 62.94 404 HIS A N 1
ATOM 3271 C CA . HIS A 1 404 ? -11.602 -7.984 32.118 1.00 62.94 404 HIS A CA 1
ATOM 3272 C C . HIS A 1 404 ? -10.217 -7.509 31.653 1.00 62.94 404 HIS A C 1
ATOM 3274 O O . HIS A 1 404 ? -9.933 -7.484 30.451 1.00 62.94 404 HIS A O 1
ATOM 3280 N N . GLU A 1 405 ? -9.342 -7.141 32.592 1.00 65.38 405 GLU A N 1
ATOM 3281 C CA . GLU A 1 405 ? -7.960 -6.762 32.292 1.00 65.38 405 GLU A CA 1
ATOM 3282 C C . GLU A 1 405 ? -7.147 -7.956 31.776 1.00 65.38 405 GLU A C 1
ATOM 3284 O O . GLU A 1 405 ? -6.354 -7.803 30.846 1.00 65.38 405 GLU A O 1
ATOM 3289 N N . TYR A 1 406 ? -7.413 -9.161 32.289 1.00 67.44 406 TYR A N 1
ATOM 3290 C CA . TYR A 1 406 ? -6.821 -10.403 31.801 1.00 67.44 406 TYR A CA 1
ATOM 3291 C C . TYR A 1 406 ? -7.213 -10.717 30.349 1.00 67.44 406 TYR A C 1
ATOM 3293 O O . TYR A 1 406 ? -6.323 -10.933 29.529 1.00 67.44 406 TYR A O 1
ATOM 3301 N N . LEU A 1 407 ? -8.503 -10.673 29.986 1.00 66.25 407 LEU A N 1
ATOM 3302 C CA . LEU A 1 407 ? -8.963 -10.926 28.609 1.00 66.25 407 LEU A CA 1
ATOM 3303 C C . LEU A 1 407 ? -8.415 -9.890 27.612 1.00 66.25 407 LEU A C 1
ATOM 3305 O O . LEU A 1 407 ? -7.968 -10.236 26.516 1.00 66.25 407 LEU A O 1
ATOM 3309 N N . MET A 1 408 ? -8.372 -8.613 28.002 1.00 66.94 408 MET A N 1
ATOM 3310 C CA . MET A 1 408 ? -7.760 -7.563 27.180 1.00 66.94 408 MET A CA 1
ATOM 3311 C C . MET A 1 408 ? -6.237 -7.699 27.093 1.00 66.94 408 MET A C 1
ATOM 3313 O O . MET A 1 408 ? -5.650 -7.441 26.040 1.00 66.94 408 MET A O 1
ATOM 3317 N N . GLY A 1 409 ? -5.598 -8.131 28.179 1.00 64.69 409 GLY A N 1
ATOM 3318 C CA . GLY A 1 409 ? -4.187 -8.490 28.216 1.00 64.69 409 GLY A CA 1
ATOM 3319 C C . GLY A 1 409 ? -3.879 -9.662 27.289 1.00 64.69 409 GLY A C 1
ATOM 3320 O O . GLY A 1 409 ? -2.905 -9.593 26.547 1.00 64.69 409 GLY A O 1
ATOM 3321 N N . LEU A 1 410 ? -4.733 -10.689 27.256 1.00 65.81 410 LEU A N 1
ATOM 3322 C CA . LEU A 1 410 ? -4.637 -11.809 26.321 1.00 65.81 410 LEU A CA 1
ATOM 3323 C C . LEU A 1 410 ? -4.745 -11.325 24.878 1.00 65.81 410 LEU A C 1
ATOM 3325 O O . LEU A 1 410 ? -3.832 -11.596 24.111 1.00 65.81 410 LEU A O 1
ATOM 3329 N N . SER A 1 411 ? -5.755 -10.519 24.523 1.00 62.44 411 SER A N 1
ATOM 3330 C CA . SER A 1 411 ? -5.898 -9.969 23.161 1.00 62.44 411 SER A CA 1
ATOM 3331 C C . SER A 1 411 ? -4.669 -9.185 22.677 1.00 62.44 411 SER A C 1
ATOM 3333 O O . SER A 1 411 ? -4.470 -9.088 21.468 1.00 62.44 411 SER A O 1
ATOM 3335 N N . LYS A 1 412 ? -3.873 -8.610 23.589 1.00 59.22 412 LYS A N 1
ATOM 3336 C CA . LYS A 1 412 ? -2.612 -7.912 23.277 1.00 59.22 412 LYS A CA 1
ATOM 3337 C C . LYS A 1 412 ? -1.380 -8.823 23.313 1.00 59.22 412 LYS A C 1
ATOM 3339 O O . LYS A 1 412 ? -0.404 -8.533 22.636 1.00 59.22 412 LYS A O 1
ATOM 3344 N N . LYS A 1 413 ? -1.407 -9.888 24.123 1.00 55.88 413 LYS A N 1
ATOM 3345 C CA . LYS A 1 413 ? -0.313 -10.858 24.299 1.00 55.88 413 LYS A CA 1
ATOM 3346 C C . LYS A 1 413 ? -0.381 -12.043 23.340 1.00 55.88 413 LYS A C 1
ATOM 3348 O O . LYS A 1 413 ? 0.593 -12.791 23.292 1.00 55.88 413 LYS A O 1
ATOM 3353 N N . VAL A 1 414 ? -1.492 -12.253 22.621 1.00 60.06 414 VAL A N 1
ATOM 3354 C CA . VAL A 1 414 ? -1.544 -13.289 21.582 1.00 60.06 414 VAL A CA 1
ATOM 3355 C C . VAL A 1 414 ? -0.560 -12.896 20.483 1.00 60.06 414 VAL A C 1
ATOM 3357 O O . VAL A 1 414 ? -0.866 -12.106 19.592 1.00 60.06 414 VAL A O 1
ATOM 3360 N N . ASP A 1 415 ? 0.645 -13.446 20.577 1.00 51.72 415 ASP A N 1
ATOM 3361 C CA . ASP A 1 415 ? 1.681 -13.353 19.561 1.00 51.72 415 ASP A CA 1
ATOM 3362 C C . ASP A 1 415 ? 1.294 -14.260 18.387 1.00 51.72 415 ASP A C 1
ATOM 3364 O O . ASP A 1 415 ? 1.753 -15.396 18.243 1.00 51.72 415 ASP A O 1
ATOM 3368 N N . LEU A 1 416 ? 0.368 -13.763 17.565 1.00 56.81 416 LEU A N 1
ATOM 3369 C CA . LEU A 1 416 ? -0.138 -14.446 16.373 1.00 56.81 416 LEU A CA 1
ATOM 3370 C C . LEU A 1 416 ? 0.946 -14.611 15.292 1.00 56.81 416 LEU A C 1
ATOM 3372 O O . LEU A 1 416 ? 0.769 -15.409 14.370 1.00 56.81 416 LEU A O 1
ATOM 3376 N N . ASN A 1 417 ? 2.112 -13.966 15.447 1.00 42.88 417 ASN A N 1
ATOM 3377 C CA . ASN A 1 417 ? 3.277 -14.214 14.594 1.00 42.88 417 ASN A CA 1
ATOM 3378 C C . ASN A 1 417 ? 3.760 -15.675 14.696 1.00 42.88 417 ASN A C 1
ATOM 3380 O O . ASN A 1 417 ? 4.370 -16.188 13.759 1.00 42.88 417 ASN A O 1
ATOM 3384 N N . LYS A 1 418 ? 3.452 -16.380 15.799 1.00 41.72 418 LYS A N 1
ATOM 3385 C CA . LYS A 1 418 ? 3.781 -17.806 15.978 1.00 41.72 418 LYS A CA 1
ATOM 3386 C C . LYS A 1 418 ? 2.784 -18.772 15.334 1.00 41.72 418 LYS A C 1
ATOM 3388 O O . LYS A 1 418 ? 3.153 -19.920 15.102 1.00 41.72 418 LYS A O 1
ATOM 3393 N N . LEU A 1 419 ? 1.567 -18.331 15.002 1.00 42.84 419 LEU A N 1
ATOM 3394 C CA . LEU A 1 419 ? 0.579 -19.170 14.304 1.00 42.84 419 LEU A CA 1
ATOM 3395 C C . LEU A 1 419 ? 0.926 -19.373 12.825 1.00 42.84 419 LEU A C 1
ATOM 3397 O O . LEU A 1 419 ? 0.641 -20.430 12.279 1.00 42.84 419 LEU A O 1
ATOM 3401 N N . HIS A 1 420 ? 1.629 -18.418 12.214 1.00 42.31 420 HIS A N 1
ATOM 3402 C CA . HIS A 1 420 ? 2.082 -18.512 10.823 1.00 42.31 420 HIS A CA 1
ATOM 3403 C C . HIS A 1 420 ? 3.441 -19.224 10.659 1.00 42.31 420 HIS A C 1
ATOM 3405 O O . HIS A 1 420 ? 3.825 -19.544 9.538 1.00 42.31 420 HIS A O 1
ATOM 3411 N N . ARG A 1 421 ? 4.191 -19.461 11.751 1.00 40.41 421 ARG A N 1
ATOM 3412 C CA . ARG A 1 421 ? 5.598 -19.921 11.701 1.00 40.41 421 ARG A CA 1
ATOM 3413 C C . ARG A 1 421 ? 5.890 -21.305 12.280 1.00 40.41 421 ARG A C 1
ATOM 3415 O O . ARG A 1 421 ? 7.020 -21.764 12.154 1.00 40.41 421 ARG A O 1
ATOM 3422 N N . SER A 1 422 ? 4.939 -21.999 12.899 1.00 36.22 422 SER A N 1
ATOM 3423 C CA . SER A 1 422 ? 5.246 -23.279 13.550 1.00 36.22 422 SER A CA 1
ATOM 3424 C C . SER A 1 422 ? 4.525 -24.448 12.901 1.00 36.22 422 SER A C 1
ATOM 3426 O O . SER A 1 422 ? 3.403 -24.787 13.259 1.00 36.22 422 SER A O 1
ATOM 3428 N N . ALA A 1 423 ? 5.239 -25.131 12.010 1.00 39.50 423 ALA A N 1
ATOM 3429 C CA . ALA A 1 423 ? 4.902 -26.488 11.602 1.00 39.50 423 ALA A CA 1
ATOM 3430 C C . ALA A 1 423 ? 5.091 -27.523 12.734 1.00 39.50 423 ALA A C 1
ATOM 3432 O O . ALA A 1 423 ? 4.815 -28.689 12.494 1.00 39.50 423 ALA A O 1
ATOM 3433 N N . ASN A 1 424 ? 5.558 -27.153 13.943 1.00 34.69 424 ASN A N 1
ATOM 3434 C CA . ASN A 1 424 ? 6.072 -28.153 14.890 1.00 34.69 424 ASN A CA 1
ATOM 3435 C C . ASN A 1 424 ? 5.772 -27.976 16.385 1.00 34.69 424 ASN A C 1
ATOM 3437 O O . ASN A 1 424 ? 6.293 -28.770 17.151 1.00 34.69 424 ASN A O 1
ATOM 3441 N N . ASN A 1 425 ? 4.960 -27.020 16.849 1.00 32.88 425 ASN A N 1
ATOM 3442 C CA . ASN A 1 425 ? 4.529 -26.999 18.261 1.00 32.88 425 ASN A CA 1
ATOM 3443 C C . ASN A 1 425 ? 3.331 -26.068 18.494 1.00 32.88 425 ASN A C 1
ATOM 3445 O O . ASN A 1 425 ? 3.432 -25.052 19.184 1.00 32.88 425 ASN A O 1
ATOM 3449 N N . VAL A 1 426 ? 2.167 -26.427 17.956 1.00 34.94 426 VAL A N 1
ATOM 3450 C CA . VAL A 1 426 ? 0.928 -26.040 18.634 1.00 34.94 426 VAL A CA 1
ATOM 3451 C C . VAL A 1 426 ? 0.744 -27.067 19.744 1.00 34.94 426 VAL A C 1
ATOM 3453 O O . VAL A 1 426 ? 0.262 -28.171 19.505 1.00 34.94 426 VAL A O 1
ATOM 3456 N N . CYS A 1 427 ? 1.149 -26.712 20.970 1.00 27.73 427 CYS A N 1
ATOM 3457 C CA . CYS A 1 427 ? 0.464 -27.252 22.138 1.00 27.73 427 CYS A CA 1
ATOM 3458 C C . CYS A 1 427 ? -1.001 -26.931 21.906 1.00 27.73 427 CYS A C 1
ATOM 3460 O O . CYS A 1 427 ? -1.396 -25.775 22.033 1.00 27.73 427 CYS A O 1
ATOM 3462 N N . SER A 1 428 ? -1.766 -27.932 21.489 1.00 28.02 428 SER A N 1
ATOM 3463 C CA . SER A 1 428 ? -3.207 -27.848 21.450 1.00 28.02 428 SER A CA 1
ATOM 3464 C C . SER A 1 428 ? -3.628 -27.507 22.880 1.00 28.02 428 SER A C 1
ATOM 3466 O O . SER A 1 428 ? -3.482 -28.358 23.761 1.00 28.02 428 SER A O 1
ATOM 3468 N N . PRO A 1 429 ? -4.180 -26.311 23.169 1.00 31.81 429 PRO A N 1
ATOM 3469 C CA . PRO A 1 429 ? -5.226 -26.327 24.170 1.00 31.81 429 PRO A CA 1
ATOM 3470 C C . PRO A 1 429 ? -6.255 -27.314 23.609 1.00 31.81 429 PRO A C 1
ATOM 3472 O O . PRO A 1 429 ? -6.419 -27.407 22.387 1.00 31.81 429 PRO A O 1
ATOM 3475 N N . ASN A 1 430 ? -6.913 -28.098 24.450 1.00 30.98 430 ASN A N 1
ATOM 3476 C CA . ASN A 1 430 ? -8.110 -28.815 24.029 1.00 30.98 430 ASN A CA 1
ATOM 3477 C C . ASN A 1 430 ? -9.106 -27.786 23.466 1.00 30.98 430 ASN A C 1
ATOM 3479 O O . ASN A 1 430 ? -9.883 -27.197 24.205 1.00 30.98 430 ASN A O 1
ATOM 3483 N N . CYS A 1 431 ? -9.023 -27.513 22.167 1.00 38.09 431 CYS A N 1
ATOM 3484 C CA . CYS A 1 431 ? -9.825 -26.544 21.443 1.00 38.09 431 CYS A CA 1
ATOM 3485 C C . CYS A 1 431 ? -10.598 -27.317 20.378 1.00 38.09 431 CYS A C 1
ATOM 3487 O O . CYS A 1 431 ? -10.565 -27.038 19.184 1.00 38.09 431 CYS A O 1
ATOM 3489 N N . SER A 1 432 ? -11.302 -28.343 20.847 1.00 36.69 432 SER A N 1
ATOM 3490 C CA . SER A 1 432 ? -12.416 -28.976 20.147 1.00 36.69 432 SER A CA 1
ATOM 3491 C C . SER A 1 432 ? -13.616 -28.023 19.991 1.00 36.69 432 SER A C 1
ATOM 3493 O O . SER A 1 432 ? -14.637 -28.419 19.442 1.00 36.69 432 SER A O 1
ATOM 3495 N N . SER A 1 433 ? -13.508 -26.768 20.444 1.00 44.69 433 SER A N 1
ATOM 3496 C CA . SER A 1 433 ? -14.601 -25.796 20.521 1.00 44.69 433 SER A CA 1
ATOM 3497 C C . SER A 1 433 ? -14.726 -24.825 19.340 1.00 44.69 433 SER A C 1
ATOM 3499 O O . SER A 1 433 ? -15.729 -24.118 19.276 1.00 44.69 433 SER A O 1
ATOM 3501 N N . VAL A 1 434 ? -13.787 -24.770 18.386 1.00 47.72 434 VAL A N 1
ATOM 3502 C CA . VAL A 1 434 ? -13.824 -23.744 17.316 1.00 47.72 434 VAL A CA 1
ATOM 3503 C C . VAL A 1 434 ? -14.237 -24.331 15.977 1.00 47.72 434 VAL A C 1
ATOM 3505 O O . VAL A 1 434 ? -13.463 -24.442 15.031 1.00 47.72 434 VAL A O 1
ATOM 3508 N N . ARG A 1 435 ? -15.516 -24.681 15.890 1.00 51.62 435 ARG A N 1
ATOM 3509 C CA . ARG A 1 435 ? -16.251 -24.689 14.623 1.00 51.62 435 ARG A CA 1
ATOM 3510 C C . ARG A 1 435 ? -17.583 -23.993 14.844 1.00 51.62 435 ARG A C 1
ATOM 3512 O O . ARG A 1 435 ? -18.636 -24.614 14.796 1.00 51.62 435 ARG A O 1
ATOM 3519 N N . LYS A 1 436 ? -17.551 -22.683 15.118 1.00 57.72 436 LYS A N 1
ATOM 3520 C CA . LYS A 1 436 ? -18.743 -21.867 14.859 1.00 57.72 436 LYS A CA 1
ATOM 3521 C C . LYS A 1 436 ? -18.963 -21.939 13.347 1.00 57.72 436 LYS A C 1
ATOM 3523 O O . LYS A 1 436 ? -18.196 -21.335 12.601 1.00 57.72 436 LYS A O 1
ATOM 3528 N N . GLU A 1 437 ? -19.966 -22.704 12.924 1.00 56.22 437 GLU A N 1
ATOM 3529 C CA . GLU A 1 437 ? -20.241 -23.072 11.522 1.00 56.22 437 GLU A CA 1
ATOM 3530 C C . GLU A 1 437 ? -20.332 -21.860 10.571 1.00 56.22 437 GLU A C 1
ATOM 3532 O O . GLU A 1 437 ? -20.107 -21.995 9.377 1.00 56.22 437 GLU A O 1
ATOM 3537 N N . ASN A 1 438 ? -20.543 -20.651 11.108 1.00 70.75 438 ASN A N 1
ATOM 3538 C CA . ASN A 1 438 ? -20.706 -19.410 10.347 1.00 70.75 438 ASN A CA 1
ATOM 3539 C C . ASN A 1 438 ? -19.447 -18.522 10.236 1.00 70.75 438 ASN A C 1
ATOM 3541 O O . ASN A 1 438 ? -19.550 -17.416 9.713 1.00 70.75 438 ASN A O 1
ATOM 3545 N N . LEU A 1 439 ? -18.284 -18.927 10.768 1.00 82.69 439 LEU A N 1
ATOM 3546 C CA . LEU A 1 439 ? -17.055 -18.105 10.714 1.00 82.69 439 LEU A CA 1
ATOM 3547 C C . LEU A 1 439 ? -16.100 -18.466 9.568 1.00 82.69 439 LEU A C 1
ATOM 3549 O O . LEU A 1 439 ? -15.195 -17.686 9.264 1.00 82.69 439 LEU A O 1
ATOM 3553 N N . PHE A 1 440 ? -16.274 -19.638 8.962 1.00 86.81 440 PHE A N 1
ATOM 3554 C CA . PHE A 1 440 ? -15.365 -20.187 7.961 1.00 86.81 440 PHE A CA 1
ATOM 3555 C C . PHE A 1 440 ? -16.152 -20.854 6.840 1.00 86.81 440 PHE A C 1
ATOM 3557 O O . PHE A 1 440 ? -17.200 -21.442 7.095 1.00 86.81 440 PHE A O 1
ATOM 3564 N N . SER A 1 441 ? -15.593 -20.861 5.629 1.00 82.25 441 SER A N 1
ATOM 3565 C CA . SER A 1 441 ? -16.165 -21.562 4.466 1.00 82.25 441 SER A CA 1
ATOM 3566 C C . SER A 1 441 ? -17.615 -21.161 4.159 1.00 82.25 441 SER A C 1
ATOM 3568 O O . SER A 1 441 ? -18.400 -21.956 3.648 1.00 82.25 441 SER A O 1
ATOM 3570 N N . THR A 1 442 ? -17.968 -19.910 4.455 1.00 85.38 442 THR A N 1
ATOM 3571 C CA . THR A 1 442 ? -19.293 -19.320 4.217 1.00 85.38 442 THR A CA 1
ATOM 3572 C C . THR A 1 442 ? -19.563 -19.066 2.733 1.00 85.38 442 THR A C 1
ATOM 3574 O O . THR A 1 442 ? -20.679 -18.720 2.356 1.00 85.38 442 THR A O 1
ATOM 3577 N N . GLY A 1 443 ? -18.534 -19.187 1.887 1.00 85.94 443 GLY A N 1
ATOM 3578 C CA . GLY A 1 443 ? -18.580 -18.824 0.474 1.00 85.94 443 GLY A CA 1
ATOM 3579 C C . GLY A 1 443 ? -18.472 -17.322 0.211 1.00 85.94 443 GLY A C 1
ATOM 3580 O O . GLY A 1 443 ? -18.493 -16.889 -0.944 1.00 85.94 443 GLY A O 1
ATOM 3581 N N . ALA A 1 444 ? -18.306 -16.505 1.251 1.00 90.50 444 ALA A N 1
ATOM 3582 C CA . ALA A 1 444 ? -18.125 -15.074 1.102 1.00 90.50 444 ALA A CA 1
ATOM 3583 C C . ALA A 1 444 ? -17.036 -14.530 2.025 1.00 90.50 444 ALA A C 1
ATOM 3585 O O . ALA A 1 444 ? -16.877 -14.977 3.150 1.00 90.50 444 ALA A O 1
ATOM 3586 N N . LEU A 1 445 ? -16.285 -13.539 1.550 1.00 93.88 445 LEU A N 1
ATOM 3587 C CA . LEU A 1 445 ? -15.386 -12.746 2.377 1.00 93.88 445 LEU A CA 1
ATOM 3588 C C . LEU A 1 445 ? -16.081 -11.453 2.781 1.00 93.88 445 LEU A C 1
ATOM 3590 O O . LEU A 1 445 ? -16.872 -10.883 2.028 1.00 93.88 445 LEU A O 1
ATOM 3594 N N . SER A 1 446 ? -15.749 -10.941 3.956 1.00 96.19 446 SER A N 1
ATOM 3595 C CA . SER A 1 446 ? -16.082 -9.578 4.365 1.00 96.19 446 SER A CA 1
ATOM 3596 C C . SER A 1 446 ? -14.995 -8.989 5.253 1.00 96.19 446 SER A C 1
ATOM 3598 O O . SER A 1 446 ? -14.127 -9.705 5.740 1.00 96.19 446 SER A O 1
ATOM 3600 N N . HIS A 1 447 ? -15.030 -7.675 5.455 1.00 96.81 447 HIS A N 1
ATOM 3601 C CA . HIS A 1 447 ? -14.179 -6.999 6.428 1.00 96.81 447 HIS A CA 1
ATOM 3602 C C . HIS A 1 447 ? -14.898 -5.805 7.059 1.00 96.81 447 HIS A C 1
ATOM 3604 O O . HIS A 1 447 ? -15.840 -5.242 6.497 1.00 96.81 447 HIS A O 1
ATOM 3610 N N . LEU A 1 448 ? -14.414 -5.364 8.220 1.00 94.62 448 LEU A N 1
ATOM 3611 C CA . LEU A 1 448 ? -15.082 -4.342 9.038 1.00 94.62 448 LEU A CA 1
ATOM 3612 C C . LEU A 1 448 ? -14.864 -2.901 8.555 1.00 94.62 448 LEU A C 1
ATOM 3614 O O . LEU A 1 448 ? -15.535 -1.974 9.009 1.00 94.62 448 LEU A O 1
ATOM 3618 N N . PHE A 1 449 ? -13.926 -2.697 7.634 1.00 96.38 449 PHE A N 1
ATOM 3619 C CA . PHE A 1 449 ? -13.535 -1.363 7.194 1.00 96.38 449 PHE A CA 1
ATOM 3620 C C . PHE A 1 449 ? -14.395 -0.827 6.052 1.00 96.38 449 PHE A C 1
ATOM 3622 O O . PHE A 1 449 ? -14.873 -1.557 5.185 1.00 96.38 449 PHE A O 1
ATOM 3629 N N . ALA A 1 450 ? -14.556 0.492 6.029 1.00 96.56 450 ALA A N 1
ATOM 3630 C CA . ALA A 1 450 ? -15.078 1.218 4.884 1.00 96.56 450 ALA A CA 1
ATOM 3631 C C . ALA A 1 450 ? -13.897 1.864 4.163 1.00 96.56 450 ALA A C 1
ATOM 3633 O O . ALA A 1 450 ? -13.466 2.939 4.574 1.00 96.56 450 ALA A O 1
ATOM 3634 N N . PHE A 1 451 ? -13.354 1.210 3.137 1.00 97.44 451 PHE A N 1
ATOM 3635 C CA . PHE A 1 451 ? -12.253 1.761 2.351 1.00 97.44 451 PHE A CA 1
ATOM 3636 C C . PHE A 1 451 ? -12.748 2.551 1.146 1.00 97.44 451 PHE A C 1
ATOM 3638 O O . PHE A 1 451 ? -13.775 2.247 0.539 1.00 97.44 451 PHE A O 1
ATOM 3645 N N . LYS A 1 452 ? -11.966 3.561 0.776 1.00 96.44 452 LYS A N 1
ATOM 3646 C CA . LYS A 1 452 ? -12.101 4.284 -0.484 1.00 96.44 452 LYS A CA 1
ATOM 3647 C C . LYS A 1 452 ? -10.717 4.543 -1.062 1.00 96.44 452 LYS A C 1
ATOM 3649 O O . LYS A 1 452 ? -9.803 4.894 -0.322 1.00 96.44 452 LYS A O 1
ATOM 3654 N N . SER A 1 453 ? -10.568 4.373 -2.374 1.00 97.44 453 SER A N 1
ATOM 3655 C CA . SER A 1 453 ? -9.347 4.777 -3.078 1.00 97.44 453 SER A CA 1
ATOM 3656 C C . SER A 1 453 ? -9.201 6.301 -3.035 1.00 97.44 453 SER A C 1
ATOM 3658 O O . SER A 1 453 ? -10.175 7.033 -3.237 1.00 97.44 453 SER A O 1
ATOM 3660 N N . ALA A 1 454 ? -7.986 6.791 -2.793 1.00 97.38 454 ALA A N 1
ATOM 3661 C CA . ALA A 1 454 ? -7.661 8.208 -2.925 1.00 97.38 454 ALA A CA 1
ATOM 3662 C C . ALA A 1 454 ? -7.803 8.702 -4.377 1.00 97.38 454 ALA A C 1
ATOM 3664 O O . ALA A 1 454 ? -8.070 9.881 -4.607 1.00 97.38 454 ALA A O 1
ATOM 3665 N N . TYR A 1 455 ? -7.674 7.790 -5.341 1.00 95.88 455 TYR A N 1
ATOM 3666 C CA . TYR A 1 455 ? -7.710 8.066 -6.770 1.00 95.88 455 TYR A CA 1
ATOM 3667 C C . TYR A 1 455 ? -9.068 7.723 -7.365 1.00 95.88 455 TYR A C 1
ATOM 3669 O O . TYR A 1 455 ? -9.743 6.779 -6.943 1.00 95.88 455 TYR A O 1
ATOM 3677 N N . ARG A 1 456 ? -9.463 8.503 -8.371 1.00 84.69 456 ARG A N 1
ATOM 3678 C CA . ARG A 1 456 ? -10.582 8.165 -9.247 1.00 84.69 456 ARG A CA 1
ATOM 3679 C C . ARG A 1 456 ? -10.007 7.392 -10.423 1.00 84.69 456 ARG A C 1
ATOM 3681 O O . ARG A 1 456 ? -9.142 7.915 -11.099 1.00 84.69 456 ARG A O 1
ATOM 3688 N N . HIS A 1 457 ? -10.519 6.201 -10.700 1.00 84.06 457 HIS A N 1
ATOM 3689 C CA . HIS A 1 457 ? -9.964 5.295 -11.720 1.00 84.06 457 HIS A CA 1
ATOM 3690 C C . HIS A 1 457 ? -10.072 5.799 -13.168 1.00 84.06 457 HIS A C 1
ATOM 3692 O O . HIS A 1 457 ? -9.547 5.170 -14.080 1.00 84.06 457 HIS A O 1
ATOM 3698 N N . GLY A 1 458 ? -10.725 6.944 -13.379 1.00 75.19 458 GLY A N 1
ATOM 3699 C CA . GLY A 1 458 ? -11.032 7.496 -14.694 1.00 75.19 458 GLY A CA 1
ATOM 3700 C C . GLY A 1 458 ? -12.316 6.921 -15.291 1.00 75.19 458 GLY A C 1
ATOM 3701 O O . GLY A 1 458 ? -13.050 6.176 -14.637 1.00 75.19 458 GLY A O 1
ATOM 3702 N N . ASP A 1 459 ? -12.593 7.324 -16.527 1.00 79.00 459 ASP A N 1
ATOM 3703 C CA . ASP A 1 459 ? -13.613 6.704 -17.375 1.00 79.00 459 ASP A CA 1
ATOM 3704 C C . ASP A 1 459 ? -13.086 5.335 -17.844 1.00 79.00 459 ASP A C 1
ATOM 3706 O O . ASP A 1 459 ? -11.914 5.262 -18.216 1.00 79.00 459 ASP A O 1
ATOM 3710 N N . PRO A 1 460 ? -13.888 4.253 -17.867 1.00 81.62 460 PRO A N 1
ATOM 3711 C CA . PRO A 1 460 ? -13.484 2.992 -18.493 1.00 81.62 460 PRO A CA 1
ATOM 3712 C C . PRO A 1 460 ? -12.892 3.130 -19.908 1.00 81.62 460 PRO A C 1
ATOM 3714 O O . PRO A 1 460 ? -12.025 2.341 -20.273 1.00 81.62 460 PRO A O 1
ATOM 3717 N N . ALA A 1 461 ? -13.321 4.125 -20.692 1.00 84.81 461 ALA A N 1
ATOM 3718 C CA . ALA A 1 461 ? -12.793 4.409 -22.028 1.00 84.81 461 ALA A CA 1
ATOM 3719 C C . ALA A 1 461 ? -11.422 5.109 -22.016 1.00 84.81 461 ALA A C 1
ATOM 3721 O O . ALA A 1 461 ? -10.660 4.994 -22.974 1.00 84.81 461 ALA A O 1
ATOM 3722 N N . ASN A 1 462 ? -11.091 5.828 -20.942 1.00 89.44 462 ASN A N 1
ATOM 3723 C CA . ASN A 1 462 ? -9.800 6.486 -20.764 1.00 89.44 462 ASN A CA 1
ATOM 3724 C C . ASN A 1 462 ? -9.387 6.430 -19.284 1.00 89.44 462 ASN A C 1
ATOM 3726 O O . ASN A 1 462 ? -9.515 7.428 -18.562 1.00 89.44 462 ASN A O 1
ATOM 3730 N N . PRO A 1 463 ? -8.962 5.250 -18.798 1.00 92.50 463 PRO A N 1
ATOM 3731 C CA . PRO A 1 463 ? -8.660 5.063 -17.389 1.00 92.50 463 PRO A CA 1
ATOM 3732 C C . PRO A 1 463 ? -7.350 5.756 -17.016 1.00 92.50 463 PRO A C 1
ATOM 3734 O O . PRO A 1 463 ? -6.468 5.970 -17.853 1.00 92.50 463 PRO A O 1
ATOM 3737 N N . GLN A 1 464 ? -7.213 6.083 -15.733 1.00 94.50 464 GLN A N 1
ATOM 3738 C CA . GLN A 1 464 ? -5.907 6.416 -15.167 1.00 94.50 464 GLN A CA 1
ATOM 3739 C C . GLN A 1 464 ? -5.043 5.157 -15.093 1.00 94.50 464 GLN A C 1
ATOM 3741 O O . GLN A 1 464 ? -5.560 4.063 -14.860 1.00 94.50 464 GLN A O 1
ATOM 3746 N N . ALA A 1 465 ? -3.732 5.318 -15.243 1.00 95.44 465 ALA A N 1
ATOM 3747 C CA . ALA A 1 465 ? -2.796 4.205 -15.199 1.00 95.44 465 ALA A CA 1
ATOM 3748 C C . ALA A 1 465 ? -1.645 4.447 -14.225 1.00 95.44 465 ALA A C 1
ATOM 3750 O O . ALA A 1 465 ? -1.236 5.581 -13.960 1.00 95.44 465 ALA A O 1
ATOM 3751 N N . THR A 1 466 ? -1.133 3.344 -13.691 1.00 97.50 466 THR A N 1
ATOM 3752 C CA . THR A 1 466 ? 0.005 3.307 -12.777 1.00 97.50 466 THR A CA 1
ATOM 3753 C C . THR A 1 466 ? 1.180 2.548 -13.378 1.00 97.50 466 THR A C 1
ATOM 3755 O O . THR A 1 466 ? 2.301 2.899 -13.055 1.00 97.50 466 THR A O 1
ATOM 3758 N N . THR A 1 467 ? 0.952 1.594 -14.287 1.00 97.38 467 THR A N 1
ATOM 3759 C CA . THR A 1 467 ? 1.996 0.762 -14.917 1.00 97.38 467 THR A CA 1
ATOM 3760 C C . THR A 1 467 ? 1.554 0.254 -16.296 1.00 97.38 467 THR A C 1
ATOM 3762 O O . THR A 1 467 ? 0.369 0.331 -16.643 1.00 97.38 467 THR A O 1
ATOM 3765 N N . PHE A 1 468 ? 2.491 -0.278 -17.084 1.00 94.69 468 PHE A N 1
ATOM 3766 C CA . PHE A 1 468 ? 2.228 -0.889 -18.389 1.00 94.69 468 PHE A CA 1
ATOM 3767 C C . PHE A 1 468 ? 2.398 -2.416 -18.341 1.00 94.69 468 PHE A C 1
ATOM 3769 O O . PHE A 1 468 ? 3.503 -2.927 -18.188 1.00 94.69 468 PHE A O 1
ATOM 3776 N N . GLN A 1 469 ? 1.307 -3.160 -18.546 1.00 88.94 469 GLN A N 1
ATOM 3777 C CA . GLN A 1 469 ? 1.274 -4.630 -18.566 1.00 88.94 469 GLN A CA 1
ATOM 3778 C C . GLN A 1 469 ? 0.584 -5.127 -19.847 1.00 88.94 469 GLN A C 1
ATOM 3780 O O . GLN A 1 469 ? -0.553 -5.593 -19.815 1.00 88.94 469 GLN A O 1
ATOM 3785 N N . ASN A 1 470 ? 1.247 -4.984 -21.000 1.00 87.50 470 ASN A N 1
ATOM 3786 C CA . ASN A 1 470 ? 0.670 -5.064 -22.362 1.00 87.50 470 ASN A CA 1
ATOM 3787 C C . ASN A 1 470 ? -0.293 -3.919 -22.710 1.00 87.50 470 ASN A C 1
ATOM 3789 O O . ASN A 1 470 ? -0.387 -3.517 -23.867 1.00 87.50 470 ASN A O 1
ATOM 3793 N N . GLU A 1 471 ? -0.971 -3.372 -21.709 1.00 91.88 471 GLU A N 1
ATOM 3794 C CA . GLU A 1 471 ? -1.699 -2.116 -21.775 1.00 91.88 471 GLU A CA 1
ATOM 3795 C C . GLU A 1 471 ? -1.463 -1.292 -20.504 1.00 91.88 471 GLU A C 1
ATOM 3797 O O . GLU A 1 471 ? -1.003 -1.804 -19.482 1.00 91.88 471 GLU A O 1
ATOM 3802 N N . TRP A 1 472 ? -1.774 -0.001 -20.567 1.00 94.56 472 TRP A N 1
ATOM 3803 C CA . TRP A 1 472 ? -1.719 0.880 -19.406 1.00 94.56 472 TRP A CA 1
ATOM 3804 C C . TRP A 1 472 ? -2.855 0.563 -18.432 1.00 94.56 472 TRP A C 1
ATOM 3806 O O . TRP A 1 472 ? -4.031 0.708 -18.774 1.00 94.56 472 TRP A O 1
ATOM 3816 N N . VAL A 1 473 ? -2.495 0.142 -17.219 1.00 94.81 473 VAL A N 1
ATOM 3817 C CA . VAL A 1 473 ? -3.425 -0.321 -16.182 1.00 94.81 473 VAL A CA 1
ATOM 3818 C C . VAL A 1 473 ? -3.155 0.360 -14.847 1.00 94.81 473 VAL A C 1
ATOM 3820 O O . VAL A 1 473 ? -2.060 0.853 -14.587 1.00 94.81 473 VAL A O 1
ATOM 3823 N N . MET A 1 474 ? -4.165 0.366 -13.978 1.00 96.19 474 MET A N 1
ATOM 3824 C CA . MET A 1 474 ? -4.032 0.749 -12.573 1.00 96.19 474 MET A CA 1
ATOM 3825 C C . MET A 1 474 ? -4.006 -0.507 -11.705 1.00 96.19 474 MET A C 1
ATOM 3827 O O . MET A 1 474 ? -4.981 -1.261 -11.679 1.00 96.19 474 MET A O 1
ATOM 3831 N N . VAL A 1 475 ? -2.901 -0.710 -10.991 1.00 97.81 475 VAL A N 1
ATOM 3832 C CA . VAL A 1 475 ? -2.729 -1.807 -10.018 1.00 97.81 475 VAL A CA 1
ATOM 3833 C C . VAL A 1 475 ? -2.230 -1.325 -8.657 1.00 97.81 475 VAL A C 1
ATOM 3835 O O . VAL A 1 475 ? -2.344 -2.051 -7.667 1.00 97.81 475 VAL A O 1
ATOM 3838 N N . ASP A 1 476 ? -1.747 -0.084 -8.597 1.00 98.69 476 ASP A N 1
ATOM 3839 C CA . ASP A 1 476 ? -1.285 0.569 -7.381 1.00 98.69 476 ASP A CA 1
ATOM 3840 C C . ASP A 1 476 ? -2.397 1.421 -6.777 1.00 98.69 476 ASP A C 1
ATOM 3842 O O . ASP A 1 476 ? -3.070 2.188 -7.473 1.00 98.69 476 ASP A O 1
ATOM 3846 N N . TYR A 1 477 ? -2.575 1.330 -5.459 1.00 98.69 477 TYR A N 1
ATOM 3847 C CA . TYR A 1 477 ? -3.627 2.072 -4.768 1.00 98.69 477 TYR A CA 1
ATOM 3848 C C . TYR A 1 477 ? -3.147 2.666 -3.452 1.00 98.69 477 TYR A C 1
ATOM 3850 O O . TYR A 1 477 ? -2.288 2.120 -2.766 1.00 98.69 477 TYR A O 1
ATOM 3858 N N . ILE A 1 478 ? -3.791 3.766 -3.059 1.00 98.81 478 ILE A N 1
ATOM 3859 C CA . ILE A 1 478 ? -3.819 4.252 -1.679 1.00 98.81 478 ILE A CA 1
ATOM 3860 C C . ILE A 1 478 ? -5.284 4.244 -1.244 1.00 98.81 478 ILE A C 1
ATOM 3862 O O . ILE A 1 478 ? -6.045 5.154 -1.578 1.00 98.81 478 ILE A O 1
ATOM 3866 N N . PHE A 1 479 ? -5.693 3.212 -0.514 1.00 98.75 479 PHE A N 1
ATOM 3867 C CA . PHE A 1 479 ? -6.982 3.158 0.162 1.00 98.75 479 PHE A CA 1
ATOM 3868 C C . PHE A 1 479 ? -6.895 3.823 1.530 1.00 98.75 479 PHE A C 1
ATOM 3870 O O . PHE A 1 479 ? -5.901 3.690 2.243 1.00 98.75 479 PHE A O 1
ATOM 3877 N N . TYR A 1 480 ? -7.964 4.504 1.927 1.00 98.50 480 TYR A N 1
ATOM 3878 C CA . TYR A 1 480 ? -8.084 5.083 3.258 1.00 98.50 480 TYR A CA 1
ATOM 3879 C C . TYR A 1 480 ? -9.440 4.751 3.883 1.00 98.50 480 TYR A C 1
ATOM 3881 O O . TYR A 1 480 ? -10.453 4.629 3.186 1.00 98.50 480 TYR A O 1
ATOM 3889 N N . SER A 1 481 ? -9.452 4.554 5.201 1.00 97.50 481 SER A N 1
ATOM 3890 C CA . SER A 1 481 ? -10.662 4.205 5.948 1.00 97.50 481 SER A CA 1
ATOM 3891 C C . SER A 1 481 ? -11.539 5.426 6.230 1.00 97.50 481 SER A C 1
ATOM 3893 O O . SER A 1 481 ? -11.035 6.478 6.629 1.00 97.50 481 SER A O 1
ATOM 3895 N N . GLY A 1 482 ? -12.852 5.244 6.153 1.00 94.94 482 GLY A N 1
ATOM 3896 C CA . GLY A 1 482 ? -13.862 6.183 6.634 1.00 94.94 482 GLY A CA 1
ATOM 3897 C C . GLY A 1 482 ? -14.977 5.456 7.384 1.00 94.94 482 GLY A C 1
ATOM 3898 O O . GLY A 1 482 ? -14.741 4.482 8.097 1.00 94.94 482 GLY A O 1
ATOM 3899 N N . LYS A 1 483 ? -16.215 5.909 7.195 1.00 92.19 483 LYS A N 1
ATOM 3900 C CA . LYS A 1 483 ? -17.435 5.281 7.720 1.00 92.19 483 LYS A CA 1
ATOM 3901 C C . LYS A 1 483 ? -18.435 5.024 6.599 1.00 92.19 483 LYS A C 1
ATOM 3903 O O . LYS A 1 483 ? -18.507 5.784 5.636 1.00 92.19 483 LYS A O 1
ATOM 3908 N N . LYS A 1 484 ? -19.266 3.993 6.754 1.00 88.31 484 LYS A N 1
ATOM 3909 C CA . LYS A 1 484 ? -20.470 3.809 5.932 1.00 88.31 484 LYS A CA 1
ATOM 3910 C C . LYS A 1 484 ? -21.664 4.458 6.630 1.00 88.31 484 LYS A C 1
ATOM 3912 O O . LYS A 1 484 ? -21.958 4.133 7.775 1.00 88.31 484 LYS A O 1
ATOM 3917 N N . LYS A 1 485 ? -22.363 5.359 5.939 1.00 84.88 485 LYS A N 1
ATOM 3918 C CA . LYS A 1 485 ? -23.661 5.908 6.360 1.00 84.88 485 LYS A CA 1
ATOM 3919 C C . LYS A 1 485 ? -24.650 5.697 5.219 1.00 84.88 485 LYS A C 1
ATOM 3921 O O . LYS A 1 485 ? -24.416 6.194 4.121 1.00 84.88 485 LYS A O 1
ATOM 3926 N N . ASN A 1 486 ? -25.723 4.946 5.470 1.00 85.62 486 ASN A N 1
ATOM 3927 C CA . ASN A 1 486 ? -26.716 4.543 4.461 1.00 85.62 486 ASN A CA 1
ATOM 3928 C C . ASN A 1 486 ? -26.070 3.854 3.241 1.00 85.62 486 ASN A C 1
ATOM 3930 O O . ASN A 1 486 ? -26.338 4.210 2.099 1.00 85.62 486 ASN A O 1
ATOM 3934 N N . GLY A 1 487 ? -25.125 2.941 3.487 1.00 81.69 487 GLY A N 1
ATOM 3935 C CA . GLY A 1 487 ? -24.382 2.234 2.435 1.00 81.69 487 GLY A CA 1
ATOM 3936 C C . GLY A 1 487 ? -23.333 3.070 1.689 1.00 81.69 487 GLY A C 1
ATOM 3937 O O . GLY A 1 487 ? -22.518 2.505 0.967 1.00 81.69 487 GLY A O 1
ATOM 3938 N N . GLN A 1 488 ? -23.285 4.391 1.889 1.00 86.88 488 GLN A N 1
ATOM 3939 C CA . GLN A 1 488 ? -22.331 5.276 1.221 1.00 86.88 488 GLN A CA 1
ATOM 3940 C C . GLN A 1 488 ? -21.123 5.585 2.103 1.00 86.88 488 GLN A C 1
ATOM 3942 O O . GLN A 1 488 ? -21.250 5.810 3.310 1.00 86.88 488 GLN A O 1
ATOM 3947 N N . PHE A 1 489 ? -19.951 5.658 1.477 1.00 91.69 489 PHE A N 1
ATOM 3948 C CA . PHE A 1 489 ? -18.724 6.085 2.138 1.00 91.69 489 PHE A CA 1
ATOM 3949 C C . PHE A 1 489 ? -18.796 7.564 2.554 1.00 91.69 489 PHE A C 1
ATOM 3951 O O . PHE A 1 489 ? -19.211 8.437 1.786 1.00 91.69 489 PHE A O 1
ATOM 3958 N N . ARG A 1 490 ? -18.325 7.855 3.766 1.00 90.81 490 ARG A N 1
ATOM 3959 C CA . ARG A 1 490 ? -18.093 9.197 4.301 1.00 90.81 490 ARG A CA 1
ATOM 3960 C C . ARG A 1 490 ? -16.726 9.234 4.971 1.00 90.81 490 ARG A C 1
ATOM 3962 O O . ARG A 1 490 ? -16.376 8.299 5.689 1.00 90.81 490 ARG A O 1
ATOM 3969 N N . ASP A 1 491 ? -15.994 10.325 4.767 1.00 89.75 491 ASP A N 1
ATOM 3970 C CA . ASP A 1 491 ? -14.777 10.577 5.537 1.00 89.75 491 ASP A CA 1
ATOM 3971 C C . ASP A 1 491 ? -15.109 10.620 7.040 1.00 89.75 491 ASP A C 1
ATOM 3973 O O . ASP A 1 491 ? -16.196 11.056 7.435 1.00 89.75 491 ASP A O 1
ATOM 3977 N N . ASP A 1 492 ? -14.166 10.173 7.868 1.00 89.50 492 ASP A N 1
ATOM 3978 C CA . ASP A 1 492 ? -14.282 10.184 9.329 1.00 89.50 492 ASP A CA 1
ATOM 3979 C C . ASP A 1 492 ? -13.107 10.953 9.954 1.00 89.50 492 ASP A C 1
ATOM 3981 O O . ASP A 1 492 ? -12.893 12.119 9.612 1.00 89.50 492 ASP A O 1
ATOM 3985 N N . LYS A 1 493 ? -12.319 10.317 10.834 1.00 90.50 493 LYS A N 1
ATOM 3986 C CA . LYS A 1 493 ? -11.097 10.901 11.397 1.00 90.50 493 LYS A CA 1
ATOM 3987 C C . LYS A 1 493 ? -10.050 11.168 10.320 1.00 90.50 493 LYS A C 1
ATOM 3989 O O . LYS A 1 493 ? -9.313 12.134 10.438 1.00 90.50 493 LYS A O 1
ATOM 3994 N N . LEU A 1 494 ? -9.991 10.337 9.281 1.00 94.19 494 LEU A N 1
ATOM 3995 C CA . LEU A 1 494 ? -9.063 10.482 8.166 1.00 94.19 494 LEU A CA 1
ATOM 3996 C C . LEU A 1 494 ? -9.803 11.017 6.937 1.00 94.19 494 LEU A C 1
ATOM 3998 O O . LEU A 1 494 ? -10.788 10.423 6.494 1.00 94.19 494 LEU A O 1
ATOM 4002 N N . LYS A 1 495 ? -9.336 12.148 6.404 1.00 95.44 495 LYS A N 1
ATOM 4003 C CA . LYS A 1 495 ? -9.943 12.839 5.258 1.00 95.44 495 LYS A CA 1
ATOM 4004 C C . LYS A 1 495 ? -8.903 13.082 4.178 1.00 95.44 495 LYS A C 1
ATOM 4006 O O . LYS A 1 495 ? -7.813 13.569 4.470 1.00 95.44 495 LYS A O 1
ATOM 4011 N N . LEU A 1 496 ? -9.243 12.788 2.929 1.00 96.44 496 LEU A N 1
ATOM 4012 C CA . LEU A 1 496 ? -8.398 13.119 1.785 1.00 96.44 496 LEU A CA 1
ATOM 4013 C C . LEU A 1 496 ? -8.488 14.625 1.500 1.00 96.44 496 LEU A C 1
ATOM 4015 O O . LEU A 1 496 ? -9.580 15.162 1.338 1.00 96.44 496 LEU A O 1
ATOM 4019 N N . SER A 1 497 ? -7.343 15.299 1.427 1.00 96.56 497 SER A N 1
ATOM 4020 C CA . SER A 1 497 ? -7.248 16.737 1.118 1.00 96.56 497 SER A CA 1
ATOM 4021 C C . SER A 1 497 ? -6.678 17.017 -0.272 1.00 96.56 497 SER A C 1
ATOM 4023 O O . SER A 1 497 ? -6.921 18.077 -0.842 1.00 96.56 497 SER A O 1
ATOM 4025 N N . GLY A 1 498 ? -5.960 16.058 -0.851 1.00 97.38 498 GLY A N 1
ATOM 4026 C CA . GLY A 1 498 ? -5.498 16.135 -2.228 1.00 97.38 498 GLY A CA 1
ATOM 4027 C C . GLY A 1 498 ? -4.662 14.929 -2.622 1.00 97.38 498 GLY A C 1
ATOM 4028 O O . GLY A 1 498 ? -4.281 14.130 -1.770 1.00 97.38 498 GLY A O 1
ATOM 4029 N N . TYR A 1 499 ? -4.377 14.793 -3.907 1.00 97.88 499 TYR A N 1
ATOM 4030 C CA . TYR A 1 499 ? -3.521 13.738 -4.442 1.00 97.88 499 TYR A CA 1
ATOM 4031 C C . TYR A 1 499 ? -2.816 14.211 -5.712 1.00 97.88 499 TYR A C 1
ATOM 4033 O O . TYR A 1 499 ? -3.258 15.153 -6.367 1.00 97.88 499 TYR A O 1
ATOM 4041 N N . LEU A 1 500 ? -1.697 13.577 -6.031 1.00 96.94 500 LEU A N 1
ATOM 4042 C CA . LEU A 1 500 ? -0.911 13.831 -7.229 1.00 96.94 500 LEU A CA 1
ATOM 4043 C C . LEU A 1 500 ? -1.583 13.141 -8.420 1.00 96.94 500 LEU A C 1
ATOM 4045 O O . LEU A 1 500 ? -1.742 11.929 -8.384 1.00 96.94 500 LEU A O 1
ATOM 4049 N N . ARG A 1 501 ? -2.018 13.875 -9.449 1.00 95.50 501 ARG A N 1
ATOM 4050 C CA . ARG A 1 501 ? -2.777 13.307 -10.578 1.00 95.50 501 ARG A CA 1
ATOM 4051 C C . ARG A 1 501 ? -1.988 12.181 -11.263 1.00 95.50 501 ARG A C 1
ATOM 4053 O O . ARG A 1 501 ? -0.807 12.347 -11.562 1.00 95.50 501 ARG A O 1
ATOM 4060 N N . LEU A 1 502 ? -2.668 11.069 -11.547 1.00 95.31 502 LEU A N 1
ATOM 4061 C CA . LEU A 1 502 ? -2.161 10.019 -12.428 1.00 95.31 502 LEU A CA 1
ATOM 4062 C C . LEU A 1 502 ? -2.469 10.349 -13.893 1.00 95.31 502 LEU A C 1
ATOM 4064 O O . LEU A 1 502 ? -3.553 10.873 -14.167 1.00 95.31 502 LEU A O 1
ATOM 4068 N N . PRO A 1 503 ? -1.556 10.031 -14.822 1.00 94.06 503 PRO A N 1
ATOM 4069 C CA . PRO A 1 503 ? -1.834 10.165 -16.241 1.00 94.06 503 PRO A CA 1
ATOM 4070 C C . PRO A 1 503 ? -2.961 9.235 -16.690 1.00 94.06 503 PRO A C 1
ATOM 4072 O O . PRO A 1 503 ? -3.132 8.125 -16.174 1.00 94.06 503 PRO A O 1
ATOM 4075 N N . TYR A 1 504 ? -3.719 9.703 -17.671 1.00 93.00 504 TYR A N 1
ATOM 4076 C CA . TYR A 1 504 ? -4.701 8.916 -18.398 1.00 93.00 504 TYR A CA 1
ATOM 4077 C C . TYR A 1 504 ? -4.035 8.104 -19.509 1.00 93.00 504 TYR A C 1
ATOM 4079 O O . TYR A 1 504 ? -3.011 8.507 -20.059 1.00 93.00 504 TYR A O 1
ATOM 4087 N N . ARG A 1 505 ? -4.644 6.977 -19.888 1.00 91.75 505 ARG A N 1
ATOM 4088 C CA . ARG A 1 505 ? -4.166 6.107 -20.975 1.00 91.75 505 ARG A CA 1
ATOM 4089 C C . ARG A 1 505 ? -3.883 6.876 -22.270 1.00 91.75 505 ARG A C 1
ATOM 4091 O O . ARG A 1 505 ? -2.873 6.608 -22.911 1.00 91.75 505 ARG A O 1
ATOM 4098 N N . SER A 1 506 ? -4.734 7.837 -22.632 1.00 91.62 506 SER A N 1
ATOM 4099 C CA . SER A 1 506 ? -4.544 8.679 -23.823 1.00 91.62 506 SER A CA 1
ATOM 4100 C C . SER A 1 506 ? -3.282 9.549 -23.771 1.00 91.62 506 SER A C 1
ATOM 4102 O O . SER A 1 506 ? -2.721 9.866 -24.809 1.00 91.62 506 SER A O 1
ATOM 4104 N N . GLU A 1 507 ? -2.828 9.946 -22.577 1.00 91.75 507 GLU A N 1
ATOM 4105 C CA . GLU A 1 507 ? -1.598 10.736 -22.387 1.00 91.75 507 GLU A CA 1
ATOM 4106 C C . GLU A 1 507 ? -0.332 9.866 -22.477 1.00 91.75 507 GLU A C 1
ATOM 4108 O O . GLU A 1 507 ? 0.778 10.386 -22.535 1.00 91.75 507 GLU A O 1
ATOM 4113 N N . LEU A 1 508 ? -0.493 8.541 -22.461 1.00 92.06 508 LEU A N 1
ATOM 4114 C CA . LEU A 1 508 ? 0.592 7.566 -22.366 1.00 92.06 508 LEU A CA 1
ATOM 4115 C C . LEU A 1 508 ? 0.785 6.752 -23.653 1.00 92.06 508 LEU A C 1
ATOM 4117 O O . LEU A 1 508 ? 1.549 5.782 -23.679 1.00 92.06 508 LEU A O 1
ATOM 4121 N N . GLU A 1 509 ? 0.087 7.110 -24.728 1.00 86.62 509 GLU A N 1
ATOM 4122 C CA . GLU A 1 509 ? 0.217 6.435 -26.014 1.00 86.62 509 GLU A CA 1
ATOM 4123 C C . GLU A 1 509 ? 1.645 6.586 -26.563 1.00 86.62 509 GLU A C 1
ATOM 4125 O O . GLU A 1 509 ? 2.193 7.682 -26.648 1.00 86.62 509 GLU A O 1
ATOM 4130 N N . GLY A 1 510 ? 2.294 5.459 -26.873 1.00 83.56 510 GLY A N 1
ATOM 4131 C CA . GLY A 1 510 ? 3.701 5.431 -27.291 1.00 83.56 510 GLY A CA 1
ATOM 4132 C C . GLY A 1 510 ? 4.718 5.708 -26.173 1.00 83.56 510 GLY A C 1
ATOM 4133 O O . GLY A 1 510 ? 5.920 5.558 -26.405 1.00 83.56 510 GLY A O 1
ATOM 4134 N N . PHE A 1 511 ? 4.266 6.050 -24.963 1.00 88.69 511 PHE A N 1
ATOM 4135 C CA . PHE A 1 511 ? 5.130 6.276 -23.811 1.00 88.69 511 PHE A CA 1
ATOM 4136 C C . PHE A 1 511 ? 5.622 4.947 -23.225 1.00 88.69 511 PHE A C 1
ATOM 4138 O O . PHE A 1 511 ? 4.887 3.960 -23.185 1.00 88.69 511 PHE A O 1
ATOM 4145 N N . LYS A 1 512 ? 6.870 4.913 -22.752 1.00 90.25 512 LYS A N 1
ATOM 4146 C CA . LYS A 1 512 ? 7.468 3.738 -22.102 1.00 90.25 512 LYS A CA 1
ATOM 4147 C C . LYS A 1 512 ? 8.203 4.157 -20.849 1.00 90.25 512 LYS A C 1
ATOM 4149 O O . LYS A 1 512 ? 8.933 5.141 -20.884 1.00 90.25 512 LYS A O 1
ATOM 4154 N N . ILE A 1 513 ? 8.048 3.379 -19.790 1.00 94.44 513 ILE A N 1
ATOM 4155 C CA . ILE A 1 513 ? 8.786 3.513 -18.535 1.00 94.44 513 ILE A CA 1
ATOM 4156 C C . ILE A 1 513 ? 9.363 2.135 -18.148 1.00 94.44 513 ILE A C 1
ATOM 4158 O O . ILE A 1 513 ? 8.772 1.122 -18.537 1.00 94.44 513 ILE A O 1
ATOM 4162 N N . PRO A 1 514 ? 10.529 2.053 -17.479 1.00 95.69 514 PRO A N 1
ATOM 4163 C CA . PRO A 1 514 ? 11.400 3.160 -17.078 1.00 95.69 514 PRO A CA 1
ATOM 4164 C C . PRO A 1 514 ? 12.029 3.881 -18.279 1.00 95.69 514 PRO A C 1
ATOM 4166 O O . PRO A 1 514 ? 12.156 3.324 -19.366 1.00 95.69 514 PRO A O 1
ATOM 4169 N N . ASN A 1 515 ? 12.418 5.135 -18.110 1.00 93.38 515 ASN A N 1
ATOM 4170 C CA . ASN A 1 515 ? 13.074 5.922 -19.151 1.00 93.38 515 ASN A CA 1
ATOM 4171 C C . ASN A 1 515 ? 13.951 7.013 -18.530 1.00 93.38 515 ASN A C 1
ATOM 4173 O O . ASN A 1 515 ? 14.187 7.039 -17.321 1.00 93.38 515 ASN A O 1
ATOM 4177 N N . ASP A 1 516 ? 14.423 7.943 -19.355 1.00 91.19 516 ASP A N 1
ATOM 4178 C CA . ASP A 1 516 ? 15.292 9.013 -18.892 1.00 91.19 516 ASP A CA 1
ATOM 4179 C C . ASP A 1 516 ? 14.617 9.990 -17.914 1.00 91.19 516 ASP A C 1
ATOM 4181 O O . ASP A 1 516 ? 15.332 10.672 -17.189 1.00 91.19 516 ASP A O 1
ATOM 4185 N N . SER A 1 517 ? 13.290 9.993 -17.777 1.00 90.31 517 SER A N 1
ATOM 4186 C CA . SER A 1 517 ? 12.536 10.805 -16.807 1.00 90.31 517 SER A CA 1
ATOM 4187 C C . SER A 1 517 ? 11.977 10.015 -15.616 1.00 90.31 517 SER A C 1
ATOM 4189 O O . SER A 1 517 ? 11.819 10.587 -14.537 1.00 90.31 517 SER A O 1
ATOM 4191 N N . PHE A 1 518 ? 11.684 8.722 -15.782 1.00 94.94 518 PHE A N 1
ATOM 4192 C CA . PHE A 1 518 ? 11.025 7.877 -14.777 1.00 94.94 518 PHE A CA 1
ATOM 4193 C C . PHE A 1 518 ? 11.857 6.627 -14.477 1.00 94.94 518 PHE A C 1
ATOM 4195 O O . PHE A 1 518 ? 12.156 5.841 -15.371 1.00 94.94 518 PHE A O 1
ATOM 4202 N N . GLY A 1 519 ? 12.233 6.432 -13.209 1.00 96.62 519 GLY A N 1
ATOM 4203 C CA . GLY A 1 519 ? 13.148 5.359 -12.790 1.00 96.62 519 GLY A CA 1
ATOM 4204 C C . GLY A 1 519 ? 12.499 3.994 -12.529 1.00 96.62 519 GLY A C 1
ATOM 4205 O O . GLY A 1 519 ? 13.201 3.041 -12.198 1.00 96.62 519 GLY A O 1
ATOM 4206 N N . SER A 1 520 ? 11.181 3.885 -12.663 1.00 98.12 520 SER A N 1
ATOM 4207 C CA . SER A 1 520 ? 10.412 2.656 -12.450 1.00 98.12 520 SER A CA 1
ATOM 4208 C C . SER A 1 520 ? 9.449 2.441 -13.616 1.00 98.12 520 SER A C 1
ATOM 4210 O O . SER A 1 520 ? 9.158 3.384 -14.351 1.00 98.12 520 SER A O 1
ATOM 4212 N N . ASP A 1 521 ? 8.970 1.214 -13.798 1.00 97.69 521 ASP A N 1
ATOM 4213 C CA . ASP A 1 521 ? 7.843 0.898 -14.678 1.00 97.69 521 ASP A CA 1
ATOM 4214 C C . ASP A 1 521 ? 6.478 1.208 -14.047 1.00 97.69 521 ASP A C 1
ATOM 4216 O O . ASP A 1 521 ? 5.448 1.074 -14.707 1.00 97.69 521 ASP A O 1
ATOM 4220 N N . HIS A 1 522 ? 6.469 1.689 -12.803 1.00 98.50 522 HIS A N 1
ATOM 4221 C CA . HIS A 1 522 ? 5.292 2.232 -12.141 1.00 98.50 522 HIS A CA 1
ATOM 4222 C C . HIS A 1 522 ? 5.414 3.752 -11.953 1.00 98.50 522 HIS A C 1
ATOM 4224 O O . HIS A 1 522 ? 6.504 4.305 -11.812 1.00 98.50 522 HIS A O 1
ATOM 4230 N N . PHE A 1 523 ? 4.285 4.454 -11.902 1.00 98.06 523 PHE A N 1
ATOM 4231 C CA . PHE A 1 523 ? 4.215 5.832 -11.421 1.00 98.06 523 PHE A CA 1
ATOM 4232 C C . PHE A 1 523 ? 4.015 5.844 -9.906 1.00 98.06 523 PHE A C 1
ATOM 4234 O O . PHE A 1 523 ? 3.148 5.141 -9.386 1.00 98.06 523 PHE A O 1
ATOM 4241 N N . CYS A 1 524 ? 4.733 6.712 -9.188 1.00 97.94 524 CYS A N 1
ATOM 4242 C CA . CYS A 1 524 ? 4.467 6.899 -7.764 1.00 97.94 524 CYS A CA 1
ATOM 4243 C C . CYS A 1 524 ? 3.040 7.435 -7.534 1.00 97.94 524 CYS A C 1
ATOM 4245 O O . CYS A 1 524 ? 2.520 8.245 -8.303 1.00 97.94 524 CYS A O 1
ATOM 4247 N N . LEU A 1 525 ? 2.383 7.025 -6.455 1.00 98.75 525 LEU A N 1
ATOM 4248 C CA . LEU A 1 525 ? 1.148 7.640 -5.967 1.00 98.75 525 LEU A CA 1
ATOM 4249 C C . LEU A 1 525 ? 1.505 8.516 -4.771 1.00 98.75 525 LEU A C 1
ATOM 4251 O O . LEU A 1 525 ? 2.216 8.058 -3.885 1.00 98.75 525 LEU A O 1
ATOM 4255 N N . VAL A 1 526 ? 0.974 9.740 -4.687 1.00 98.62 526 VAL A N 1
ATOM 4256 C CA . VAL A 1 526 ? 1.115 10.600 -3.500 1.00 98.62 526 VAL A CA 1
ATOM 4257 C C . VAL A 1 526 ? -0.231 11.205 -3.109 1.00 98.62 526 VAL A C 1
ATOM 4259 O O . VAL A 1 526 ? -0.874 11.874 -3.912 1.00 98.62 526 VAL A O 1
ATOM 4262 N N . ALA A 1 527 ? -0.661 10.998 -1.866 1.00 98.69 527 ALA A N 1
ATOM 4263 C CA . ALA A 1 527 ? -1.910 11.535 -1.328 1.00 98.69 527 ALA A CA 1
ATOM 4264 C C . ALA A 1 527 ? -1.669 12.329 -0.037 1.00 98.69 527 ALA A C 1
ATOM 4266 O O . ALA A 1 527 ? -0.836 11.961 0.788 1.00 98.69 527 ALA A O 1
ATOM 4267 N N . LYS A 1 528 ? -2.407 13.427 0.138 1.00 98.50 528 LYS A N 1
ATOM 4268 C CA . LYS A 1 528 ? -2.404 14.289 1.324 1.00 98.50 528 LYS A CA 1
ATOM 4269 C C . LYS A 1 528 ? -3.661 14.049 2.140 1.00 98.50 528 LYS A C 1
ATOM 4271 O O . LYS A 1 528 ? -4.778 14.153 1.627 1.00 98.50 528 LYS A O 1
ATOM 4276 N N . PHE A 1 529 ? -3.490 13.847 3.434 1.00 97.69 529 PHE A N 1
ATOM 4277 C CA . PHE A 1 529 ? -4.561 13.564 4.370 1.00 97.69 529 PHE A CA 1
ATOM 4278 C C . PHE A 1 529 ? -4.608 14.579 5.506 1.00 97.69 529 PHE A C 1
ATOM 4280 O O . PHE A 1 529 ? -3.604 15.181 5.887 1.00 97.69 529 PHE A O 1
ATOM 4287 N N . LEU A 1 530 ? -5.808 14.732 6.052 1.00 95.69 530 LEU A N 1
ATOM 4288 C CA . LEU A 1 530 ? -6.078 15.389 7.314 1.00 95.69 530 LEU A CA 1
ATOM 4289 C C . LEU A 1 530 ? -6.546 14.325 8.305 1.00 95.69 530 LEU A C 1
ATOM 4291 O O . LEU A 1 530 ? -7.546 13.650 8.056 1.00 95.69 530 LEU A O 1
ATOM 4295 N N . LEU A 1 531 ? -5.827 14.182 9.412 1.00 94.31 531 LEU A N 1
ATOM 4296 C CA . LEU A 1 531 ? -6.232 13.365 10.544 1.00 94.31 531 LEU A CA 1
ATOM 4297 C C . LEU A 1 531 ? -6.787 14.279 11.637 1.00 94.31 531 LEU A C 1
ATOM 4299 O O . LEU A 1 531 ? -6.045 15.039 12.259 1.00 94.31 531 LEU A O 1
ATOM 4303 N N . ASN A 1 532 ? -8.096 14.219 11.851 1.00 86.25 532 ASN A N 1
ATOM 4304 C CA . ASN A 1 532 ? -8.765 14.962 12.906 1.00 86.25 532 ASN A CA 1
ATOM 4305 C C . ASN A 1 532 ? -8.468 14.308 14.254 1.00 86.25 532 ASN A C 1
ATOM 4307 O O . ASN A 1 532 ? -8.734 13.116 14.452 1.00 86.25 532 ASN A O 1
ATOM 4311 N N . THR A 1 533 ? -7.954 15.102 15.190 1.00 70.38 533 THR A N 1
ATOM 4312 C CA . THR A 1 533 ? -7.880 14.694 16.587 1.00 70.38 533 THR A CA 1
ATOM 4313 C C . THR A 1 533 ? -9.277 14.916 17.150 1.00 70.38 533 THR A C 1
ATOM 4315 O O . THR A 1 533 ? -9.683 16.059 17.358 1.00 70.38 533 THR A O 1
ATOM 4318 N N . GLY A 1 534 ? -10.068 13.850 17.272 1.00 59.81 534 GLY A N 1
ATOM 4319 C CA . GLY A 1 534 ? -11.367 13.967 17.937 1.00 59.81 534 GLY A CA 1
ATOM 4320 C C . GLY A 1 534 ? -11.193 14.451 19.386 1.00 59.81 534 GLY A C 1
ATOM 4321 O O . GLY A 1 534 ? -10.089 14.309 19.919 1.00 59.81 534 GLY A O 1
ATOM 4322 N N . PRO A 1 535 ? -12.241 15.025 20.001 1.00 42.47 535 PRO A N 1
ATOM 4323 C CA . PRO A 1 535 ? -12.259 15.268 21.441 1.00 42.47 535 PRO A CA 1
ATOM 4324 C C . PRO A 1 535 ? -12.114 13.976 22.253 1.00 42.47 535 PRO A C 1
ATOM 4326 O O . PRO A 1 535 ? -12.467 12.888 21.726 1.00 42.47 535 PRO A O 1
#